Protein AF-0000000084533056 (afdb_homodimer)

Radius of gyration: 24.35 Å; Cα contacts (8 Å, |Δi|>4): 1373; chains: 2; bounding box: 52×69×60 Å

Foldseek 3Di:
DDPQLVVVVCVLLPDDDDPDDDDLVVLQVVLQVSLVPFDQDPQKDWDWDDALRFIKIKIAGNVGADQAEEEEEEDDLLRYDDNNSCNNLQRLLCVQQSHMYIYTGFHGFLVDAPPRRLSSSLSRVVRCVVVPRDLLRYEYEYFAQRLQSSQLNQVVCVVVVHAAHLEYEYFLYQAALVLPFPLLPVLAPLASPDHPVNSVVSSCRRCVPPDRPDCSNHVLVHNQCAPHHEYEYEYESNESSLSSQVSNQVNCVVNVYHYHYHYDYSAHGRNLSNPVSDPVNSVVSNVVSVVSNVRRDDPPPPD/DDPQLVVVVCVLLPDDDDDDDDDLVVLQVVLQVSLVPFDQDPQKDWDWDDALRFIKIKIAGNVGADQAEEEEEEDDLLRYDDNNSCRRLQRLLCVQQSHMYIYTGFHGFLVDAPPRRLSSSLSRVVRCVVVPRDLLRYEYEYFAQRLQSSQLNQVVCVVVVHAAHLEYEYFLYQAALVLPFPLLPVLAPLASPDHPVNSVVSSCRRCVPPDRPDCSNHVLVHNQCAPHHEYEYEYESNESSLSSQVSNQVNCVVNVYHYHYHYDYSAHGRNLSNPVSDPVNSVVSNVVSVVSNVRNDDPPPPD

Structure (mmCIF, N/CA/C/O backbone):
data_AF-0000000084533056-model_v1
#
loop_
_entity.id
_entity.type
_entity.pdbx_description
1 polymer 'Alpha/beta hydrolase'
#
loop_
_atom_site.group_PDB
_atom_site.id
_atom_site.type_symbol
_atom_site.label_atom_id
_atom_site.label_alt_id
_atom_site.label_comp_id
_atom_site.label_asym_id
_atom_site.label_entity_id
_atom_site.label_seq_id
_atom_site.pdbx_PDB_ins_code
_atom_site.Cartn_x
_atom_site.Cartn_y
_atom_site.Cartn_z
_atom_site.occupancy
_atom_site.B_iso_or_equiv
_atom_site.auth_seq_id
_atom_site.auth_comp_id
_atom_site.auth_asym_id
_atom_site.auth_atom_id
_atom_site.pdbx_PDB_model_num
ATOM 1 N N . MET A 1 1 ? -17.594 -2.656 -0.589 1 77.94 1 MET A N 1
ATOM 2 C CA . MET A 1 1 ? -18.422 -3.727 -1.141 1 77.94 1 MET A CA 1
ATOM 3 C C . MET A 1 1 ? -19.891 -3.498 -0.816 1 77.94 1 MET A C 1
ATOM 5 O O . MET A 1 1 ? -20.281 -3.471 0.354 1 77.94 1 MET A O 1
ATOM 9 N N . SER A 1 2 ? -20.641 -3.26 -1.803 1 82.06 2 SER A N 1
ATOM 10 C CA . SER A 1 2 ? -22.078 -3.055 -1.642 1 82.06 2 SER A CA 1
ATOM 11 C C . SER A 1 2 ? -22.797 -4.363 -1.312 1 82.06 2 SER A C 1
ATOM 13 O O . SER A 1 2 ? -22.203 -5.441 -1.449 1 82.06 2 SER A O 1
ATOM 15 N N . LYS A 1 3 ? -23.984 -4.273 -0.812 1 81.94 3 LYS A N 1
ATOM 16 C CA . LYS A 1 3 ? -24.797 -5.457 -0.552 1 81.94 3 LYS A CA 1
ATOM 17 C C . LYS A 1 3 ? -24.938 -6.316 -1.807 1 81.94 3 LYS A C 1
ATOM 19 O O . LYS A 1 3 ? -24.891 -7.547 -1.731 1 81.94 3 LYS A O 1
ATOM 24 N N . GLU A 1 4 ? -25.047 -5.602 -2.91 1 84.44 4 GLU A N 1
ATOM 25 C CA . GLU A 1 4 ? -25.172 -6.289 -4.191 1 84.44 4 GLU A CA 1
ATOM 26 C C . GLU A 1 4 ? -23.875 -7.027 -4.551 1 84.44 4 GLU A C 1
ATOM 28 O O . GLU A 1 4 ? -23.922 -8.18 -4.98 1 84.44 4 GLU A O 1
ATOM 33 N N . GLN A 1 5 ? -22.797 -6.414 -4.348 1 89.75 5 GLN A N 1
ATOM 34 C CA . GLN A 1 5 ? -21.516 -7.039 -4.629 1 89.75 5 GLN A CA 1
ATOM 35 C C . GLN A 1 5 ? -21.281 -8.258 -3.742 1 89.75 5 GLN A C 1
ATOM 37 O O . GLN A 1 5 ? -20.828 -9.305 -4.215 1 89.75 5 GLN A O 1
ATOM 42 N N . ARG A 1 6 ? -21.672 -8.156 -2.547 1 84.75 6 ARG A N 1
ATOM 43 C CA . ARG A 1 6 ? -21.531 -9.258 -1.603 1 84.75 6 ARG A CA 1
ATOM 44 C C . ARG A 1 6 ? -22.359 -10.461 -2.037 1 84.75 6 ARG A C 1
ATOM 46 O O . ARG A 1 6 ? -21.891 -11.602 -1.986 1 84.75 6 ARG A O 1
ATOM 53 N N . ALA A 1 7 ? -23.547 -10.188 -2.418 1 82.94 7 ALA A N 1
ATOM 54 C CA . ALA A 1 7 ? -24.438 -11.25 -2.867 1 82.94 7 ALA A CA 1
ATOM 55 C C . ALA A 1 7 ? -23.859 -11.977 -4.078 1 82.94 7 ALA A C 1
ATOM 57 O O . ALA A 1 7 ? -23.953 -13.203 -4.18 1 82.94 7 ALA A O 1
ATOM 58 N N . GLN A 1 8 ? -23.281 -11.25 -4.906 1 84.81 8 GLN A N 1
ATOM 59 C CA . GLN A 1 8 ? -22.688 -11.828 -6.105 1 84.81 8 GLN A CA 1
ATOM 60 C C . GLN A 1 8 ? -21.484 -12.711 -5.75 1 84.81 8 GLN A C 1
ATOM 62 O O . GLN A 1 8 ? -21.359 -13.828 -6.258 1 84.81 8 GLN A O 1
ATOM 67 N N . VAL A 1 9 ? -20.703 -12.211 -4.93 1 86.5 9 VAL A N 1
ATOM 68 C CA . VAL A 1 9 ? -19.531 -12.961 -4.512 1 86.5 9 VAL A CA 1
ATOM 69 C C . VAL A 1 9 ? -19.969 -14.211 -3.75 1 86.5 9 VAL A C 1
ATOM 71 O O . VAL A 1 9 ? -19.438 -15.305 -3.977 1 86.5 9 VAL A O 1
ATOM 74 N N . ASP A 1 10 ? -20.969 -14.047 -2.889 1 83.44 10 ASP A N 1
ATOM 75 C CA . ASP A 1 10 ? -21.5 -15.18 -2.133 1 83.44 10 ASP A CA 1
ATOM 76 C C . ASP A 1 10 ? -22.047 -16.266 -3.068 1 83.44 10 ASP A C 1
ATOM 78 O O . ASP A 1 10 ? -21.844 -17.453 -2.836 1 83.44 10 ASP A O 1
ATOM 82 N N . ALA A 1 11 ? -22.703 -15.82 -4.027 1 80.88 11 ALA A N 1
ATOM 83 C CA . ALA A 1 11 ? -23.281 -16.75 -4.992 1 80.88 11 ALA A CA 1
ATOM 84 C C . ALA A 1 11 ? -22.188 -17.531 -5.715 1 80.88 11 ALA A C 1
ATOM 86 O O . ALA A 1 11 ? -22.359 -18.719 -6.016 1 80.88 11 ALA A O 1
ATOM 87 N N . MET A 1 12 ? -21.141 -16.906 -5.926 1 81 12 MET A N 1
ATOM 88 C CA . MET A 1 12 ? -20.031 -17.547 -6.617 1 81 12 MET A CA 1
ATOM 89 C C . MET A 1 12 ? -19.297 -18.5 -5.691 1 81 12 MET A C 1
ATOM 91 O O . MET A 1 12 ? -18.719 -19.5 -6.148 1 81 12 MET A O 1
ATOM 95 N N . LEU A 1 13 ? -19.391 -18.172 -4.441 1 81.94 13 LEU A N 1
ATOM 96 C CA . LEU A 1 13 ? -18.625 -18.953 -3.475 1 81.94 13 LEU A CA 1
ATOM 97 C C . LEU A 1 13 ? -19.469 -20.094 -2.904 1 81.94 13 LEU A C 1
ATOM 99 O O . LEU A 1 13 ? -18.922 -21.078 -2.393 1 81.94 13 LEU A O 1
ATOM 103 N N . ARG A 1 14 ? -20.812 -20.047 -2.826 1 70.38 14 ARG A N 1
ATOM 104 C CA . ARG A 1 14 ? -21.719 -20.984 -2.193 1 70.38 14 ARG A CA 1
ATOM 105 C C . ARG A 1 14 ? -21.781 -22.297 -2.977 1 70.38 14 ARG A C 1
ATOM 107 O O . ARG A 1 14 ? -22.547 -23.203 -2.621 1 70.38 14 ARG A O 1
ATOM 114 N N . GLN A 1 15 ? -20.828 -22.547 -3.645 1 62.5 15 GLN A N 1
ATOM 115 C CA . GLN A 1 15 ? -20.984 -23.891 -4.195 1 62.5 15 GLN A CA 1
ATOM 116 C C . GLN A 1 15 ? -20.75 -24.953 -3.121 1 62.5 15 GLN A C 1
ATOM 118 O O . GLN A 1 15 ? -19.891 -24.781 -2.246 1 62.5 15 GLN A O 1
ATOM 123 N N . PRO A 1 16 ? -21.672 -25.922 -3.014 1 57.25 16 PRO A N 1
ATOM 124 C CA . PRO A 1 16 ? -21.562 -26.984 -2.004 1 57.25 16 PRO A CA 1
ATOM 125 C C . PRO A 1 16 ? -20.156 -27.562 -1.917 1 57.25 16 PRO A C 1
ATOM 127 O O . PRO A 1 16 ? -19.531 -27.844 -2.945 1 57.25 16 PRO A O 1
ATOM 130 N N . ARG A 1 17 ? -19.344 -27.266 -0.807 1 61.19 17 ARG A N 1
ATOM 131 C CA . ARG A 1 17 ? -18.047 -27.906 -0.579 1 61.19 17 ARG A CA 1
ATOM 132 C C . ARG A 1 17 ? -18.234 -29.375 -0.188 1 61.19 17 ARG A C 1
ATOM 134 O O . ARG A 1 17 ? -19.016 -29.703 0.705 1 61.19 17 ARG A O 1
ATOM 141 N N . PRO A 1 18 ? -17.688 -30.234 -1.066 1 61.56 18 PRO A N 1
ATOM 142 C CA . PRO A 1 18 ? -17.797 -31.641 -0.688 1 61.56 18 PRO A CA 1
ATOM 143 C C . PRO A 1 18 ? -17.203 -31.922 0.688 1 61.56 18 PRO A C 1
ATOM 145 O O . PRO A 1 18 ? -16.281 -31.234 1.123 1 61.56 18 PRO A O 1
ATOM 148 N N . ASP A 1 19 ? -17.875 -32.812 1.366 1 63.12 19 ASP A N 1
ATOM 149 C CA . ASP A 1 19 ? -17.391 -33.281 2.664 1 63.12 19 ASP A CA 1
ATOM 150 C C . ASP A 1 19 ? -16.125 -34.094 2.51 1 63.12 19 ASP A C 1
ATOM 152 O O . ASP A 1 19 ? -16.047 -35 1.674 1 63.12 19 ASP A O 1
ATOM 156 N N . GLY A 1 20 ? -14.969 -33.75 3.242 1 68.69 20 GLY A N 1
ATOM 157 C CA . GLY A 1 20 ? -13.766 -34.562 3.35 1 68.69 20 GLY A CA 1
ATOM 158 C C . GLY A 1 20 ? -12.742 -34.25 2.27 1 68.69 20 GLY A C 1
ATOM 159 O O . GLY A 1 20 ? -12.961 -33.375 1.435 1 68.69 20 GLY A O 1
ATOM 160 N N . PRO A 1 21 ? -11.648 -34.969 2.318 1 78.38 21 PRO A N 1
ATOM 161 C CA . PRO A 1 21 ? -10.594 -34.812 1.314 1 78.38 21 PRO A CA 1
ATOM 162 C C . PRO A 1 21 ? -11.008 -35.312 -0.062 1 78.38 21 PRO A C 1
ATOM 164 O O . PRO A 1 21 ? -11.625 -36.375 -0.168 1 78.38 21 PRO A O 1
ATOM 167 N N . GLN A 1 22 ? -10.867 -34.5 -1.014 1 83.88 22 GLN A N 1
ATOM 168 C CA . GLN A 1 22 ? -11.188 -34.844 -2.391 1 83.88 22 GLN A CA 1
ATOM 169 C C . GLN A 1 22 ? -9.945 -35.375 -3.127 1 83.88 22 GLN A C 1
ATOM 171 O O . GLN A 1 22 ? -8.828 -34.938 -2.822 1 83.88 22 GLN A O 1
ATOM 176 N N . PRO A 1 23 ? -10.242 -36.312 -4.023 1 91.12 23 PRO A N 1
ATOM 177 C CA . PRO A 1 23 ? -9.125 -36.719 -4.887 1 91.12 23 PRO A CA 1
ATOM 178 C C . PRO A 1 23 ? -8.578 -35.562 -5.719 1 91.12 23 PRO A C 1
ATOM 180 O O . PRO A 1 23 ? -9.305 -34.594 -6.004 1 91.12 23 PRO A O 1
ATOM 183 N N . VAL A 1 24 ? -7.352 -35.688 -6.113 1 94.81 24 VAL A N 1
ATOM 184 C CA . VAL A 1 24 ? -6.617 -34.625 -6.812 1 94.81 24 VAL A CA 1
ATOM 185 C C . VAL A 1 24 ? -7.352 -34.25 -8.094 1 94.81 24 VAL A C 1
ATOM 187 O O . VAL A 1 24 ? -7.484 -33.062 -8.422 1 94.81 24 VAL A O 1
ATOM 190 N N . GLU A 1 25 ? -7.844 -35.219 -8.82 1 95.06 25 GLU A N 1
ATOM 191 C CA . GLU A 1 25 ? -8.531 -34.969 -10.086 1 95.06 25 GLU A CA 1
ATOM 192 C C . GLU A 1 25 ? -9.789 -34.156 -9.875 1 95.06 25 GLU A C 1
ATOM 194 O O . GLU A 1 25 ? -10.117 -33.281 -10.695 1 95.06 25 GLU A O 1
ATOM 199 N N . ALA A 1 26 ? -10.43 -34.438 -8.789 1 93.69 26 ALA A N 1
ATOM 200 C CA . ALA A 1 26 ? -11.641 -33.688 -8.477 1 93.69 26 ALA A CA 1
ATOM 201 C C . ALA A 1 26 ? -11.312 -32.25 -8.086 1 93.69 26 ALA A C 1
ATOM 203 O O . ALA A 1 26 ? -12.031 -31.328 -8.469 1 93.69 26 ALA A O 1
ATOM 204 N N . LEU A 1 27 ? -10.273 -32.125 -7.332 1 93.75 27 LEU A N 1
ATOM 205 C CA . LEU A 1 27 ? -9.812 -30.781 -6.965 1 93.75 27 LEU A CA 1
ATOM 206 C C . LEU A 1 27 ? -9.469 -29.953 -8.203 1 93.75 27 LEU A C 1
ATOM 208 O O . LEU A 1 27 ? -9.891 -28.797 -8.328 1 93.75 27 LEU A O 1
ATOM 212 N N . ARG A 1 28 ? -8.789 -30.547 -9.109 1 97.06 28 ARG A N 1
ATOM 213 C CA . ARG A 1 28 ? -8.344 -29.891 -10.328 1 97.06 28 ARG A CA 1
ATOM 214 C C . ARG A 1 28 ? -9.523 -29.516 -11.219 1 97.06 28 ARG A C 1
ATOM 216 O O . ARG A 1 28 ? -9.594 -28.391 -11.711 1 97.06 28 ARG A O 1
ATOM 223 N N . ALA A 1 29 ? -10.484 -30.391 -11.336 1 95.56 29 ALA A N 1
ATOM 224 C CA . ALA A 1 29 ? -11.664 -30.141 -12.156 1 95.56 29 ALA A CA 1
ATOM 225 C C . ALA A 1 29 ? -12.531 -29.047 -11.539 1 95.56 29 ALA A C 1
ATOM 227 O O . ALA A 1 29 ? -13.062 -28.188 -12.258 1 95.56 29 ALA A O 1
ATOM 228 N N . GLY A 1 30 ? -12.703 -29.156 -10.266 1 92.62 30 GLY A N 1
ATOM 229 C CA . GLY A 1 30 ? -13.492 -28.156 -9.57 1 92.62 30 GLY A CA 1
ATOM 230 C C . GLY A 1 30 ? -12.914 -26.75 -9.68 1 92.62 30 GLY A C 1
ATOM 231 O O . GLY A 1 30 ? -13.641 -25.797 -9.922 1 92.62 30 GLY A O 1
ATOM 232 N N . PHE A 1 31 ? -11.633 -26.719 -9.484 1 95.06 31 PHE A N 1
ATOM 233 C CA . PHE A 1 31 ? -10.969 -25.422 -9.578 1 95.06 31 PHE A CA 1
ATOM 234 C C . PHE A 1 31 ? -11.07 -24.859 -10.984 1 95.06 31 PHE A C 1
ATOM 236 O O . PHE A 1 31 ? -11.336 -23.672 -11.164 1 95.06 31 PHE A O 1
ATOM 243 N N . LYS A 1 32 ? -10.805 -25.656 -11.969 1 96.38 32 LYS A N 1
ATOM 244 C CA . LYS A 1 32 ? -10.922 -25.25 -13.359 1 96.38 32 LYS A CA 1
ATOM 245 C C . LYS A 1 32 ? -12.32 -24.703 -13.656 1 96.38 32 LYS A C 1
ATOM 247 O O . LYS A 1 32 ? -12.461 -23.656 -14.305 1 96.38 32 LYS A O 1
ATOM 252 N N . ALA A 1 33 ? -13.32 -25.359 -13.148 1 94.38 33 ALA A N 1
ATOM 253 C CA . ALA A 1 33 ? -14.703 -24.938 -13.367 1 94.38 33 ALA A CA 1
ATOM 254 C C . ALA A 1 33 ? -14.984 -23.609 -12.695 1 94.38 33 ALA A C 1
ATOM 256 O O . ALA A 1 33 ? -15.656 -22.734 -13.273 1 94.38 33 ALA A O 1
ATOM 257 N N . MET A 1 34 ? -14.508 -23.469 -11.555 1 92.69 34 MET A N 1
ATOM 258 C CA . MET A 1 34 ? -14.719 -22.234 -10.805 1 92.69 34 MET A CA 1
ATOM 259 C C . MET A 1 34 ? -14.07 -21.047 -11.523 1 92.69 34 MET A C 1
ATOM 261 O O . MET A 1 34 ? -14.719 -20.016 -11.734 1 92.69 34 MET A O 1
ATOM 265 N N . MET A 1 35 ? -12.852 -21.234 -11.945 1 95.38 35 MET A N 1
ATOM 266 C CA . MET A 1 35 ? -12.094 -20.125 -12.523 1 95.38 35 MET A CA 1
ATOM 267 C C . MET A 1 35 ? -12.594 -19.797 -13.922 1 95.38 35 MET A C 1
ATOM 269 O O . MET A 1 35 ? -12.398 -18.672 -14.406 1 95.38 35 MET A O 1
ATOM 273 N N . ALA A 1 36 ? -13.219 -20.734 -14.562 1 94.62 36 ALA A N 1
ATOM 274 C CA . ALA A 1 36 ? -13.805 -20.516 -15.883 1 94.62 36 ALA A CA 1
ATOM 275 C C . ALA A 1 36 ? -14.906 -19.453 -15.812 1 94.62 36 ALA A C 1
ATOM 277 O O . ALA A 1 36 ? -15.297 -18.891 -16.844 1 94.62 36 ALA A O 1
ATOM 278 N N . ARG A 1 37 ? -15.359 -19.172 -14.609 1 91.81 37 ARG A N 1
ATOM 279 C CA . ARG A 1 37 ? -16.453 -18.219 -14.43 1 91.81 37 ARG A CA 1
ATOM 280 C C . ARG A 1 37 ? -15.922 -16.797 -14.273 1 91.81 37 ARG A C 1
ATOM 282 O O . ARG A 1 37 ? -16.688 -15.836 -14.312 1 91.81 37 ARG A O 1
ATOM 289 N N . MET A 1 38 ? -14.656 -16.672 -14.055 1 94.5 38 MET A N 1
ATOM 290 C CA . MET A 1 38 ? -14.07 -15.352 -13.828 1 94.5 38 MET A CA 1
ATOM 291 C C . MET A 1 38 ? -13.883 -14.609 -15.141 1 94.5 38 MET A C 1
ATOM 293 O O . MET A 1 38 ? -13.531 -15.211 -16.156 1 94.5 38 MET A O 1
ATOM 297 N N . ALA A 1 39 ? -14.047 -13.312 -15.102 1 93.62 39 ALA A N 1
ATOM 298 C CA . ALA A 1 39 ? -14.016 -12.484 -16.312 1 93.62 39 ALA A CA 1
ATOM 299 C C . ALA A 1 39 ? -12.586 -12.344 -16.844 1 93.62 39 ALA A C 1
ATOM 301 O O . ALA A 1 39 ? -11.664 -12.016 -16.094 1 93.62 39 ALA A O 1
ATOM 302 N N . VAL A 1 40 ? -12.398 -12.641 -18.078 1 96.06 40 VAL A N 1
ATOM 303 C CA . VAL A 1 40 ? -11.18 -12.336 -18.812 1 96.06 40 VAL A CA 1
ATOM 304 C C . VAL A 1 40 ? -11.391 -11.102 -19.688 1 96.06 40 VAL A C 1
ATOM 306 O O . VAL A 1 40 ? -12.359 -11.039 -20.453 1 96.06 40 VAL A O 1
ATOM 309 N N . PRO A 1 41 ? -10.594 -10.117 -19.516 1 96.44 41 PRO A N 1
ATOM 310 C CA . PRO A 1 41 ? -10.836 -8.883 -20.266 1 96.44 41 PRO A CA 1
ATOM 311 C C . PRO A 1 41 ? -10.648 -9.07 -21.766 1 96.44 41 PRO A C 1
ATOM 313 O O . PRO A 1 41 ? -9.93 -9.969 -22.203 1 96.44 41 PRO A O 1
ATOM 316 N N . ASP A 1 42 ? -11.25 -8.195 -22.453 1 94.06 42 ASP A N 1
ATOM 317 C CA . ASP A 1 42 ? -11.039 -8.141 -23.906 1 94.06 42 ASP A CA 1
ATOM 318 C C . ASP A 1 42 ? -9.734 -7.422 -24.25 1 94.06 42 ASP A C 1
ATOM 320 O O . ASP A 1 42 ? -9.062 -6.898 -23.359 1 94.06 42 ASP A O 1
ATOM 324 N N . GLY A 1 43 ? -9.336 -7.516 -25.406 1 95.06 43 GLY A N 1
ATOM 325 C CA . GLY A 1 43 ? -8.219 -6.715 -25.875 1 95.06 43 GLY A CA 1
ATOM 326 C C . GLY A 1 43 ? -6.871 -7.371 -25.641 1 95.06 43 GLY A C 1
ATOM 327 O O . GLY A 1 43 ? -5.855 -6.688 -25.516 1 95.06 43 GLY A O 1
ATOM 328 N N . ILE A 1 44 ? -6.949 -8.68 -25.453 1 97.44 44 ILE A N 1
ATOM 329 C CA . ILE A 1 44 ? -5.688 -9.398 -25.266 1 97.44 44 ILE A CA 1
ATOM 330 C C . ILE 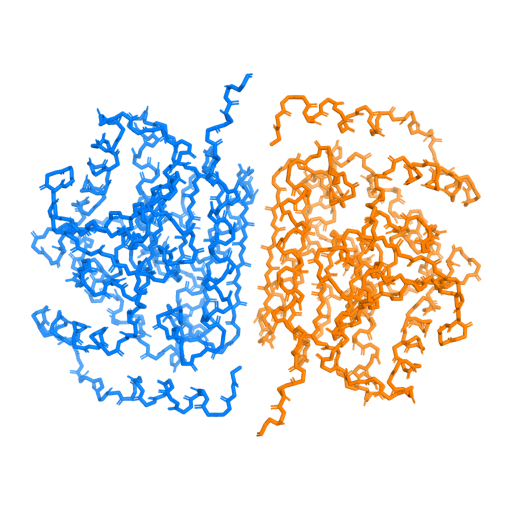A 1 44 ? -5.605 -10.555 -26.266 1 97.44 44 ILE A C 1
ATOM 332 O O . ILE A 1 44 ? -6.633 -11.062 -26.719 1 97.44 44 ILE A O 1
ATOM 336 N N . ARG A 1 45 ? -4.402 -10.867 -26.562 1 97.88 45 ARG A N 1
ATOM 337 C CA . ARG A 1 45 ? -4.09 -12.023 -27.391 1 97.88 45 ARG A CA 1
ATOM 338 C C . ARG A 1 45 ? -3.373 -13.102 -26.578 1 97.88 45 ARG A C 1
ATOM 340 O O . ARG A 1 45 ? -2.438 -12.805 -25.844 1 97.88 45 ARG A O 1
ATOM 347 N N . ILE A 1 46 ? -3.82 -14.289 -26.781 1 98.25 46 ILE A N 1
ATOM 348 C CA . ILE A 1 46 ? -3.273 -15.414 -26.031 1 98.25 46 ILE A CA 1
ATOM 349 C C . ILE A 1 46 ? -2.664 -16.438 -27 1 98.25 46 ILE A C 1
ATOM 351 O O . ILE A 1 46 ? -3.334 -16.906 -27.922 1 98.25 46 ILE A O 1
ATOM 355 N N . THR A 1 47 ? -1.448 -16.766 -26.812 1 98.31 47 THR A N 1
ATOM 356 C CA . THR A 1 47 ? -0.782 -17.797 -27.609 1 98.31 47 THR A CA 1
ATOM 357 C C . THR A 1 47 ? -0.065 -18.797 -26.703 1 98.31 47 THR A C 1
ATOM 359 O O . THR A 1 47 ? 0.388 -18.438 -25.609 1 98.31 47 THR A O 1
ATOM 362 N N . ARG A 1 48 ? -0.033 -20.031 -27.172 1 98.44 48 ARG A N 1
ATOM 363 C CA . ARG A 1 48 ? 0.703 -21.047 -26.438 1 98.44 48 ARG A CA 1
ATOM 364 C C . ARG A 1 48 ? 2.18 -21.031 -26.812 1 98.44 48 ARG A C 1
ATOM 366 O O . ARG A 1 48 ? 2.529 -20.828 -27.969 1 98.44 48 ARG A O 1
ATOM 373 N N . THR A 1 49 ? 3.021 -21.188 -25.844 1 98.44 49 THR A N 1
ATOM 374 C CA . THR A 1 49 ? 4.465 -21.234 -26.062 1 98.44 49 THR A CA 1
ATOM 375 C C . THR A 1 49 ? 5.133 -22.125 -25.016 1 98.44 49 THR A C 1
ATOM 377 O O . THR A 1 49 ? 4.473 -22.938 -24.359 1 98.44 49 THR A O 1
ATOM 380 N N . THR A 1 50 ? 6.418 -22.172 -25.078 1 98.62 50 THR A N 1
ATOM 381 C CA . THR A 1 50 ? 7.238 -22.875 -24.094 1 98.62 50 THR A CA 1
ATOM 382 C C . THR A 1 50 ? 8.266 -21.922 -23.484 1 98.62 50 THR A C 1
ATOM 384 O O . THR A 1 50 ? 8.867 -21.109 -24.188 1 98.62 50 THR A O 1
ATOM 387 N N . LEU A 1 51 ? 8.445 -21.922 -22.25 1 98.62 51 LEU A N 1
ATOM 388 C CA . LEU A 1 51 ? 9.422 -21.125 -21.516 1 98.62 51 LEU A CA 1
ATOM 389 C C . LEU A 1 51 ? 10.125 -21.969 -20.453 1 98.62 51 LEU A C 1
ATOM 391 O O . LEU A 1 51 ? 9.469 -22.547 -19.594 1 98.62 51 LEU A O 1
ATOM 395 N N . GLY A 1 52 ? 11.484 -22.062 -20.484 1 98.06 52 GLY A N 1
ATOM 396 C CA . GLY A 1 52 ? 12.242 -22.859 -19.547 1 98.06 52 GLY A CA 1
ATOM 397 C C . GLY A 1 52 ? 11.844 -24.328 -19.562 1 98.06 52 GLY A C 1
ATOM 398 O O . GLY A 1 52 ? 11.773 -24.969 -18.516 1 98.06 52 GLY A O 1
ATOM 399 N N . GLY A 1 53 ? 11.398 -24.797 -20.688 1 97.94 53 GLY A N 1
ATOM 400 C CA . GLY A 1 53 ? 11.055 -26.188 -20.844 1 97.94 53 GLY A CA 1
ATOM 401 C C . GLY A 1 53 ? 9.641 -26.516 -20.391 1 97.94 53 GLY A C 1
ATOM 402 O O . GLY A 1 53 ? 9.242 -27.688 -20.375 1 97.94 53 GLY A O 1
ATOM 403 N N . ARG A 1 54 ? 8.906 -25.531 -20.047 1 98.81 54 ARG A N 1
ATOM 404 C CA . ARG A 1 54 ? 7.535 -25.734 -19.578 1 98.81 54 ARG A CA 1
ATOM 405 C C . ARG A 1 54 ? 6.539 -25.062 -20.516 1 98.81 54 ARG A C 1
ATOM 407 O O . ARG A 1 54 ? 6.809 -23.984 -21.047 1 98.81 54 ARG A O 1
ATOM 414 N N . PRO A 1 55 ? 5.344 -25.672 -20.656 1 98.81 55 PRO A N 1
ATOM 415 C CA . PRO A 1 55 ? 4.289 -24.938 -21.359 1 98.81 55 PRO A CA 1
ATOM 416 C C . PRO A 1 55 ? 3.947 -23.609 -20.688 1 98.81 55 PRO A C 1
ATOM 418 O O . PRO A 1 55 ? 4.039 -23.5 -19.453 1 98.81 55 PRO A O 1
ATOM 421 N N . SER A 1 56 ? 3.65 -22.656 -21.531 1 98.81 56 SER A N 1
ATOM 422 C CA . SER A 1 56 ? 3.322 -21.312 -21.031 1 98.81 56 SER A CA 1
ATOM 423 C C . SER A 1 56 ? 2.309 -20.625 -21.938 1 98.81 56 SER A C 1
ATOM 425 O O . SER A 1 56 ? 2.252 -20.891 -23.141 1 98.81 56 SER A O 1
ATOM 427 N N . LEU A 1 57 ? 1.432 -19.859 -21.344 1 98.81 57 LEU A N 1
ATOM 428 C CA . LEU A 1 57 ? 0.627 -18.938 -22.141 1 98.81 57 LEU A CA 1
ATOM 429 C C . LEU A 1 57 ? 1.329 -17.594 -22.281 1 98.81 57 LEU A C 1
ATOM 431 O O . LEU A 1 57 ? 1.793 -17.016 -21.297 1 98.81 57 LEU A O 1
ATOM 435 N N . HIS A 1 58 ? 1.508 -17.188 -23.484 1 98.69 58 HIS A N 1
ATOM 436 C CA . HIS A 1 58 ? 1.977 -15.852 -23.812 1 98.69 58 HIS A CA 1
ATOM 437 C C . HIS A 1 58 ? 0.807 -14.906 -24.062 1 98.69 58 HIS A C 1
ATOM 439 O O . HIS A 1 58 ? 0.001 -15.141 -24.969 1 98.69 58 HIS A O 1
ATOM 445 N N . ILE A 1 59 ? 0.656 -13.891 -23.234 1 98.75 59 ILE A N 1
ATOM 446 C CA . ILE A 1 59 ? -0.479 -12.969 -23.297 1 98.75 59 ILE A CA 1
ATOM 447 C C . ILE A 1 59 ? 0.013 -11.562 -23.594 1 98.75 59 ILE A C 1
ATOM 449 O O . ILE A 1 59 ? 0.937 -11.062 -22.938 1 98.75 59 ILE A O 1
ATOM 453 N N . GLU A 1 60 ? -0.567 -10.922 -24.562 1 98.25 60 GLU A N 1
ATOM 454 C CA . GLU A 1 60 ? -0.182 -9.57 -24.969 1 98.25 60 GLU A CA 1
ATOM 455 C C . GLU A 1 60 ? -1.409 -8.703 -25.234 1 98.25 60 GLU A C 1
ATOM 457 O O . GLU A 1 60 ? -2.463 -9.219 -25.625 1 98.25 60 GLU A O 1
ATOM 462 N N . PRO A 1 61 ? -1.216 -7.41 -25.047 1 97.56 61 PRO A N 1
ATOM 463 C CA . PRO A 1 61 ? -2.309 -6.555 -25.516 1 97.56 61 PRO A CA 1
ATOM 464 C C . PRO A 1 61 ? -2.504 -6.633 -27.031 1 97.56 61 PRO A C 1
ATOM 466 O O . PRO A 1 61 ? -1.528 -6.742 -27.781 1 97.56 61 PRO A O 1
ATOM 469 N N . ASP A 1 62 ? -3.689 -6.504 -27.484 1 95.31 62 ASP A N 1
ATOM 470 C CA . ASP A 1 62 ? -4 -6.59 -28.906 1 95.31 62 ASP A CA 1
ATOM 471 C C . ASP A 1 62 ? -3.252 -5.52 -29.688 1 95.31 62 ASP A C 1
ATOM 473 O O . ASP A 1 62 ? -2.883 -5.738 -30.844 1 95.31 62 ASP A O 1
ATOM 477 N N . ASN A 1 63 ? -3.066 -4.359 -29.062 1 93.69 63 ASN A N 1
ATOM 478 C CA . ASN A 1 63 ? -2.443 -3.236 -29.75 1 93.69 63 ASN A CA 1
ATOM 479 C C . ASN A 1 63 ? -0.922 -3.283 -29.641 1 93.69 63 ASN A C 1
ATOM 481 O O . ASN A 1 63 ? -0.239 -2.326 -30.016 1 93.69 63 ASN A O 1
ATOM 485 N N . GLY A 1 64 ? -0.328 -4.355 -29.312 1 92 64 GLY A N 1
ATOM 486 C CA . GLY A 1 64 ? 1.11 -4.492 -29.141 1 92 64 GLY A CA 1
ATOM 487 C C . GLY A 1 64 ? 1.594 -4.109 -27.766 1 92 64 GLY A C 1
ATOM 488 O O . GLY A 1 64 ? 1.094 -3.15 -27.172 1 92 64 GLY A O 1
ATOM 489 N N . PRO A 1 65 ? 2.494 -4.867 -27.281 1 90.12 65 PRO A N 1
ATOM 490 C CA . PRO A 1 65 ? 2.945 -4.609 -25.922 1 90.12 65 PRO A CA 1
ATOM 491 C C . PRO A 1 65 ? 3.934 -3.447 -25.828 1 90.12 65 PRO A C 1
ATOM 493 O O . PRO A 1 65 ? 4.723 -3.232 -26.75 1 90.12 65 PRO A O 1
ATOM 496 N N . ARG A 1 66 ? 3.818 -2.695 -24.719 1 93.75 66 ARG A N 1
ATOM 497 C CA . ARG A 1 66 ? 4.934 -1.823 -24.359 1 93.75 66 ARG A CA 1
ATOM 498 C C . ARG A 1 66 ? 6.039 -2.607 -23.672 1 93.75 66 ARG A C 1
ATOM 500 O O . ARG A 1 66 ? 5.93 -3.824 -23.5 1 93.75 66 ARG A O 1
ATOM 507 N N . THR A 1 67 ? 7.086 -1.933 -23.344 1 93.69 67 THR A N 1
ATOM 508 C CA . THR A 1 67 ? 8.195 -2.576 -22.641 1 93.69 67 THR A CA 1
ATOM 509 C C . THR A 1 67 ? 7.77 -3.061 -21.266 1 93.69 67 THR A C 1
ATOM 511 O O . THR A 1 67 ? 7.184 -2.303 -20.484 1 93.69 67 THR A O 1
ATOM 514 N N . GLY A 1 68 ? 8.008 -4.281 -20.969 1 97.62 68 GLY A N 1
ATOM 515 C CA . GLY A 1 68 ? 7.695 -4.922 -19.703 1 97.62 68 GLY A CA 1
ATOM 516 C C . GLY A 1 68 ? 7.191 -6.34 -19.859 1 97.62 68 GLY A C 1
ATOM 517 O O . GLY A 1 68 ? 6.441 -6.641 -20.797 1 97.62 68 GLY A O 1
ATOM 518 N N . THR A 1 69 ? 7.613 -7.211 -19.047 1 98.56 69 THR A N 1
ATOM 519 C CA . THR A 1 69 ? 7.219 -8.617 -19.047 1 98.56 69 THR A CA 1
ATOM 520 C C . THR A 1 69 ? 6.805 -9.062 -17.656 1 98.56 69 THR A C 1
ATOM 522 O O . THR A 1 69 ? 7.559 -8.891 -16.688 1 98.56 69 THR A O 1
ATOM 525 N N . ILE A 1 70 ? 5.648 -9.555 -17.578 1 98.94 70 ILE A N 1
ATOM 526 C CA . ILE A 1 70 ? 5.191 -10.18 -16.344 1 98.94 70 ILE A CA 1
ATOM 527 C C . ILE A 1 70 ? 5.371 -11.695 -16.438 1 98.94 70 ILE A C 1
ATOM 529 O O . ILE A 1 70 ? 4.789 -12.344 -17.297 1 98.94 70 ILE A O 1
ATOM 533 N N . LEU A 1 71 ? 6.234 -12.242 -15.672 1 98.94 71 LEU A N 1
ATOM 534 C CA . LEU A 1 71 ? 6.262 -13.688 -15.469 1 98.94 71 LEU A CA 1
ATOM 535 C C . LEU A 1 71 ? 5.281 -14.094 -14.367 1 98.94 71 LEU A C 1
ATOM 537 O O . LEU A 1 71 ? 5.52 -13.82 -13.188 1 98.94 71 LEU A O 1
ATOM 541 N N . TYR A 1 72 ? 4.203 -14.734 -14.789 1 98.94 72 TYR A N 1
ATOM 542 C CA . TYR A 1 72 ? 3.09 -14.969 -13.867 1 98.94 72 TYR A CA 1
ATOM 543 C C . TYR A 1 72 ? 3.068 -16.422 -13.398 1 98.94 72 TYR A C 1
ATOM 545 O O . TYR A 1 72 ? 3.262 -17.344 -14.188 1 98.94 72 TYR A O 1
ATOM 553 N N . PHE A 1 73 ? 2.855 -16.594 -12.086 1 98.94 73 PHE A N 1
ATOM 554 C CA . PHE A 1 73 ? 2.713 -17.906 -11.461 1 98.94 73 PHE A CA 1
ATOM 555 C C . PHE A 1 73 ? 1.31 -18.094 -10.898 1 98.94 73 PHE A C 1
ATOM 557 O O . PHE A 1 73 ? 0.893 -17.344 -10.008 1 98.94 73 PHE A O 1
ATOM 564 N N . HIS A 1 74 ? 0.614 -19.094 -11.438 1 98.88 74 HIS A N 1
ATOM 565 C CA . HIS A 1 74 ? -0.792 -19.266 -11.094 1 98.88 74 HIS A CA 1
ATOM 566 C C . HIS A 1 74 ? -0.948 -19.875 -9.703 1 98.88 74 HIS A C 1
ATOM 568 O O . HIS A 1 74 ? -0.053 -20.578 -9.234 1 98.88 74 HIS A O 1
ATOM 574 N N . GLY A 1 75 ? -2.104 -19.594 -9.094 1 98.56 75 GLY A N 1
ATOM 575 C CA . GLY A 1 75 ? -2.469 -20.234 -7.844 1 98.56 75 GLY A CA 1
ATOM 576 C C . GLY A 1 75 ? -2.963 -21.656 -8.031 1 98.56 75 GLY A C 1
ATOM 577 O O . GLY A 1 75 ? -2.986 -22.172 -9.156 1 98.56 75 GLY A O 1
ATOM 578 N N . GLY A 1 76 ? -3.271 -22.25 -6.871 1 97.56 76 GLY A N 1
ATOM 579 C CA . GLY A 1 76 ? -3.756 -23.625 -6.898 1 97.56 76 GLY A CA 1
ATOM 580 C C . GLY A 1 76 ? -3.043 -24.531 -5.91 1 97.56 76 GLY A C 1
ATOM 581 O O . GLY A 1 76 ? -2.959 -25.75 -6.117 1 97.56 76 GLY A O 1
ATOM 582 N N . GLY A 1 77 ? -2.48 -23.984 -4.914 1 97 77 GLY A N 1
ATOM 583 C CA . GLY A 1 77 ? -1.905 -24.734 -3.803 1 97 77 GLY A CA 1
ATOM 584 C C . GLY A 1 77 ? -0.821 -25.703 -4.23 1 97 77 GLY A C 1
ATOM 585 O O . GLY A 1 77 ? -0.623 -26.734 -3.592 1 97 77 GLY A O 1
ATOM 586 N N . PHE A 1 78 ? -0.287 -25.516 -5.43 1 97.88 78 PHE A N 1
ATOM 587 C CA . PHE A 1 78 ? 0.776 -26.328 -6.004 1 97.88 78 PHE A CA 1
ATOM 588 C C . PHE A 1 78 ? 0.228 -27.672 -6.496 1 97.88 78 PHE A C 1
ATOM 590 O O . PHE A 1 78 ? 0.979 -28.5 -7 1 97.88 78 PHE A O 1
ATOM 597 N N . VAL A 1 79 ? -1.092 -27.875 -6.371 1 98.06 79 VAL A N 1
ATOM 598 C CA . VAL A 1 79 ? -1.704 -29.156 -6.688 1 98.06 79 VAL A CA 1
ATOM 599 C C . VAL A 1 79 ? -2.668 -29 -7.863 1 98.06 79 VAL A C 1
ATOM 601 O O . VAL A 1 79 ? -2.936 -29.953 -8.594 1 98.06 79 VAL A O 1
ATOM 604 N N . PHE A 1 80 ? -3.17 -27.859 -8.031 1 97.25 80 PHE A N 1
ATOM 605 C CA . PHE A 1 80 ? -4.078 -27.578 -9.133 1 97.25 80 PHE A CA 1
ATOM 606 C C . PHE A 1 80 ? -3.818 -26.172 -9.695 1 97.25 80 PHE A C 1
ATOM 608 O O . PHE A 1 80 ? -2.947 -25.453 -9.203 1 97.25 80 PHE A O 1
ATOM 615 N N . GLY A 1 81 ? -4.531 -25.859 -10.797 1 97.94 81 GLY A N 1
ATOM 616 C CA . GLY A 1 81 ? -4.309 -24.609 -11.5 1 97.94 81 GLY A CA 1
ATOM 617 C C . GLY A 1 81 ? -3.52 -24.766 -12.781 1 97.94 81 GLY A C 1
ATOM 618 O O . GLY A 1 81 ? -2.963 -25.844 -13.039 1 97.94 81 GLY A O 1
ATOM 619 N N . SER A 1 82 ? -3.533 -23.781 -13.539 1 98.69 82 SER A N 1
ATOM 620 C CA . SER A 1 82 ? -2.896 -23.688 -14.844 1 98.69 82 SER A CA 1
ATOM 621 C C . SER A 1 82 ? -2.836 -22.25 -15.336 1 98.69 82 SER A C 1
ATOM 623 O O . SER A 1 82 ? -3.434 -21.359 -14.734 1 98.69 82 SER A O 1
ATOM 625 N N . PRO A 1 83 ? -2.049 -22.016 -16.375 1 98.75 83 PRO A N 1
ATOM 626 C CA . PRO A 1 83 ? -2.102 -20.688 -16.984 1 98.75 83 PRO A CA 1
ATOM 627 C C . PRO A 1 83 ? -3.521 -20.266 -17.359 1 98.75 83 PRO A C 1
ATOM 629 O O . PRO A 1 83 ? -3.879 -19.094 -17.219 1 98.75 83 PRO A O 1
ATOM 632 N N . GLU A 1 84 ? -4.348 -21.234 -17.75 1 98.31 84 GLU A N 1
ATOM 633 C CA . GLU A 1 84 ? -5.719 -20.938 -18.156 1 98.31 84 GLU A CA 1
ATOM 634 C C . GLU A 1 84 ? -6.57 -20.5 -16.969 1 98.31 84 GLU A C 1
ATOM 636 O O . GLU A 1 84 ? -7.395 -19.594 -17.094 1 98.31 84 GLU A O 1
ATOM 641 N N . THR A 1 85 ? -6.363 -21.156 -15.852 1 98.31 85 THR A N 1
ATOM 642 C CA . THR A 1 85 ? -7.152 -20.797 -14.672 1 98.31 85 THR A CA 1
ATOM 643 C C . THR A 1 85 ? -6.73 -19.438 -14.133 1 98.31 85 THR A C 1
ATOM 645 O O . THR A 1 85 ? -7.453 -18.812 -13.344 1 98.31 85 THR A O 1
ATOM 648 N N . ALA A 1 86 ? -5.566 -18.938 -14.516 1 98.44 86 ALA A N 1
ATOM 649 C CA . ALA A 1 86 ? -5.074 -17.641 -14.039 1 98.44 86 ALA A CA 1
ATOM 650 C C . ALA A 1 86 ? -5.359 -16.531 -15.047 1 98.44 86 ALA A C 1
ATOM 652 O O . ALA A 1 86 ? -5.012 -15.375 -14.82 1 98.44 86 ALA A O 1
ATOM 653 N N . LEU A 1 87 ? -5.988 -16.875 -16.141 1 98.19 87 LEU A N 1
ATOM 654 C CA . LEU A 1 87 ? -6.105 -15.977 -17.281 1 98.19 87 LEU A CA 1
ATOM 655 C C . LEU A 1 87 ? -6.852 -14.703 -16.891 1 98.19 87 LEU A C 1
ATOM 657 O O . LEU A 1 87 ? -6.547 -13.625 -17.406 1 98.19 87 LEU A O 1
ATOM 661 N N . SER A 1 88 ? -7.844 -14.805 -16 1 97.88 88 SER A N 1
ATOM 662 C CA . SER A 1 88 ? -8.562 -13.617 -15.555 1 97.88 88 SER A CA 1
ATOM 663 C C . SER A 1 88 ? -7.613 -12.586 -14.945 1 97.88 88 SER A C 1
ATOM 665 O O . SER A 1 88 ? -7.688 -11.398 -15.266 1 97.88 88 SER A O 1
ATOM 667 N N . LEU A 1 89 ? -6.691 -13.031 -14.125 1 98.75 89 LEU A N 1
ATOM 668 C CA . LEU A 1 89 ? -5.773 -12.133 -13.438 1 98.75 89 LEU A CA 1
ATOM 669 C C . LEU A 1 89 ? -4.668 -11.656 -14.375 1 98.75 89 LEU A C 1
ATOM 671 O O . LEU A 1 89 ? -4.359 -10.461 -14.422 1 98.75 89 LEU A O 1
ATOM 675 N N . THR A 1 90 ? -4.09 -12.602 -15.141 1 98.75 90 THR A N 1
ATOM 676 C CA . THR A 1 90 ? -3.037 -12.219 -16.078 1 98.75 90 THR A CA 1
ATOM 677 C C . THR A 1 90 ? -3.574 -11.266 -17.141 1 98.75 90 THR A C 1
ATOM 679 O O . THR A 1 90 ? -2.918 -10.281 -17.484 1 98.75 90 THR A O 1
ATOM 682 N N . GLY A 1 91 ? -4.754 -11.633 -17.625 1 98.56 91 GLY A N 1
ATOM 683 C CA . GLY A 1 91 ? -5.371 -10.75 -18.594 1 98.56 91 GLY A CA 1
ATOM 684 C C . GLY A 1 91 ? -5.59 -9.344 -18.062 1 98.56 91 GLY A C 1
ATOM 685 O O . GLY A 1 91 ? -5.332 -8.359 -18.766 1 98.56 91 GLY A O 1
ATOM 686 N N . GLN A 1 92 ? -6.098 -9.234 -16.828 1 98.5 92 GLN A N 1
ATOM 687 C CA . GLN A 1 92 ? -6.332 -7.934 -16.203 1 98.5 92 GLN A CA 1
ATOM 688 C C . GLN A 1 92 ? -5.031 -7.141 -16.078 1 98.5 92 GLN A C 1
ATOM 690 O O . GLN A 1 92 ? -5 -5.941 -16.359 1 98.5 92 GLN A O 1
ATOM 695 N N . LEU A 1 93 ? -3.938 -7.789 -15.648 1 98.81 93 LEU A N 1
ATOM 696 C CA . LEU A 1 93 ? -2.658 -7.102 -15.5 1 98.81 93 LEU A CA 1
ATOM 697 C C . LEU A 1 93 ? -2.131 -6.637 -16.859 1 98.81 93 LEU A C 1
ATOM 699 O O . LEU A 1 93 ? -1.635 -5.512 -16.984 1 98.81 93 LEU A O 1
ATOM 703 N N . VAL A 1 94 ? -2.236 -7.504 -17.859 1 98.69 94 VAL A N 1
ATOM 704 C CA . VAL A 1 94 ? -1.775 -7.172 -19.203 1 98.69 94 VAL A CA 1
ATOM 705 C C . VAL A 1 94 ? -2.586 -6 -19.75 1 98.69 94 VAL A C 1
ATOM 707 O O . VAL A 1 94 ? -2.02 -5.027 -20.266 1 98.69 94 VAL A O 1
ATOM 710 N N . ALA A 1 95 ? -3.879 -6.098 -19.594 1 98 95 ALA A N 1
ATOM 711 C CA . ALA A 1 95 ? -4.758 -5.051 -20.109 1 98 95 ALA A CA 1
ATOM 712 C C . ALA A 1 95 ? -4.477 -3.713 -19.438 1 98 95 ALA A C 1
ATOM 714 O O . ALA A 1 95 ? -4.512 -2.664 -20.094 1 98 95 ALA A O 1
ATOM 715 N N . ARG A 1 96 ? -4.195 -3.684 -18.219 1 97.31 96 ARG A N 1
ATOM 716 C CA . ARG A 1 96 ? -4.047 -2.455 -17.453 1 97.31 96 ARG A CA 1
ATOM 717 C C . ARG A 1 96 ? -2.641 -1.882 -17.594 1 97.31 96 ARG A C 1
ATOM 719 O O . ARG A 1 96 ? -2.455 -0.663 -17.562 1 97.31 96 ARG A O 1
ATOM 726 N N . THR A 1 97 ? -1.648 -2.719 -17.75 1 97.69 97 THR A N 1
ATOM 727 C CA . THR A 1 97 ? -0.266 -2.254 -17.766 1 97.69 97 THR A CA 1
ATOM 728 C C . THR A 1 97 ? 0.203 -2.037 -19.203 1 97.69 97 THR A C 1
ATOM 730 O O . THR A 1 97 ? 1.131 -1.264 -19.453 1 97.69 97 THR A O 1
ATOM 733 N N . GLY A 1 98 ? -0.353 -2.781 -20.109 1 97.81 98 GLY A N 1
ATOM 734 C CA . GLY A 1 98 ? 0.158 -2.826 -21.469 1 97.81 98 GLY A CA 1
ATOM 735 C C . GLY A 1 98 ? 1.384 -3.705 -21.609 1 97.81 98 GLY A C 1
ATOM 736 O O . GLY A 1 98 ? 2.008 -3.736 -22.672 1 97.81 98 GLY A O 1
ATOM 737 N N . PHE A 1 99 ? 1.817 -4.453 -20.594 1 98.12 99 PHE A N 1
ATOM 738 C CA . PHE A 1 99 ? 2.949 -5.371 -20.641 1 98.12 99 PHE A CA 1
ATOM 739 C C . PHE A 1 99 ? 2.551 -6.688 -21.297 1 98.12 99 PHE A C 1
ATOM 741 O O . PHE A 1 99 ? 1.361 -6.984 -21.438 1 98.12 99 PHE A O 1
ATOM 748 N N . ARG A 1 100 ? 3.449 -7.445 -21.719 1 98.38 100 ARG A N 1
ATOM 749 C CA . ARG A 1 100 ? 3.203 -8.852 -22.031 1 98.38 100 ARG A CA 1
ATOM 750 C C . ARG A 1 100 ? 3.336 -9.719 -20.781 1 98.38 100 ARG A C 1
ATOM 752 O O . ARG A 1 100 ? 3.881 -9.273 -19.766 1 98.38 100 ARG A O 1
ATOM 759 N N . SER A 1 101 ? 2.832 -10.883 -20.875 1 98.75 101 SER A N 1
ATOM 760 C CA . SER A 1 101 ? 2.959 -11.82 -19.75 1 98.75 101 SER A CA 1
ATOM 761 C C . SER A 1 101 ? 3.24 -13.234 -20.25 1 98.75 101 SER A C 1
ATOM 763 O O . SER A 1 101 ? 2.795 -13.617 -21.328 1 98.75 101 SER A O 1
ATOM 765 N N . TYR A 1 102 ? 4.059 -13.922 -19.562 1 98.88 102 TYR A N 1
ATOM 766 C CA . TYR A 1 102 ? 4.184 -15.367 -19.656 1 98.88 102 TYR A CA 1
ATOM 767 C C . TYR A 1 102 ? 3.635 -16.047 -18.406 1 98.88 102 TYR A C 1
ATOM 769 O O . TYR A 1 102 ? 4.125 -15.805 -17.297 1 98.88 102 TYR A O 1
ATOM 777 N N . SER A 1 103 ? 2.623 -16.781 -18.547 1 98.88 103 SER A N 1
ATOM 778 C CA . SER A 1 103 ? 2.053 -17.578 -17.469 1 98.88 103 SER A CA 1
ATOM 779 C C . SER A 1 103 ? 2.504 -19.031 -17.547 1 98.88 103 SER A C 1
ATOM 781 O O . SER A 1 103 ? 2.193 -19.719 -18.516 1 98.88 103 SER A O 1
ATOM 783 N N . LEU A 1 104 ? 3.152 -19.484 -16.562 1 98.88 104 LEU A N 1
ATOM 784 C CA . LEU A 1 104 ? 3.898 -20.734 -16.641 1 98.88 104 LEU A CA 1
ATOM 785 C C . LEU A 1 104 ? 3.059 -21.906 -16.125 1 98.88 104 LEU A C 1
ATOM 787 O O . LEU A 1 104 ? 2.393 -21.781 -15.086 1 98.88 104 LEU A O 1
ATOM 791 N N . ASP A 1 105 ? 3.062 -22.953 -16.875 1 98.88 105 ASP A N 1
ATOM 792 C CA . ASP A 1 105 ? 2.467 -24.219 -16.422 1 98.88 105 ASP A CA 1
ATOM 793 C C . ASP A 1 105 ? 3.479 -25.062 -15.656 1 98.88 105 ASP A C 1
ATOM 795 O O . ASP A 1 105 ? 3.902 -26.109 -16.141 1 98.88 105 ASP A O 1
ATOM 799 N N . TYR A 1 106 ? 3.818 -24.594 -14.492 1 98.94 106 TYR A N 1
ATOM 800 C CA . TYR A 1 106 ? 4.816 -25.312 -13.711 1 98.94 106 TYR A CA 1
ATOM 801 C C . TYR A 1 106 ? 4.285 -26.672 -13.266 1 98.94 106 TYR A C 1
ATOM 803 O O . TYR A 1 106 ? 3.074 -26.906 -13.258 1 98.94 106 TYR A O 1
ATOM 811 N N . ARG A 1 107 ? 5.129 -27.625 -12.906 1 98.81 107 ARG A N 1
ATOM 812 C CA . ARG A 1 107 ? 4.75 -28.984 -12.5 1 98.81 107 ARG A CA 1
ATOM 813 C C . ARG A 1 107 ? 3.992 -28.953 -11.172 1 98.81 107 ARG A C 1
ATOM 815 O O . ARG A 1 107 ? 4.301 -28.172 -10.289 1 98.81 107 ARG A O 1
ATOM 822 N N . LEU A 1 108 ? 3.045 -29.828 -11.023 1 98.81 108 LEU A N 1
ATOM 823 C CA . LEU A 1 108 ? 2.17 -29.828 -9.859 1 98.81 108 LEU A CA 1
ATOM 824 C C . LEU A 1 108 ? 2.375 -31.078 -9.008 1 98.81 108 LEU A C 1
ATOM 826 O O . LEU A 1 108 ? 2.727 -32.125 -9.531 1 98.81 108 LEU A O 1
ATOM 830 N N . ALA A 1 109 ? 2.236 -30.891 -7.793 1 98.44 109 ALA A N 1
ATOM 831 C CA . ALA A 1 109 ? 2.119 -32 -6.867 1 98.44 109 ALA A CA 1
ATOM 832 C C . ALA A 1 109 ? 0.762 -32.688 -7.004 1 98.44 109 ALA A C 1
ATOM 834 O O . ALA A 1 109 ? -0.203 -32.094 -7.473 1 98.44 109 ALA A O 1
ATOM 835 N N . PRO A 1 110 ? 0.612 -34 -6.684 1 97.69 110 PRO A N 1
ATOM 836 C CA . PRO A 1 110 ? 1.628 -34.812 -6.012 1 97.69 110 PRO A CA 1
ATOM 837 C C . PRO A 1 110 ? 2.596 -35.5 -6.988 1 97.69 110 PRO A C 1
ATOM 839 O O . PRO A 1 110 ? 3.594 -36.094 -6.57 1 97.69 110 PRO A O 1
ATOM 842 N N . GLU A 1 111 ? 2.273 -35.406 -8.352 1 98.56 111 GLU A N 1
ATOM 843 C CA . GLU A 1 111 ? 3.152 -36.031 -9.336 1 98.56 111 GLU A CA 1
ATOM 844 C C . GLU A 1 111 ? 4.562 -35.438 -9.258 1 98.56 111 GLU A C 1
ATOM 846 O O . GLU A 1 111 ? 5.543 -36.156 -9.469 1 98.56 111 GLU A O 1
ATOM 851 N N . HIS A 1 112 ? 4.672 -34.188 -8.992 1 98.75 112 HIS A N 1
ATOM 852 C CA . HIS A 1 112 ? 5.938 -33.469 -8.883 1 98.75 112 HIS A CA 1
ATOM 853 C C . HIS A 1 112 ? 5.953 -32.562 -7.641 1 98.75 112 HIS A C 1
ATOM 855 O O . HIS A 1 112 ? 5.777 -31.359 -7.738 1 98.75 112 HIS A O 1
ATOM 861 N N . PRO A 1 113 ? 6.25 -33.094 -6.52 1 98.62 113 PRO A N 1
ATOM 862 C CA . PRO A 1 113 ? 6.262 -32.312 -5.277 1 98.62 113 PRO A CA 1
ATOM 863 C C . PRO A 1 113 ? 7.449 -31.375 -5.188 1 98.62 113 PRO A C 1
ATOM 865 O O . PRO A 1 113 ? 8.219 -31.25 -6.141 1 98.62 113 PRO A O 1
ATOM 868 N N . PHE A 1 114 ? 7.562 -30.688 -4.102 1 98.56 114 PHE A N 1
ATOM 869 C CA . PHE A 1 114 ? 8.688 -29.797 -3.812 1 98.56 114 PHE A CA 1
ATOM 870 C C . PHE A 1 114 ? 10.008 -30.516 -4.051 1 98.56 114 PHE A C 1
ATOM 872 O O . PHE A 1 114 ? 10.172 -31.672 -3.654 1 98.56 114 PHE A O 1
ATOM 879 N N . PRO A 1 115 ? 10.766 -29.797 -4.777 1 98.62 115 PRO A N 1
ATOM 880 C CA . PRO A 1 115 ? 10.828 -28.375 -5.141 1 98.62 115 PRO A CA 1
ATOM 881 C C . PRO A 1 115 ? 10.547 -28.141 -6.625 1 98.62 115 PRO A C 1
ATOM 883 O O . PRO A 1 115 ? 11.023 -27.156 -7.195 1 98.62 115 PRO A O 1
ATOM 886 N N . ALA A 1 116 ? 9.805 -28.984 -7.289 1 98.88 116 ALA A N 1
ATOM 887 C CA . ALA A 1 116 ? 9.641 -28.984 -8.742 1 98.88 116 ALA A CA 1
ATOM 888 C C . ALA A 1 116 ? 9.117 -27.641 -9.242 1 98.88 116 ALA A C 1
ATOM 890 O O . ALA A 1 116 ? 9.602 -27.125 -10.25 1 98.88 116 ALA A O 1
ATOM 891 N N . ALA A 1 117 ? 8.148 -27.109 -8.578 1 98.88 117 ALA A N 1
ATOM 892 C CA . ALA A 1 117 ? 7.551 -25.844 -9 1 98.88 117 ALA A CA 1
ATOM 893 C C . ALA A 1 117 ? 8.594 -24.719 -9.008 1 98.88 117 ALA A C 1
ATOM 895 O O . ALA A 1 117 ? 8.672 -23.953 -9.969 1 98.88 117 ALA A O 1
ATOM 896 N N . ILE A 1 118 ? 9.414 -24.641 -7.977 1 98.88 118 ILE A N 1
ATOM 897 C CA . ILE A 1 118 ? 10.43 -23.594 -7.859 1 98.88 118 ILE A CA 1
ATOM 898 C C . ILE A 1 118 ? 11.484 -23.781 -8.953 1 98.88 118 ILE A C 1
ATOM 900 O O . ILE A 1 118 ? 11.93 -22.797 -9.555 1 98.88 118 ILE A O 1
ATOM 904 N N . GLU A 1 119 ? 11.836 -25.047 -9.203 1 98.81 119 GLU A N 1
ATOM 905 C CA . GLU A 1 119 ? 12.773 -25.328 -10.281 1 98.81 119 GLU A CA 1
ATOM 906 C C . GLU A 1 119 ? 12.234 -24.844 -11.625 1 98.81 119 GLU A C 1
ATOM 908 O O . GLU A 1 119 ? 12.977 -24.25 -12.414 1 98.81 119 GLU A O 1
ATOM 913 N N . ASP A 1 120 ? 10.961 -25.094 -11.836 1 98.94 120 ASP A N 1
ATOM 914 C CA . ASP A 1 120 ? 10.344 -24.688 -13.102 1 98.94 120 ASP A CA 1
ATOM 915 C C . ASP A 1 120 ? 10.281 -23.172 -13.227 1 98.94 120 ASP A C 1
ATOM 917 O O . ASP A 1 120 ? 10.578 -22.625 -14.297 1 98.94 120 ASP A O 1
ATOM 921 N N . THR A 1 121 ? 9.891 -22.469 -12.172 1 98.94 121 THR A N 1
ATOM 922 C CA . THR A 1 121 ? 9.789 -21.016 -12.234 1 98.94 121 THR A CA 1
ATOM 923 C C . THR A 1 121 ? 11.164 -20.375 -12.391 1 98.94 121 THR A C 1
ATOM 925 O O . THR A 1 121 ? 11.32 -19.406 -13.125 1 98.94 121 THR A O 1
ATOM 928 N N . LEU A 1 122 ? 12.141 -20.922 -11.727 1 98.88 122 LEU A N 1
ATOM 929 C CA . LEU A 1 122 ? 13.508 -20.469 -11.914 1 98.88 122 LEU A CA 1
ATOM 930 C C . LEU A 1 122 ? 13.977 -20.688 -13.344 1 98.88 122 LEU A C 1
ATOM 932 O O . LEU A 1 122 ? 14.617 -19.828 -13.938 1 98.88 122 LEU A O 1
ATOM 936 N N . GLY A 1 123 ? 13.68 -21.906 -13.836 1 98.88 123 GLY A N 1
ATOM 937 C CA . GLY A 1 123 ? 14.023 -22.203 -15.219 1 98.88 123 GLY A CA 1
ATOM 938 C C . GLY A 1 123 ? 13.398 -21.25 -16.203 1 98.88 123 GLY A C 1
ATOM 939 O O . GLY A 1 123 ? 14.047 -20.844 -17.172 1 98.88 123 GLY A O 1
ATOM 940 N N . ALA A 1 124 ? 12.156 -20.859 -15.984 1 98.94 124 ALA A N 1
ATOM 941 C CA . ALA A 1 124 ? 11.469 -19.906 -16.844 1 98.94 124 ALA A CA 1
ATOM 942 C C . ALA A 1 124 ? 12.141 -18.547 -16.797 1 98.94 124 ALA A C 1
ATOM 944 O O . ALA A 1 124 ? 12.32 -17.891 -17.828 1 98.94 124 ALA A O 1
ATOM 945 N N . TYR A 1 125 ? 12.492 -18.078 -15.617 1 98.94 125 TYR A N 1
ATOM 946 C CA . TYR A 1 125 ? 13.172 -16.797 -15.469 1 98.94 125 TYR A CA 1
ATOM 947 C C . TYR A 1 125 ? 14.516 -16.812 -16.188 1 98.94 125 TYR A C 1
ATOM 949 O O . TYR A 1 125 ? 14.844 -15.883 -16.938 1 98.94 125 TYR A O 1
ATOM 957 N N . ARG A 1 126 ? 15.281 -17.891 -16.016 1 98.88 126 ARG A N 1
ATOM 958 C CA . ARG A 1 126 ? 16.562 -18.047 -16.703 1 98.88 126 ARG A CA 1
ATOM 959 C C . ARG A 1 126 ? 16.375 -17.969 -18.219 1 98.88 126 ARG A C 1
ATOM 961 O O . ARG A 1 126 ? 17.203 -17.359 -18.922 1 98.88 126 ARG A O 1
ATOM 968 N N . ALA A 1 127 ? 15.344 -18.625 -18.672 1 98.88 127 ALA A N 1
ATOM 969 C CA . ALA A 1 127 ? 15.078 -18.641 -20.109 1 98.88 127 ALA A CA 1
ATOM 970 C C . ALA A 1 127 ? 14.828 -17.219 -20.641 1 98.88 127 ALA A C 1
ATOM 972 O O . ALA A 1 127 ? 15.273 -16.875 -21.734 1 98.88 127 ALA A O 1
ATOM 973 N N . LEU A 1 128 ? 14.094 -16.391 -19.875 1 98.75 128 LEU A N 1
ATOM 974 C CA . LEU A 1 128 ? 13.867 -15.008 -20.266 1 98.75 128 LEU A CA 1
ATOM 975 C C . LEU A 1 128 ? 15.172 -14.234 -20.328 1 98.75 128 LEU A C 1
ATOM 977 O O . LEU A 1 128 ? 15.43 -13.5 -21.281 1 98.75 128 LEU A O 1
ATOM 981 N N . LEU A 1 129 ? 15.992 -14.43 -19.328 1 98.62 129 LEU A N 1
ATOM 982 C CA . LEU A 1 129 ? 17.281 -13.75 -19.281 1 98.62 129 LEU A CA 1
ATOM 983 C C . LEU A 1 129 ? 18.156 -14.18 -20.469 1 98.62 129 LEU A C 1
ATOM 985 O O . LEU A 1 129 ? 18.766 -13.344 -21.125 1 98.62 129 LEU A O 1
ATOM 989 N N . ASP A 1 130 ? 18.141 -15.469 -20.719 1 98.19 130 ASP A N 1
ATOM 990 C CA . ASP A 1 130 ? 18.969 -16.031 -21.797 1 98.19 130 ASP A CA 1
ATOM 991 C C . ASP A 1 130 ? 18.5 -15.523 -23.156 1 98.19 130 ASP A C 1
ATOM 993 O O . ASP A 1 130 ? 19.281 -15.492 -24.109 1 98.19 130 ASP A O 1
ATOM 997 N N . SER A 1 131 ? 17.25 -15.195 -23.25 1 97.44 131 SER A N 1
ATOM 998 C CA . SER A 1 131 ? 16.719 -14.68 -24.5 1 97.44 131 SER A CA 1
ATOM 999 C C . SER A 1 131 ? 17.094 -13.219 -24.719 1 97.44 131 SER A C 1
ATOM 1001 O O . SER A 1 131 ? 16.781 -12.641 -25.766 1 97.44 131 SER A O 1
ATOM 1003 N N . GLY A 1 132 ? 17.672 -12.625 -23.672 1 96.88 132 GLY A N 1
ATOM 1004 C CA . GLY A 1 132 ? 18.172 -11.266 -23.812 1 96.88 132 GLY A CA 1
ATOM 1005 C C . GLY A 1 132 ? 17.297 -10.234 -23.109 1 96.88 132 GLY A C 1
ATOM 1006 O O . GLY A 1 132 ? 17.547 -9.031 -23.219 1 96.88 132 GLY A O 1
ATOM 1007 N N . GLU A 1 133 ? 16.328 -10.68 -22.422 1 96.62 133 GLU A N 1
ATOM 1008 C CA . GLU A 1 133 ? 15.469 -9.727 -21.719 1 96.62 133 GLU A CA 1
ATOM 1009 C C . GLU A 1 133 ? 16.203 -9.07 -20.562 1 96.62 133 GLU A C 1
ATOM 1011 O O . GLU A 1 133 ? 16.938 -9.742 -19.828 1 96.62 133 GLU A O 1
ATOM 1016 N N . ASP A 1 134 ? 16.078 -7.766 -20.469 1 97.38 134 ASP A N 1
ATOM 1017 C CA . ASP A 1 134 ? 16.656 -7.008 -19.359 1 97.38 134 ASP A CA 1
ATOM 1018 C C . ASP A 1 134 ? 15.914 -7.281 -18.062 1 97.38 134 ASP A C 1
ATOM 1020 O O . ASP A 1 134 ? 14.695 -7.078 -17.984 1 97.38 134 ASP A O 1
ATOM 1024 N N . PRO A 1 135 ? 16.609 -7.766 -17.016 1 98.06 135 PRO A N 1
ATOM 1025 C CA . PRO A 1 135 ? 15.938 -8.078 -15.75 1 98.06 135 PRO A CA 1
ATOM 1026 C C . PRO A 1 135 ? 15.148 -6.898 -15.195 1 98.06 135 PRO A C 1
ATOM 1028 O O . PRO A 1 135 ? 14.125 -7.09 -14.531 1 98.06 135 PRO A O 1
ATOM 1031 N N . SER A 1 136 ? 15.508 -5.668 -15.445 1 97.31 136 SER A N 1
ATOM 1032 C CA . SER A 1 136 ? 14.82 -4.484 -14.945 1 97.31 136 SER A CA 1
ATOM 1033 C C . SER A 1 136 ? 13.477 -4.281 -15.633 1 97.31 136 SER A C 1
ATOM 1035 O O . SER A 1 136 ? 12.688 -3.432 -15.227 1 97.31 136 SER A O 1
ATOM 1037 N N . THR A 1 137 ? 13.203 -5.141 -16.656 1 97.94 137 THR A N 1
ATOM 1038 C CA . THR A 1 137 ? 11.938 -5.039 -17.359 1 97.94 137 THR A CA 1
ATOM 1039 C C . THR A 1 137 ? 11.055 -6.25 -17.078 1 97.94 137 THR A C 1
ATOM 1041 O O . THR A 1 137 ? 9.992 -6.406 -17.672 1 97.94 137 THR A O 1
ATOM 1044 N N . ILE A 1 138 ? 11.477 -7.133 -16.172 1 98.69 138 ILE A N 1
ATOM 1045 C CA . ILE A 1 138 ? 10.727 -8.336 -15.82 1 98.69 138 ILE A CA 1
ATOM 1046 C C . ILE A 1 138 ? 10.188 -8.211 -14.398 1 98.69 138 ILE A C 1
ATOM 1048 O O . ILE A 1 138 ? 10.914 -7.84 -13.477 1 98.69 138 ILE A O 1
ATOM 1052 N N . ALA A 1 139 ? 8.969 -8.406 -14.234 1 98.94 139 ALA A N 1
ATOM 1053 C CA . ALA A 1 139 ? 8.367 -8.5 -12.906 1 98.94 139 ALA A CA 1
ATOM 1054 C C . ALA A 1 139 ? 7.742 -9.875 -12.688 1 98.94 139 ALA A C 1
ATOM 1056 O O . ALA A 1 139 ? 7.238 -10.492 -13.625 1 98.94 139 ALA A O 1
ATOM 1057 N N . PHE A 1 140 ? 7.82 -10.375 -11.453 1 98.94 140 PHE A N 1
ATOM 1058 C CA . PHE A 1 140 ? 7.074 -11.562 -11.062 1 98.94 140 PHE A CA 1
ATOM 1059 C C . PHE A 1 140 ? 5.711 -11.188 -10.5 1 98.94 140 PHE A C 1
ATOM 1061 O O . PHE A 1 140 ? 5.59 -10.227 -9.742 1 98.94 140 PHE A O 1
ATOM 1068 N N . ALA A 1 141 ? 4.711 -11.875 -10.891 1 99 141 ALA A N 1
ATOM 1069 C CA . ALA A 1 141 ? 3.383 -11.742 -10.297 1 99 141 ALA A CA 1
ATOM 1070 C C . ALA A 1 141 ? 2.73 -13.109 -10.094 1 99 141 ALA A C 1
ATOM 1072 O O . ALA A 1 141 ? 3.078 -14.07 -10.781 1 99 141 ALA A O 1
ATOM 1073 N N . GLY A 1 142 ? 1.862 -13.203 -9.172 1 98.94 142 GLY A N 1
ATOM 1074 C CA . GLY A 1 142 ? 1.17 -14.461 -8.938 1 98.94 142 GLY A CA 1
ATOM 1075 C C . GLY A 1 142 ? 0.124 -14.375 -7.844 1 98.94 142 GLY A C 1
ATOM 1076 O O . GLY A 1 142 ? 0.053 -13.375 -7.125 1 98.94 142 GLY A O 1
ATOM 1077 N N . ASP A 1 143 ? -0.738 -15.367 -7.77 1 98.94 143 ASP A N 1
ATOM 1078 C CA . ASP A 1 143 ? -1.795 -15.414 -6.766 1 98.94 143 ASP A CA 1
ATOM 1079 C C . ASP A 1 143 ? -1.672 -16.672 -5.906 1 98.94 143 ASP A C 1
ATOM 1081 O O . ASP A 1 143 ? -1.264 -17.734 -6.391 1 98.94 143 ASP A O 1
ATOM 1085 N N . SER A 1 144 ? -1.973 -16.516 -4.621 1 98.69 144 SER A N 1
ATOM 1086 C CA . SER A 1 144 ? -2.023 -17.641 -3.703 1 98.69 144 SER A CA 1
ATOM 1087 C C . SER A 1 144 ? -0.706 -18.422 -3.701 1 98.69 144 SER A C 1
ATOM 1089 O O . SER A 1 144 ? 0.354 -17.844 -3.447 1 98.69 144 SER A O 1
ATOM 1091 N N . ALA A 1 145 ? -0.723 -19.75 -4.148 1 98.75 145 ALA A N 1
ATOM 1092 C CA . ALA A 1 145 ? 0.504 -20.547 -4.242 1 98.75 145 ALA A CA 1
ATOM 1093 C C . ALA A 1 145 ? 1.483 -19.922 -5.23 1 98.75 145 ALA A C 1
ATOM 1095 O O . ALA A 1 145 ? 2.691 -19.891 -4.98 1 98.75 145 ALA A O 1
ATOM 1096 N N . GLY A 1 146 ? 0.938 -19.359 -6.312 1 98.88 146 GLY A N 1
ATOM 1097 C CA . GLY A 1 146 ? 1.766 -18.656 -7.285 1 98.88 146 GLY A CA 1
ATOM 1098 C C . GLY A 1 146 ? 2.361 -17.375 -6.746 1 98.88 146 GLY A C 1
ATOM 1099 O O . GLY A 1 146 ? 3.479 -17 -7.113 1 98.88 146 GLY A O 1
ATOM 1100 N N . GLY A 1 147 ? 1.562 -16.641 -5.902 1 98.94 147 GLY A N 1
ATOM 1101 C CA . GLY A 1 147 ? 2.129 -15.508 -5.195 1 98.94 147 GLY A CA 1
ATOM 1102 C C . GLY A 1 147 ? 3.318 -15.875 -4.332 1 98.94 147 GLY A C 1
ATOM 1103 O O . GLY A 1 147 ? 4.297 -15.133 -4.262 1 98.94 147 GLY A O 1
ATOM 1104 N N . GLY A 1 148 ? 3.225 -17.047 -3.664 1 98.88 148 GLY A N 1
ATOM 1105 C CA . GLY A 1 148 ? 4.359 -17.578 -2.918 1 98.88 148 GLY A CA 1
ATOM 1106 C C . GLY A 1 148 ? 5.566 -17.859 -3.791 1 98.88 148 GLY A C 1
ATOM 1107 O O . GLY A 1 148 ? 6.703 -17.578 -3.4 1 98.88 148 GLY A O 1
ATOM 1108 N N . LEU A 1 149 ? 5.32 -18.344 -4.984 1 98.94 149 LEU A N 1
ATOM 1109 C CA . LEU A 1 149 ? 6.395 -18.688 -5.91 1 98.94 149 LEU A CA 1
ATOM 1110 C C . LEU A 1 149 ? 7.156 -17.453 -6.344 1 98.94 149 LEU A C 1
ATOM 1112 O O . LEU A 1 149 ? 8.359 -17.516 -6.617 1 98.94 149 LEU A O 1
ATOM 1116 N N . THR A 1 150 ? 6.496 -16.25 -6.398 1 98.94 150 THR A N 1
ATOM 1117 C CA . THR A 1 150 ? 7.207 -15.023 -6.754 1 98.94 150 THR A CA 1
ATOM 1118 C C . THR A 1 150 ? 8.359 -14.773 -5.785 1 98.94 150 THR A C 1
ATOM 1120 O O . THR A 1 150 ? 9.445 -14.359 -6.199 1 98.94 150 THR A O 1
ATOM 1123 N N . VAL A 1 151 ? 8.156 -15.07 -4.551 1 98.94 151 VAL A N 1
ATOM 1124 C CA . VAL A 1 151 ? 9.141 -14.82 -3.506 1 98.94 151 VAL A CA 1
ATOM 1125 C C . VAL A 1 151 ? 10.188 -15.93 -3.512 1 98.94 151 VAL A C 1
ATOM 1127 O O . VAL A 1 151 ? 11.391 -15.656 -3.518 1 98.94 151 VAL A O 1
ATOM 1130 N N . THR A 1 152 ? 9.75 -17.203 -3.578 1 98.88 152 THR A N 1
ATOM 1131 C CA . THR A 1 152 ? 10.695 -18.312 -3.482 1 98.88 152 THR A CA 1
ATOM 1132 C C . THR A 1 152 ? 11.531 -18.406 -4.758 1 98.88 152 THR A C 1
ATOM 1134 O O . THR A 1 152 ? 12.695 -18.812 -4.711 1 98.88 152 THR A O 1
ATOM 1137 N N . THR A 1 153 ? 10.93 -18.031 -5.891 1 98.88 153 THR A N 1
ATOM 1138 C CA . THR A 1 153 ? 11.719 -17.953 -7.117 1 98.88 153 THR A CA 1
ATOM 1139 C C . THR A 1 153 ? 12.812 -16.906 -6.996 1 98.88 153 THR A C 1
ATOM 1141 O O . THR A 1 153 ? 13.93 -17.109 -7.473 1 98.88 153 THR A O 1
ATOM 1144 N N . CYS A 1 154 ? 12.555 -15.758 -6.395 1 98.88 154 CYS A N 1
ATOM 1145 C CA . CYS A 1 154 ? 13.57 -14.742 -6.16 1 98.88 154 CYS A CA 1
ATOM 1146 C C . CYS A 1 154 ? 14.695 -15.281 -5.281 1 98.88 154 CYS A C 1
ATOM 1148 O O . CYS A 1 154 ? 15.867 -15.023 -5.535 1 98.88 154 CYS A O 1
ATOM 1150 N N . LEU A 1 155 ? 14.289 -16.031 -4.215 1 98.81 155 LEU A N 1
ATOM 1151 C CA . LEU A 1 155 ? 15.305 -16.656 -3.379 1 98.81 155 LEU A CA 1
ATOM 1152 C C . LEU A 1 155 ? 16.188 -17.594 -4.207 1 98.81 155 LEU A C 1
ATOM 1154 O O . LEU A 1 155 ? 17.422 -17.547 -4.098 1 98.81 155 LEU A O 1
ATOM 1158 N N . ALA A 1 156 ? 15.539 -18.406 -5.027 1 98.69 156 ALA A N 1
ATOM 1159 C CA . ALA A 1 156 ? 16.266 -19.359 -5.871 1 98.69 156 ALA A CA 1
ATOM 1160 C C . ALA A 1 156 ? 17.156 -18.625 -6.879 1 98.69 156 ALA A C 1
ATOM 1162 O O . ALA A 1 156 ? 18.281 -19.047 -7.141 1 98.69 156 ALA A O 1
ATOM 1163 N N . ALA A 1 157 ? 16.641 -17.578 -7.453 1 98.81 157 ALA A N 1
ATOM 1164 C CA . ALA A 1 157 ? 17.406 -16.781 -8.414 1 98.81 157 ALA A CA 1
ATOM 1165 C C . ALA A 1 157 ? 18.656 -16.188 -7.762 1 98.81 157 ALA A C 1
ATOM 1167 O O . ALA A 1 157 ? 19.75 -16.25 -8.336 1 98.81 157 ALA A O 1
ATOM 1168 N N . ARG A 1 158 ? 18.469 -15.617 -6.582 1 98.44 158 ARG A N 1
ATOM 1169 C CA . ARG A 1 158 ? 19.609 -15.062 -5.848 1 98.44 158 ARG A CA 1
ATOM 1170 C C . ARG A 1 158 ? 20.656 -16.141 -5.57 1 98.44 158 ARG A C 1
ATOM 1172 O O . ARG A 1 158 ? 21.844 -15.906 -5.77 1 98.44 158 ARG A O 1
ATOM 1179 N N . ASP A 1 159 ? 20.234 -17.281 -5.117 1 97.69 159 ASP A N 1
ATOM 1180 C CA . ASP A 1 159 ? 21.125 -18.391 -4.812 1 97.69 159 ASP A CA 1
ATOM 1181 C C . ASP A 1 159 ? 21.875 -18.844 -6.062 1 97.69 159 ASP A C 1
ATOM 1183 O O . ASP A 1 159 ? 23.016 -19.312 -5.977 1 97.69 159 ASP A O 1
ATOM 1187 N N . ALA A 1 160 ? 21.234 -18.703 -7.164 1 98.31 160 ALA A N 1
ATOM 1188 C CA . ALA A 1 160 ? 21.812 -19.125 -8.438 1 98.31 160 ALA A CA 1
ATOM 1189 C C . ALA A 1 160 ? 22.688 -18.031 -9.039 1 98.31 160 ALA A C 1
ATOM 1191 O O . ALA A 1 160 ? 23.234 -18.203 -10.133 1 98.31 160 ALA A O 1
ATOM 1192 N N . GLY A 1 161 ? 22.703 -16.859 -8.422 1 98.25 161 GLY A N 1
ATOM 1193 C CA . GLY A 1 161 ? 23.516 -15.766 -8.906 1 98.25 161 GLY A CA 1
ATOM 1194 C C . GLY A 1 161 ? 22.875 -15 -10.047 1 98.25 161 GLY A C 1
ATOM 1195 O O . GLY A 1 161 ? 23.547 -14.312 -10.805 1 98.25 161 GLY A O 1
ATOM 1196 N N . LEU A 1 162 ? 21.609 -15.164 -10.242 1 98.75 162 LEU A N 1
ATOM 1197 C CA . LEU A 1 162 ? 20.875 -14.43 -11.281 1 98.75 162 LEU A CA 1
ATOM 1198 C C . LEU A 1 162 ? 20.469 -13.047 -10.781 1 98.75 162 LEU A C 1
ATOM 1200 O O . LEU A 1 162 ? 20.297 -12.844 -9.578 1 98.75 162 LEU A O 1
ATOM 1204 N N . PRO A 1 163 ? 20.359 -12.141 -11.711 1 98.56 163 PRO A N 1
ATOM 1205 C CA . PRO A 1 163 ? 19.859 -10.828 -11.289 1 98.56 163 PRO A CA 1
ATOM 1206 C C . PRO A 1 163 ? 18.406 -10.883 -10.812 1 98.56 163 PRO A C 1
ATOM 1208 O O . PRO A 1 163 ? 17.641 -11.766 -11.219 1 98.56 163 PRO A O 1
ATOM 1211 N N . MET A 1 164 ? 18.078 -10.016 -9.938 1 98.69 164 MET A N 1
ATOM 1212 C CA . MET A 1 164 ? 16.703 -9.906 -9.438 1 98.69 164 MET A CA 1
ATOM 1213 C C . MET A 1 164 ? 15.797 -9.289 -10.5 1 98.69 164 MET A C 1
ATOM 1215 O O . MET A 1 164 ? 16.234 -8.492 -11.32 1 98.69 164 MET A O 1
ATOM 1219 N N . PRO A 1 165 ? 14.508 -9.711 -10.523 1 98.69 165 PRO A N 1
ATOM 1220 C CA . PRO A 1 165 ? 13.539 -8.984 -11.352 1 98.69 165 PRO A CA 1
ATOM 1221 C C . PRO A 1 165 ? 13.258 -7.574 -10.836 1 98.69 165 PRO A C 1
ATOM 1223 O O . PRO A 1 165 ? 13.758 -7.188 -9.773 1 98.69 165 PRO A O 1
ATOM 1226 N N . ALA A 1 166 ? 12.477 -6.875 -11.602 1 98.44 166 ALA A N 1
ATOM 1227 C CA . ALA A 1 166 ? 12.203 -5.469 -11.312 1 98.44 166 ALA A CA 1
ATOM 1228 C C . ALA A 1 166 ? 11.289 -5.324 -10.102 1 98.44 166 ALA A C 1
ATOM 1230 O O . ALA A 1 166 ? 11.375 -4.34 -9.359 1 98.44 166 ALA A O 1
ATOM 1231 N N . ALA A 1 167 ? 10.398 -6.312 -9.938 1 98.81 167 ALA A N 1
ATOM 1232 C CA . ALA A 1 167 ? 9.383 -6.176 -8.891 1 98.81 167 ALA A CA 1
ATOM 1233 C C . ALA A 1 167 ? 8.672 -7.504 -8.648 1 98.81 167 ALA A C 1
ATOM 1235 O O . ALA A 1 167 ? 8.781 -8.438 -9.445 1 98.81 167 ALA A O 1
ATOM 1236 N N . ILE A 1 168 ? 7.977 -7.555 -7.512 1 98.94 168 ILE A N 1
ATOM 1237 C CA . ILE A 1 168 ? 7.082 -8.648 -7.156 1 98.94 168 ILE A CA 1
ATOM 1238 C C . ILE A 1 168 ? 5.684 -8.109 -6.875 1 98.94 168 ILE A C 1
ATOM 1240 O O . ILE A 1 168 ? 5.527 -7.125 -6.145 1 98.94 168 ILE A O 1
ATOM 1244 N N . VAL A 1 169 ? 4.707 -8.656 -7.488 1 99 169 VAL A N 1
ATOM 1245 C CA . VAL A 1 169 ? 3.309 -8.438 -7.129 1 99 169 VAL A CA 1
ATOM 1246 C C . VAL A 1 169 ? 2.666 -9.773 -6.742 1 99 169 VAL A C 1
ATOM 1248 O O . VAL A 1 169 ? 2.625 -10.703 -7.547 1 99 169 VAL A O 1
ATOM 1251 N N . ALA A 1 170 ? 2.178 -9.867 -5.516 1 99 170 ALA A N 1
ATOM 1252 C CA . ALA A 1 170 ? 1.614 -11.125 -5.035 1 99 170 ALA A CA 1
ATOM 1253 C C . ALA A 1 170 ? 0.219 -10.914 -4.453 1 99 170 ALA A C 1
ATOM 1255 O O . ALA A 1 170 ? 0.023 -10.062 -3.588 1 99 170 ALA A O 1
ATOM 1256 N N . PHE A 1 171 ? -0.771 -11.68 -4.969 1 98.94 171 PHE A N 1
ATOM 1257 C CA . PHE A 1 171 ? -2.152 -11.633 -4.504 1 98.94 171 PHE A CA 1
ATOM 1258 C C . PHE A 1 171 ? -2.432 -12.773 -3.533 1 98.94 171 PHE A C 1
ATOM 1260 O O . PHE A 1 171 ? -2.438 -13.945 -3.928 1 98.94 171 PHE A O 1
ATOM 1267 N N . SER A 1 172 ? -2.664 -12.453 -2.25 1 98.88 172 SER A N 1
ATOM 1268 C CA . SER A 1 172 ? -2.939 -13.445 -1.217 1 98.88 172 SER A CA 1
ATOM 1269 C C . SER A 1 172 ? -1.9 -14.562 -1.233 1 98.88 172 SER A C 1
ATOM 1271 O O . SER A 1 172 ? -2.252 -15.742 -1.255 1 98.88 172 SER A O 1
ATOM 1273 N N . PRO A 1 173 ? -0.642 -14.219 -1.163 1 98.94 173 PRO A N 1
ATOM 1274 C CA . PRO A 1 173 ? 0.395 -15.234 -1.341 1 98.94 173 PRO A CA 1
ATOM 1275 C C . PRO A 1 173 ? 0.471 -16.203 -0.169 1 98.94 173 PRO A C 1
ATOM 1277 O O . PRO A 1 173 ? 0.292 -15.812 0.984 1 98.94 173 PRO A O 1
ATOM 1280 N N . GLY A 1 174 ? 0.618 -17.5 -0.496 1 98.69 174 GLY A N 1
ATOM 1281 C CA . GLY A 1 174 ? 1.048 -18.469 0.501 1 98.69 174 GLY A CA 1
ATOM 1282 C C . GLY A 1 174 ? 2.541 -18.438 0.763 1 98.69 174 GLY A C 1
ATOM 1283 O O . GLY A 1 174 ? 3.342 -18.656 -0.149 1 98.69 174 GLY A O 1
ATOM 1284 N N . LEU A 1 175 ? 2.906 -18.109 2.029 1 98.88 175 LEU A N 1
ATOM 1285 C CA . LEU A 1 175 ? 4.309 -17.781 2.27 1 98.88 175 LEU A CA 1
ATOM 1286 C C . LEU A 1 175 ? 4.812 -18.469 3.539 1 98.88 175 LEU A C 1
ATOM 1288 O O . LEU A 1 175 ? 5.906 -18.172 4.02 1 98.88 175 LEU A O 1
ATOM 1292 N N . ASP A 1 176 ? 3.973 -19.375 4.129 1 98.75 176 ASP A N 1
ATOM 1293 C CA . ASP A 1 176 ? 4.387 -20.031 5.363 1 98.75 176 ASP A CA 1
ATOM 1294 C C . ASP A 1 176 ? 3.824 -21.453 5.441 1 98.75 176 ASP A C 1
ATOM 1296 O O . ASP A 1 176 ? 2.701 -21.656 5.906 1 98.75 176 ASP A O 1
ATOM 1300 N N . ALA A 1 177 ? 4.668 -22.406 5.145 1 98.25 177 ALA A N 1
ATOM 1301 C CA . ALA A 1 177 ? 4.262 -23.797 5.16 1 98.25 177 ALA A CA 1
ATOM 1302 C C . ALA A 1 177 ? 4.184 -24.344 6.586 1 98.25 177 ALA A C 1
ATOM 1304 O O . ALA A 1 177 ? 3.639 -25.422 6.82 1 98.25 177 ALA A O 1
ATOM 1305 N N . THR A 1 178 ? 4.688 -23.578 7.555 1 97.69 178 THR A N 1
ATOM 1306 C CA . THR A 1 178 ? 4.574 -23.984 8.953 1 97.69 178 THR A CA 1
ATOM 1307 C C . THR A 1 178 ? 3.182 -23.688 9.492 1 97.69 178 THR A C 1
ATOM 1309 O O . THR A 1 178 ? 2.785 -24.219 10.531 1 97.69 178 THR A O 1
ATOM 1312 N N . ARG A 1 179 ? 2.488 -22.781 8.828 1 97.38 179 ARG A N 1
ATOM 1313 C CA . ARG A 1 179 ? 1.116 -22.422 9.172 1 97.38 179 ARG A CA 1
ATOM 1314 C C . ARG A 1 179 ? 1.034 -21.875 10.594 1 97.38 179 ARG A C 1
ATOM 1316 O O . ARG A 1 179 ? 0.165 -22.281 11.367 1 97.38 179 ARG A O 1
ATOM 1323 N N . THR A 1 180 ? 1.907 -20.938 10.891 1 97.56 180 THR A N 1
ATOM 1324 C CA . THR A 1 180 ? 2.012 -20.453 12.273 1 97.56 180 THR A CA 1
ATOM 1325 C C . THR A 1 180 ? 1.424 -19.062 12.406 1 97.56 180 THR A C 1
ATOM 1327 O O . THR A 1 180 ? 1.474 -18.469 13.484 1 97.56 180 THR A O 1
ATOM 1330 N N . GLY A 1 181 ? 0.97 -18.469 11.297 1 97.62 181 GLY A N 1
ATOM 1331 C CA . GLY A 1 181 ? 0.34 -17.156 11.406 1 97.62 181 GLY A CA 1
ATOM 1332 C C . GLY A 1 181 ? -0.913 -17.172 12.258 1 97.62 181 GLY A C 1
ATOM 1333 O O . GLY A 1 181 ? -1.697 -18.125 12.203 1 97.62 181 GLY A O 1
ATOM 1334 N N . GLU A 1 182 ? -1.163 -16.125 13.031 1 98 182 GLU A N 1
ATOM 1335 C CA . GLU A 1 182 ? -2.318 -16.031 13.922 1 98 182 GLU A CA 1
ATOM 1336 C C . GLU A 1 182 ? -3.625 -16.094 13.141 1 98 182 GLU A C 1
ATOM 1338 O O . GLU A 1 182 ? -4.633 -16.594 13.641 1 98 182 GLU A O 1
ATOM 1343 N N . SER A 1 183 ? -3.566 -15.68 11.891 1 98.12 183 SER A N 1
ATOM 1344 C CA . SER A 1 183 ? -4.777 -15.633 11.078 1 98.12 183 SER A CA 1
ATOM 1345 C C . SER A 1 183 ? -5.289 -17.031 10.773 1 98.12 183 SER A C 1
ATOM 1347 O O . SER A 1 183 ? -6.465 -17.219 10.445 1 98.12 183 SER A O 1
ATOM 1349 N N . MET A 1 184 ? -4.422 -18.078 10.828 1 97.56 184 MET A N 1
ATOM 1350 C CA . MET A 1 184 ? -4.852 -19.469 10.656 1 97.56 184 MET A CA 1
ATOM 1351 C C . MET A 1 184 ? -5.957 -19.812 11.641 1 97.56 184 MET A C 1
ATOM 1353 O O . MET A 1 184 ? -6.863 -20.594 11.312 1 97.56 184 MET A O 1
ATOM 1357 N N . ASP A 1 185 ? -5.848 -19.203 12.812 1 97.25 185 ASP A N 1
ATOM 1358 C CA . ASP A 1 185 ? -6.828 -19.469 13.859 1 97.25 185 ASP A CA 1
ATOM 1359 C C . ASP A 1 185 ? -7.898 -18.391 13.906 1 97.25 185 ASP A C 1
ATOM 1361 O O . ASP A 1 185 ? -9.094 -18.688 13.977 1 97.25 185 ASP A O 1
ATOM 1365 N N . THR A 1 186 ? -7.512 -17.109 13.82 1 97.19 186 THR A N 1
ATOM 1366 C CA . THR A 1 186 ? -8.43 -15.992 14.055 1 97.19 186 THR A CA 1
ATOM 1367 C C . THR A 1 186 ? -9.383 -15.828 12.867 1 97.19 186 THR A C 1
ATOM 1369 O O . THR A 1 186 ? -10.43 -15.188 12.992 1 97.19 186 THR A O 1
ATOM 1372 N N . LYS A 1 187 ? -8.992 -16.359 11.734 1 97.06 187 LYS A N 1
ATOM 1373 C CA . LYS A 1 187 ? -9.844 -16.234 10.555 1 97.06 187 LYS A CA 1
ATOM 1374 C C . LYS A 1 187 ? -10.484 -17.578 10.188 1 97.06 187 LYS A C 1
ATOM 1376 O O . LYS A 1 187 ? -11.109 -17.703 9.141 1 97.06 187 LYS A O 1
ATOM 1381 N N . ALA A 1 188 ? -10.305 -18.594 11.039 1 95.06 188 ALA A N 1
ATOM 1382 C CA . ALA A 1 188 ? -10.977 -19.875 10.852 1 95.06 188 ALA A CA 1
ATOM 1383 C C . ALA A 1 188 ? -12.492 -19.688 10.805 1 95.06 188 ALA A C 1
ATOM 1385 O O . ALA A 1 188 ? -13.07 -19.016 11.656 1 95.06 188 ALA A O 1
ATOM 1386 N N . GLY A 1 189 ? -13.141 -20.281 9.766 1 92.25 189 GLY A N 1
ATOM 1387 C CA . GLY A 1 189 ? -14.586 -20.172 9.641 1 92.25 189 GLY A CA 1
ATOM 1388 C C . GLY A 1 189 ? -15.023 -18.984 8.812 1 92.25 189 GLY A C 1
ATOM 1389 O O . GLY A 1 189 ? -16.141 -18.953 8.297 1 92.25 189 GLY A O 1
ATOM 1390 N N . ILE A 1 190 ? -14.133 -17.984 8.633 1 91.56 190 ILE A N 1
ATOM 1391 C CA . ILE A 1 190 ? -14.438 -16.766 7.895 1 91.56 190 ILE A CA 1
ATOM 1392 C C . ILE A 1 190 ? -13.992 -16.922 6.441 1 91.56 190 ILE A C 1
ATOM 1394 O O . ILE A 1 190 ? -14.664 -16.438 5.527 1 91.56 190 ILE A O 1
ATOM 1398 N N . ASP A 1 191 ? -12.938 -17.625 6.254 1 91.88 191 ASP A N 1
ATOM 1399 C CA . ASP A 1 191 ? -12.406 -17.891 4.922 1 91.88 191 ASP A CA 1
ATOM 1400 C C . ASP A 1 191 ? -13.32 -18.844 4.148 1 91.88 191 ASP A C 1
ATOM 1402 O O . ASP A 1 191 ? -13.539 -19.984 4.566 1 91.88 191 ASP A O 1
ATOM 1406 N N . PRO A 1 192 ? -13.789 -18.344 3.08 1 91.62 192 PRO A N 1
ATOM 1407 C CA . PRO A 1 192 ? -14.734 -19.203 2.359 1 91.62 192 PRO A CA 1
ATOM 1408 C C . PRO A 1 192 ? -14.031 -20.297 1.55 1 91.62 192 PRO A C 1
ATOM 1410 O O . PRO A 1 192 ? -14.688 -21.219 1.048 1 91.62 192 PRO A O 1
ATOM 1413 N N . PHE A 1 193 ? -12.703 -20.219 1.451 1 90.75 193 PHE A N 1
ATOM 1414 C CA . PHE A 1 193 ? -12 -21.141 0.566 1 90.75 193 PHE A CA 1
ATOM 1415 C C . PHE A 1 193 ? -11.203 -22.172 1.37 1 90.75 193 PHE A C 1
ATOM 1417 O O . PHE A 1 193 ? -11.102 -23.328 0.974 1 90.75 193 PHE A O 1
ATOM 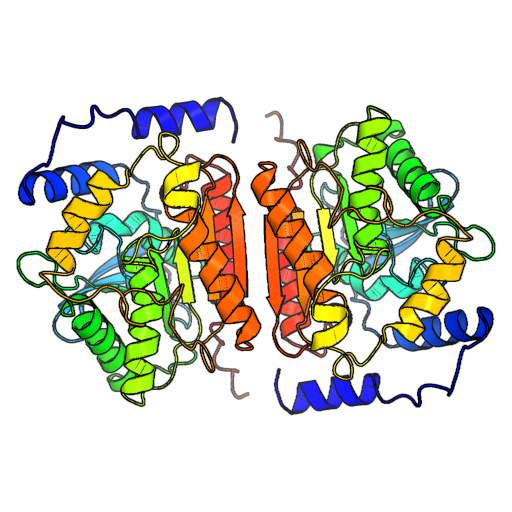1424 N N . PHE A 1 194 ? -10.688 -21.688 2.488 1 93.19 194 PHE A N 1
ATOM 1425 C CA . PHE A 1 194 ? -9.68 -22.547 3.1 1 93.19 194 PHE A CA 1
ATOM 1426 C C . PHE A 1 194 ? -9.953 -22.734 4.586 1 93.19 194 PHE A C 1
ATOM 1428 O O . PHE A 1 194 ? -10.469 -21.828 5.246 1 93.19 194 PHE A O 1
ATOM 1435 N N . THR A 1 195 ? -9.625 -23.906 5.031 1 92.06 195 THR A N 1
ATOM 1436 C CA . THR A 1 195 ? -9.406 -24.234 6.434 1 92.06 195 THR A CA 1
ATOM 1437 C C . THR A 1 195 ? -7.977 -24.734 6.656 1 92.06 195 THR A C 1
ATOM 1439 O O . THR A 1 195 ? -7.27 -25.047 5.699 1 92.06 195 THR A O 1
ATOM 1442 N N . ARG A 1 196 ? -7.617 -24.719 7.883 1 93.06 196 ARG A N 1
ATOM 1443 C CA . ARG A 1 196 ? -6.316 -25.297 8.195 1 93.06 196 ARG A CA 1
ATOM 1444 C C . ARG A 1 196 ? -6.203 -26.719 7.652 1 93.06 196 ARG A C 1
ATOM 1446 O O . ARG A 1 196 ? -5.16 -27.109 7.121 1 93.06 196 ARG A O 1
ATOM 1453 N N . GLU A 1 197 ? -7.262 -27.484 7.738 1 91.31 197 GLU A N 1
ATOM 1454 C CA . GLU A 1 197 ? -7.281 -28.875 7.312 1 91.31 197 GLU A CA 1
ATOM 1455 C C . GLU A 1 197 ? -7.141 -28.984 5.797 1 91.31 197 GLU A C 1
ATOM 1457 O O . GLU A 1 197 ? -6.355 -29.797 5.301 1 91.31 197 GLU A O 1
ATOM 1462 N N . SER A 1 198 ? -7.895 -28.172 5.133 1 90.94 198 SER A N 1
ATOM 1463 C CA . SER A 1 198 ? -7.824 -28.25 3.678 1 90.94 198 SER A CA 1
ATOM 1464 C C . SER A 1 198 ? -6.449 -27.812 3.168 1 90.94 198 SER A C 1
ATOM 1466 O O . SER A 1 198 ? -5.926 -28.406 2.217 1 90.94 198 SER A O 1
ATOM 1468 N N . LEU A 1 199 ? -5.82 -26.812 3.76 1 94.06 199 LEU A N 1
ATOM 1469 C CA . LEU A 1 199 ? -4.473 -26.375 3.404 1 94.06 199 LEU A CA 1
ATOM 1470 C C . LEU A 1 199 ? -3.451 -27.453 3.756 1 94.06 199 LEU A C 1
ATOM 1472 O O . LEU A 1 199 ? -2.461 -27.625 3.041 1 94.06 199 LEU A O 1
ATOM 1476 N N . GLY A 1 200 ? -3.752 -28.141 4.859 1 93.81 200 GLY A N 1
ATOM 1477 C CA . GLY A 1 200 ? -2.889 -29.25 5.246 1 93.81 200 GLY A CA 1
ATOM 1478 C C . GLY A 1 200 ? -2.887 -30.391 4.238 1 93.81 200 GLY A C 1
ATOM 1479 O O . GLY A 1 200 ? -1.846 -30.984 3.982 1 93.81 200 GLY A O 1
ATOM 1480 N N . HIS A 1 201 ? -4.031 -30.672 3.678 1 93.12 201 HIS A N 1
ATOM 1481 C CA . HIS A 1 201 ? -4.176 -31.75 2.707 1 93.12 201 HIS A CA 1
ATOM 1482 C C . HIS A 1 201 ? -3.338 -31.484 1.462 1 93.12 201 HIS A C 1
ATOM 1484 O O . HIS A 1 201 ? -2.508 -32.312 1.081 1 93.12 201 HIS A O 1
ATOM 1490 N N . THR A 1 202 ? -3.508 -30.328 0.834 1 94.69 202 THR A N 1
ATOM 1491 C CA . THR A 1 202 ? -2.74 -29.984 -0.361 1 94.69 202 THR A CA 1
ATOM 1492 C C . THR A 1 202 ? -1.277 -29.734 -0.01 1 94.69 202 THR A C 1
ATOM 1494 O O . THR A 1 202 ? -0.379 -30.078 -0.778 1 94.69 202 THR A O 1
ATOM 1497 N N . GLY A 1 203 ? -1.052 -29.156 1.156 1 96.62 203 GLY A N 1
ATOM 1498 C CA . GLY A 1 203 ? 0.307 -28.922 1.622 1 96.62 203 GLY A CA 1
ATOM 1499 C C . GLY A 1 203 ? 1.114 -30.203 1.756 1 96.62 203 GLY A C 1
ATOM 1500 O O . GLY A 1 203 ? 2.295 -30.234 1.405 1 96.62 203 GLY A O 1
ATOM 1501 N N . ALA A 1 204 ? 0.45 -31.188 2.219 1 96.56 204 ALA A N 1
ATOM 1502 C CA . ALA A 1 204 ? 1.128 -32.469 2.385 1 96.56 204 ALA A CA 1
ATOM 1503 C C . ALA A 1 204 ? 1.548 -33.062 1.035 1 96.56 204 ALA A C 1
ATOM 1505 O O . ALA A 1 204 ? 2.613 -33.656 0.918 1 96.56 204 ALA A O 1
ATOM 1506 N N . MET A 1 205 ? 0.69 -32.875 0.047 1 97.31 205 MET A N 1
ATOM 1507 C CA . MET A 1 205 ? 1.012 -33.344 -1.299 1 97.31 205 MET A CA 1
ATOM 1508 C C . MET A 1 205 ? 2.238 -32.625 -1.847 1 97.31 205 MET A C 1
ATOM 1510 O O . MET A 1 205 ? 3.104 -33.25 -2.467 1 97.31 205 MET A O 1
ATOM 1514 N N . TYR A 1 206 ? 2.26 -31.344 -1.592 1 98.31 206 TYR A N 1
ATOM 1515 C CA . TYR A 1 206 ? 3.35 -30.531 -2.109 1 98.31 206 TYR A CA 1
ATOM 1516 C C . TYR A 1 206 ? 4.645 -30.797 -1.353 1 98.31 206 TYR A C 1
ATOM 1518 O O . TYR A 1 206 ? 5.699 -30.984 -1.962 1 98.31 206 TYR A O 1
ATOM 1526 N N . LEU A 1 207 ? 4.594 -30.797 -0.03 1 98.44 207 LEU A N 1
ATOM 1527 C CA . LEU A 1 207 ? 5.781 -30.953 0.803 1 98.44 207 LEU A CA 1
ATOM 1528 C C . LEU A 1 207 ? 6.379 -32.344 0.64 1 98.44 207 LEU A C 1
ATOM 1530 O O . LEU A 1 207 ? 7.602 -32.5 0.679 1 98.44 207 LEU A O 1
ATOM 1534 N N . ALA A 1 208 ? 5.484 -33.344 0.545 1 98.19 208 ALA A N 1
ATOM 1535 C CA . ALA A 1 208 ? 5.898 -34.75 0.371 1 98.19 208 ALA A CA 1
ATOM 1536 C C . ALA A 1 208 ? 6.992 -35.125 1.364 1 98.19 208 ALA A C 1
ATOM 1538 O O . ALA A 1 208 ? 8.016 -35.688 0.981 1 98.19 208 ALA A O 1
ATOM 1539 N N . GLY A 1 209 ? 6.871 -34.688 2.553 1 97.62 209 GLY A N 1
ATOM 1540 C CA . GLY A 1 209 ? 7.785 -35.094 3.615 1 97.62 209 GLY A CA 1
ATOM 1541 C C . GLY A 1 209 ? 8.867 -34.062 3.871 1 97.62 209 GLY A C 1
ATOM 1542 O O . GLY A 1 209 ? 9.617 -34.156 4.848 1 97.62 209 GLY A O 1
ATOM 1543 N N . ALA A 1 210 ? 8.961 -33 2.98 1 98.25 210 ALA A N 1
ATOM 1544 C CA . ALA A 1 210 ? 9.953 -31.953 3.195 1 98.25 210 ALA A CA 1
ATOM 1545 C C . ALA A 1 210 ? 9.664 -31.172 4.477 1 98.25 210 ALA A C 1
ATOM 1547 O O . ALA A 1 210 ? 8.5 -30.969 4.832 1 98.25 210 ALA A O 1
ATOM 1548 N N . ASP A 1 211 ? 10.688 -30.703 5.176 1 98.06 211 ASP A N 1
ATOM 1549 C CA . ASP A 1 211 ? 10.562 -29.875 6.371 1 98.06 211 ASP A CA 1
ATOM 1550 C C . ASP A 1 211 ? 10.086 -28.469 6.02 1 98.06 211 ASP A C 1
ATOM 1552 O O . ASP A 1 211 ? 10.789 -27.734 5.324 1 98.06 211 ASP A O 1
ATOM 1556 N N . PRO A 1 212 ? 8.93 -28.094 6.512 1 98.19 212 PRO A N 1
ATOM 1557 C CA . PRO A 1 212 ? 8.398 -26.766 6.164 1 98.19 212 PRO A CA 1
ATOM 1558 C C . PRO A 1 212 ? 9.211 -25.625 6.762 1 98.19 212 PRO A C 1
ATOM 1560 O O . PRO A 1 212 ? 9.016 -24.469 6.387 1 98.19 212 PRO A O 1
ATOM 1563 N N . HIS A 1 213 ? 10.117 -25.922 7.691 1 98.12 213 HIS A N 1
ATOM 1564 C CA . HIS A 1 213 ? 10.906 -24.891 8.367 1 98.12 213 HIS A CA 1
ATOM 1565 C C . HIS A 1 213 ? 12.172 -24.562 7.582 1 98.12 213 HIS A C 1
ATOM 1567 O O . HIS A 1 213 ? 13.281 -24.75 8.078 1 98.12 213 HIS A O 1
ATOM 1573 N N . GLN A 1 214 ? 11.969 -24 6.453 1 97.81 214 GLN A N 1
ATOM 1574 C CA . GLN A 1 214 ? 13.055 -23.531 5.605 1 97.81 214 GLN A CA 1
ATOM 1575 C C . GLN A 1 214 ? 12.617 -22.328 4.762 1 97.81 214 GLN A C 1
ATOM 1577 O O . GLN A 1 214 ? 11.438 -22.219 4.418 1 97.81 214 GLN A O 1
ATOM 1582 N N . PRO A 1 215 ? 13.523 -21.453 4.422 1 98 215 PRO A N 1
ATOM 1583 C CA . PRO A 1 215 ? 13.188 -20.188 3.775 1 98 215 PRO A CA 1
ATOM 1584 C C . PRO A 1 215 ? 12.422 -20.375 2.467 1 98 215 PRO A C 1
ATOM 1586 O O . PRO A 1 215 ? 11.539 -19.578 2.145 1 98 215 PRO A O 1
ATOM 1589 N N . VAL A 1 216 ? 12.625 -21.453 1.695 1 97.94 216 VAL A N 1
ATOM 1590 C CA . VAL A 1 216 ? 12.023 -21.609 0.375 1 97.94 216 VAL A CA 1
ATOM 1591 C C . VAL A 1 216 ? 10.633 -22.234 0.51 1 97.94 216 VAL A C 1
ATOM 1593 O O . VAL A 1 216 ? 9.914 -22.375 -0.48 1 97.94 216 VAL A O 1
ATOM 1596 N N . LEU A 1 217 ? 10.227 -22.562 1.722 1 98.5 217 LEU A N 1
ATOM 1597 C CA . LEU A 1 217 ? 8.875 -23.062 1.952 1 98.5 217 LEU A CA 1
ATOM 1598 C C . LEU A 1 217 ? 8.109 -22.125 2.883 1 98.5 217 LEU A C 1
ATOM 1600 O O . LEU A 1 217 ? 6.875 -22.109 2.871 1 98.5 217 LEU A O 1
ATOM 1604 N N . SER A 1 218 ? 8.898 -21.422 3.703 1 98.81 218 SER A N 1
ATOM 1605 C CA . SER A 1 218 ? 8.289 -20.516 4.672 1 98.81 218 SER A CA 1
ATOM 1606 C C . SER A 1 218 ? 9.008 -19.172 4.715 1 98.81 218 SER A C 1
ATOM 1608 O O . SER A 1 218 ? 9.469 -18.734 5.773 1 98.81 218 SER A O 1
ATOM 1610 N N . PRO A 1 219 ? 8.992 -18.484 3.574 1 98.75 219 PRO A N 1
ATOM 1611 C CA . PRO A 1 219 ? 9.75 -17.234 3.514 1 98.75 219 PRO A CA 1
ATOM 1612 C C . PRO A 1 219 ? 9.195 -16.156 4.445 1 98.75 219 PRO A C 1
ATOM 1614 O O . PRO A 1 219 ? 9.945 -15.305 4.93 1 98.75 219 PRO A O 1
ATOM 1617 N N . ALA A 1 220 ? 7.957 -16.172 4.797 1 98.69 220 ALA A N 1
ATOM 1618 C CA . ALA A 1 220 ? 7.352 -15.156 5.656 1 98.69 220 ALA A CA 1
ATOM 1619 C C . ALA A 1 220 ? 7.941 -15.203 7.062 1 98.69 220 ALA A C 1
ATOM 1621 O O . ALA A 1 220 ? 7.852 -14.234 7.816 1 98.69 220 ALA A O 1
ATOM 1622 N N . VAL A 1 221 ? 8.562 -16.328 7.395 1 98.06 221 VAL A N 1
ATOM 1623 C CA . VAL A 1 221 ? 9.031 -16.453 8.773 1 98.06 221 VAL A CA 1
ATOM 1624 C C . VAL A 1 221 ? 10.539 -16.672 8.789 1 98.06 221 VAL A C 1
ATOM 1626 O O . VAL A 1 221 ? 11.203 -16.359 9.781 1 98.06 221 VAL A O 1
ATOM 1629 N N . LEU A 1 222 ? 11.172 -17.094 7.621 1 98.38 222 LEU A N 1
ATOM 1630 C CA . LEU A 1 222 ? 12.547 -17.578 7.75 1 98.38 222 LEU A CA 1
ATOM 1631 C C . LEU A 1 222 ? 13.445 -16.922 6.703 1 98.38 222 LEU A C 1
ATOM 1633 O O . LEU A 1 222 ? 14.672 -16.984 6.809 1 98.38 222 LEU A O 1
ATOM 1637 N N . ALA A 1 223 ? 12.914 -16.297 5.703 1 98.25 223 ALA A N 1
ATOM 1638 C CA . ALA A 1 223 ? 13.742 -15.859 4.582 1 98.25 223 ALA A CA 1
ATOM 1639 C C . ALA A 1 223 ? 14.484 -14.57 4.914 1 98.25 223 ALA A C 1
ATOM 1641 O O . ALA A 1 223 ? 13.938 -13.688 5.582 1 98.25 223 ALA A O 1
ATOM 1642 N N . ASP A 1 224 ? 15.734 -14.461 4.551 1 98.31 224 ASP A N 1
ATOM 1643 C CA . ASP A 1 224 ? 16.438 -13.188 4.422 1 98.31 224 ASP A CA 1
ATOM 1644 C C . ASP A 1 224 ? 16.047 -12.477 3.129 1 98.31 224 ASP A C 1
ATOM 1646 O O . ASP A 1 224 ? 16.312 -12.977 2.035 1 98.31 224 ASP A O 1
ATOM 1650 N N . LEU A 1 225 ? 15.445 -11.312 3.244 1 98.75 225 LEU A N 1
ATOM 1651 C CA . LEU A 1 225 ? 14.906 -10.648 2.061 1 98.75 225 LEU A CA 1
ATOM 1652 C C . LEU A 1 225 ? 15.828 -9.516 1.607 1 98.75 225 LEU A C 1
ATOM 1654 O O . LEU A 1 225 ? 15.461 -8.719 0.741 1 98.75 225 LEU A O 1
ATOM 1658 N N . THR A 1 226 ? 17.047 -9.422 2.193 1 98.12 226 THR A N 1
ATOM 1659 C CA . THR A 1 226 ? 18.016 -8.406 1.774 1 98.12 226 THR A CA 1
ATOM 1660 C C . THR A 1 226 ? 18.266 -8.484 0.271 1 98.12 226 THR A C 1
ATOM 1662 O O . THR A 1 226 ? 18.484 -9.562 -0.27 1 98.12 226 THR A O 1
ATOM 1665 N N . GLY A 1 227 ? 18.188 -7.391 -0.388 1 97.62 227 GLY A N 1
ATOM 1666 C CA . GLY A 1 227 ? 18.484 -7.332 -1.811 1 97.62 227 GLY A CA 1
ATOM 1667 C C . GLY A 1 227 ? 17.281 -7.656 -2.684 1 97.62 227 GLY A C 1
ATOM 1668 O O . GLY A 1 227 ? 17.375 -7.613 -3.912 1 97.62 227 GLY A O 1
ATOM 1669 N N . PHE A 1 228 ? 16.141 -7.93 -2.131 1 98.75 228 PHE A N 1
ATOM 1670 C CA . PHE A 1 228 ? 14.938 -8.242 -2.889 1 98.75 228 PHE A CA 1
ATOM 1671 C C . PHE A 1 228 ? 14.438 -7.02 -3.641 1 98.75 228 PHE A C 1
ATOM 1673 O O . PHE A 1 228 ? 14.75 -5.887 -3.27 1 98.75 228 PHE A O 1
ATOM 1680 N N . PRO A 1 229 ? 13.75 -7.25 -4.77 1 98.56 229 PRO A N 1
ATOM 1681 C CA . PRO A 1 229 ? 13.109 -6.133 -5.465 1 98.56 229 PRO A CA 1
ATOM 1682 C C . PRO A 1 229 ? 11.906 -5.574 -4.699 1 98.56 229 PRO A C 1
ATOM 1684 O O . PRO A 1 229 ? 11.445 -6.184 -3.732 1 98.56 229 PRO A O 1
ATOM 1687 N N . PRO A 1 230 ? 11.414 -4.379 -5.094 1 98.75 230 PRO A N 1
ATOM 1688 C CA . PRO A 1 230 ? 10.188 -3.842 -4.504 1 98.75 230 PRO A CA 1
ATOM 1689 C C . PRO A 1 230 ? 9.008 -4.809 -4.605 1 98.75 230 PRO A C 1
ATOM 1691 O O . PRO A 1 230 ? 8.891 -5.539 -5.594 1 98.75 230 PRO A O 1
ATOM 1694 N N . MET A 1 231 ? 8.156 -4.762 -3.553 1 98.81 231 MET A N 1
ATOM 1695 C CA . MET A 1 231 ? 7.062 -5.734 -3.5 1 98.81 231 MET A CA 1
ATOM 1696 C C . MET A 1 231 ? 5.73 -5.043 -3.227 1 98.81 231 MET A C 1
ATOM 1698 O O . MET A 1 231 ? 5.66 -4.121 -2.412 1 98.81 231 MET A O 1
ATOM 1702 N N . LEU A 1 232 ? 4.75 -5.477 -3.918 1 98.94 232 LEU A N 1
ATOM 1703 C CA . LEU A 1 232 ? 3.361 -5.215 -3.566 1 98.94 232 LEU A CA 1
ATOM 1704 C C . LEU A 1 232 ? 2.658 -6.492 -3.123 1 98.94 232 LEU A C 1
ATOM 1706 O O . LEU A 1 232 ? 2.586 -7.461 -3.883 1 98.94 232 LEU A O 1
ATOM 1710 N N . LEU A 1 233 ? 2.217 -6.523 -1.868 1 99 233 LEU A N 1
ATOM 1711 C CA . LEU A 1 233 ? 1.444 -7.625 -1.3 1 99 233 LEU A CA 1
ATOM 1712 C C . LEU A 1 233 ? -0.001 -7.203 -1.058 1 99 233 LEU A C 1
ATOM 1714 O O . LEU A 1 233 ? -0.259 -6.238 -0.336 1 99 233 LEU A O 1
ATOM 1718 N N . GLN A 1 234 ? -0.926 -7.906 -1.72 1 99 234 GLN A N 1
ATOM 1719 C CA . GLN A 1 234 ? -2.348 -7.633 -1.535 1 99 234 GLN A CA 1
ATOM 1720 C C . GLN A 1 234 ? -3.059 -8.82 -0.897 1 99 234 GLN A C 1
ATOM 1722 O O . GLN A 1 234 ? -2.791 -9.977 -1.246 1 99 234 GLN A O 1
ATOM 1727 N N . ALA A 1 235 ? -3.93 -8.602 0.067 1 98.88 235 ALA A N 1
ATOM 1728 C CA . ALA A 1 235 ? -4.711 -9.672 0.69 1 98.88 235 ALA A CA 1
ATOM 1729 C C . ALA A 1 235 ? -6.02 -9.133 1.257 1 98.88 235 ALA A C 1
ATOM 1731 O O . ALA A 1 235 ? -6.16 -7.926 1.473 1 98.88 235 ALA A O 1
ATOM 1732 N N . GLY A 1 236 ? -7.016 -9.953 1.33 1 98.5 236 GLY A N 1
ATOM 1733 C CA . GLY A 1 236 ? -8.25 -9.664 2.047 1 98.5 236 GLY A CA 1
ATOM 1734 C C . GLY A 1 236 ? -8.219 -10.125 3.49 1 98.5 236 GLY A C 1
ATOM 1735 O O . GLY A 1 236 ? -7.395 -10.961 3.865 1 98.5 236 GLY A O 1
ATOM 1736 N N . THR A 1 237 ? -9.148 -9.586 4.305 1 98.19 237 THR A N 1
ATOM 1737 C CA . THR A 1 237 ? -9.141 -9.969 5.711 1 98.19 237 THR A CA 1
ATOM 1738 C C . THR A 1 237 ? -9.953 -11.242 5.934 1 98.19 237 THR A C 1
ATOM 1740 O O . THR A 1 237 ? -9.883 -11.852 7.004 1 98.19 237 THR A O 1
ATOM 1743 N N . ASN A 1 238 ? -10.742 -11.672 4.941 1 96.88 238 ASN A N 1
ATOM 1744 C CA . ASN A 1 238 ? -11.492 -12.914 5.07 1 96.88 238 ASN A CA 1
ATOM 1745 C C . ASN A 1 238 ? -10.719 -14.102 4.512 1 96.88 238 ASN A C 1
ATOM 1747 O O . ASN A 1 238 ? -11.234 -14.852 3.682 1 96.88 238 ASN A O 1
ATOM 1751 N N . GLU A 1 239 ? -9.492 -14.281 4.98 1 97.44 239 GLU A N 1
ATOM 1752 C CA . GLU A 1 239 ? -8.68 -15.422 4.559 1 97.44 239 GLU A CA 1
ATOM 1753 C C . GLU A 1 239 ? -7.695 -15.828 5.648 1 97.44 239 GLU A C 1
ATOM 1755 O O . GLU A 1 239 ? -7.176 -14.977 6.375 1 97.44 239 GLU A O 1
ATOM 1760 N N . VAL A 1 240 ? -7.398 -17.062 5.777 1 97.88 240 VAL A N 1
ATOM 1761 C CA . VAL A 1 240 ? -6.547 -17.609 6.828 1 97.88 240 VAL A CA 1
ATOM 1762 C C . VAL A 1 240 ? -5.082 -17.328 6.508 1 97.88 240 VAL A C 1
ATOM 1764 O O . VAL A 1 240 ? -4.223 -17.391 7.391 1 97.88 240 VAL A O 1
ATOM 1767 N N . LEU A 1 241 ? -4.723 -16.922 5.254 1 98.38 241 LEU A N 1
ATOM 1768 C CA . LEU A 1 241 ? -3.344 -16.672 4.844 1 98.38 241 LEU A CA 1
ATOM 1769 C C . LEU A 1 241 ? -2.965 -15.211 5.059 1 98.38 241 LEU A C 1
ATOM 1771 O O . LEU A 1 241 ? -1.87 -14.789 4.68 1 98.38 241 LEU A O 1
ATOM 1775 N N . LEU A 1 242 ? -3.801 -14.398 5.684 1 98.75 242 LEU A N 1
ATOM 1776 C CA . LEU A 1 242 ? -3.605 -12.961 5.848 1 98.75 242 LEU A CA 1
ATOM 1777 C C . LEU A 1 242 ? -2.234 -12.664 6.449 1 98.75 242 LEU A C 1
ATOM 1779 O O . LEU A 1 242 ? -1.505 -11.805 5.945 1 98.75 242 LEU A O 1
ATOM 1783 N N . ASP A 1 243 ? -1.838 -13.43 7.438 1 98.69 243 ASP A N 1
ATOM 1784 C CA . ASP A 1 243 ? -0.608 -13.133 8.164 1 98.69 243 ASP A CA 1
ATOM 1785 C C . ASP A 1 243 ? 0.622 -13.484 7.332 1 98.69 243 ASP A C 1
ATOM 1787 O O . ASP A 1 243 ? 1.733 -13.055 7.641 1 98.69 243 ASP A O 1
ATOM 1791 N N . ASP A 1 244 ? 0.446 -14.375 6.301 1 98.88 244 ASP A N 1
ATOM 1792 C CA . ASP A 1 244 ? 1.563 -14.609 5.391 1 98.88 244 ASP A CA 1
ATOM 1793 C C . ASP A 1 244 ? 2.037 -13.297 4.762 1 98.88 244 ASP A C 1
ATOM 1795 O O . ASP A 1 244 ? 3.24 -13.031 4.711 1 98.88 244 ASP A O 1
ATOM 1799 N N . SER A 1 245 ? 1.094 -12.484 4.371 1 98.94 245 SER A N 1
ATOM 1800 C CA . SER A 1 245 ? 1.406 -11.203 3.738 1 98.94 245 SER A CA 1
ATOM 1801 C C . SER A 1 245 ? 1.919 -10.195 4.758 1 98.94 245 SER A C 1
ATOM 1803 O O . SER A 1 245 ? 2.916 -9.508 4.516 1 98.94 245 SER A O 1
ATOM 1805 N N . THR A 1 246 ? 1.251 -10.109 5.953 1 98.88 246 THR A N 1
ATOM 1806 C CA . THR A 1 246 ? 1.626 -9.078 6.922 1 98.88 246 THR A CA 1
ATOM 1807 C C . THR A 1 246 ? 3.01 -9.367 7.5 1 98.88 246 THR A C 1
ATOM 1809 O O . THR A 1 246 ? 3.807 -8.445 7.695 1 98.88 246 THR A O 1
ATOM 1812 N N . ARG A 1 247 ? 3.34 -10.641 7.711 1 98.81 247 ARG A N 1
ATOM 1813 C CA . ARG A 1 247 ? 4.637 -11.008 8.273 1 98.81 247 ARG A CA 1
ATOM 1814 C C . ARG A 1 247 ? 5.746 -10.828 7.246 1 98.81 247 ARG A C 1
ATOM 1816 O O . ARG A 1 247 ? 6.84 -10.367 7.578 1 98.81 247 ARG A O 1
ATOM 1823 N N . LEU A 1 248 ? 5.473 -11.219 5.977 1 98.94 248 LEU A N 1
ATOM 1824 C CA . LEU A 1 248 ? 6.484 -11 4.949 1 98.94 248 LEU A CA 1
ATOM 1825 C C . LEU A 1 248 ? 6.762 -9.508 4.77 1 98.94 248 LEU A C 1
ATOM 1827 O O . LEU A 1 248 ? 7.91 -9.109 4.57 1 98.94 248 LEU A O 1
ATOM 1831 N N . ALA A 1 249 ? 5.723 -8.688 4.793 1 98.88 249 ALA A N 1
ATOM 1832 C CA . ALA A 1 249 ? 5.895 -7.242 4.652 1 98.88 249 ALA A CA 1
ATOM 1833 C C . ALA A 1 249 ? 6.797 -6.688 5.75 1 98.88 249 ALA A C 1
ATOM 1835 O O . ALA A 1 249 ? 7.656 -5.844 5.488 1 98.88 249 ALA A O 1
ATOM 1836 N N . ALA A 1 250 ? 6.57 -7.152 6.969 1 98.5 250 ALA A N 1
ATOM 1837 C CA . ALA A 1 250 ? 7.395 -6.703 8.086 1 98.5 250 ALA A CA 1
ATOM 1838 C C . ALA A 1 250 ? 8.859 -7.078 7.879 1 98.5 250 ALA A C 1
ATOM 1840 O O . ALA A 1 250 ? 9.75 -6.266 8.109 1 98.5 250 ALA A O 1
ATOM 1841 N N . ARG A 1 251 ? 9.094 -8.273 7.402 1 98.44 251 ARG A N 1
ATOM 1842 C CA . ARG A 1 251 ? 10.461 -8.734 7.141 1 98.44 251 ARG A CA 1
ATOM 1843 C C . ARG A 1 251 ? 11.086 -7.945 5.992 1 98.44 251 ARG A C 1
ATOM 1845 O O . ARG A 1 251 ? 12.273 -7.613 6.039 1 98.44 251 ARG A O 1
ATOM 1852 N N . ALA A 1 252 ? 10.305 -7.734 4.969 1 98.81 252 ALA A N 1
ATOM 1853 C CA . ALA A 1 252 ? 10.789 -6.965 3.828 1 98.81 252 ALA A CA 1
ATOM 1854 C C . ALA A 1 252 ? 11.219 -5.562 4.258 1 98.81 252 ALA A C 1
ATOM 1856 O O . ALA A 1 252 ? 12.312 -5.105 3.908 1 98.81 252 ALA A O 1
ATOM 1857 N N . ARG A 1 253 ? 10.375 -4.922 5.023 1 98 253 ARG A N 1
ATOM 1858 C CA . ARG A 1 253 ? 10.688 -3.594 5.539 1 98 253 ARG A CA 1
ATOM 1859 C C . ARG A 1 253 ? 11.984 -3.611 6.348 1 98 253 ARG A C 1
ATOM 1861 O O . ARG A 1 253 ? 12.844 -2.752 6.168 1 98 253 ARG A O 1
ATOM 1868 N N . ALA A 1 254 ? 12.125 -4.586 7.199 1 97.38 254 ALA A N 1
ATOM 1869 C CA . ALA A 1 254 ? 13.297 -4.699 8.062 1 97.38 254 ALA A CA 1
ATOM 1870 C C . ALA A 1 254 ? 14.562 -4.93 7.246 1 97.38 254 ALA A C 1
ATOM 1872 O O . ALA A 1 254 ? 15.656 -4.508 7.641 1 97.38 254 ALA A O 1
ATOM 1873 N N . ALA A 1 255 ? 14.406 -5.547 6.082 1 98.25 255 ALA A N 1
ATOM 1874 C CA . ALA A 1 255 ? 15.539 -5.879 5.223 1 98.25 255 ALA A CA 1
ATOM 1875 C C . ALA A 1 255 ? 15.859 -4.73 4.273 1 98.25 255 ALA A C 1
ATOM 1877 O O . ALA A 1 255 ? 16.766 -4.848 3.432 1 98.25 255 ALA A O 1
ATOM 1878 N N . GLY A 1 256 ? 15.156 -3.641 4.348 1 97.69 256 GLY A N 1
ATOM 1879 C CA . GLY A 1 256 ? 15.414 -2.494 3.49 1 97.69 256 GLY A CA 1
ATOM 1880 C C . GLY A 1 256 ? 14.797 -2.631 2.111 1 97.69 256 GLY A C 1
ATOM 1881 O O . GLY A 1 256 ? 15.289 -2.039 1.146 1 97.69 256 GLY A O 1
ATOM 1882 N N . VAL A 1 257 ? 13.781 -3.424 1.964 1 98.69 257 VAL A N 1
ATOM 1883 C CA . VAL A 1 257 ? 13.07 -3.617 0.705 1 98.69 257 VAL A CA 1
ATOM 1884 C C . VAL A 1 257 ? 11.859 -2.688 0.647 1 98.69 257 VAL A C 1
ATOM 1886 O O . VAL A 1 257 ? 11.125 -2.545 1.633 1 98.69 257 VAL A O 1
ATOM 1889 N N . ASP A 1 258 ? 11.648 -1.931 -0.508 1 98.75 258 ASP A N 1
ATOM 1890 C CA . ASP A 1 258 ? 10.383 -1.232 -0.717 1 98.75 258 ASP A CA 1
ATOM 1891 C C . ASP A 1 258 ? 9.203 -2.207 -0.695 1 98.75 258 ASP A C 1
ATOM 1893 O O . ASP A 1 258 ? 9.219 -3.217 -1.402 1 98.75 258 ASP A O 1
ATOM 1897 N N . VAL A 1 259 ? 8.188 -1.928 0.184 1 98.94 259 VAL A N 1
ATOM 1898 C CA . VAL A 1 259 ? 7.074 -2.875 0.255 1 98.94 259 VAL A CA 1
ATOM 1899 C C . VAL A 1 259 ? 5.766 -2.123 0.479 1 98.94 259 VAL A C 1
ATOM 1901 O O . VAL A 1 259 ? 5.699 -1.21 1.305 1 98.94 259 VAL A O 1
ATOM 1904 N N . VAL A 1 260 ? 4.793 -2.387 -0.324 1 98.94 260 VAL A N 1
ATOM 1905 C CA . VAL A 1 260 ? 3.412 -1.947 -0.15 1 98.94 260 VAL A CA 1
ATOM 1906 C C . VAL A 1 260 ? 2.555 -3.117 0.329 1 98.94 260 VAL A C 1
ATOM 1908 O O . VAL A 1 260 ? 2.445 -4.137 -0.357 1 98.94 260 VAL A O 1
ATOM 1911 N N . LEU A 1 261 ? 2.062 -3.016 1.537 1 98.94 261 LEU A N 1
ATOM 1912 C CA . LEU A 1 261 ? 1.067 -3.943 2.062 1 98.94 261 LEU A CA 1
ATOM 1913 C C . LEU A 1 261 ? -0.339 -3.373 1.91 1 98.94 261 LEU A C 1
ATOM 1915 O O . LEU A 1 261 ? -0.674 -2.361 2.531 1 98.94 261 LEU A O 1
ATOM 1919 N N . ASP A 1 262 ? -1.11 -3.973 1.04 1 98.94 262 ASP A N 1
ATOM 1920 C CA . ASP A 1 262 ? -2.434 -3.523 0.617 1 98.94 262 ASP A CA 1
ATOM 1921 C C . ASP A 1 262 ? -3.518 -4.488 1.091 1 98.94 262 ASP A C 1
ATOM 1923 O O . ASP A 1 262 ? -3.775 -5.508 0.445 1 98.94 262 ASP A O 1
ATOM 1927 N N . ILE A 1 263 ? -4.191 -4.125 2.248 1 98.94 263 ILE A N 1
ATOM 1928 C CA . ILE A 1 263 ? -5.168 -5.008 2.873 1 98.94 263 ILE A CA 1
ATOM 1929 C C . ILE A 1 263 ? -6.574 -4.445 2.678 1 98.94 263 ILE A C 1
ATOM 1931 O O . ILE A 1 263 ? -6.836 -3.287 3.012 1 98.94 263 ILE A O 1
ATOM 1935 N N . THR A 1 264 ? -7.445 -5.207 2.113 1 98.81 264 THR A N 1
ATOM 1936 C CA . THR A 1 264 ? -8.844 -4.859 1.924 1 98.81 264 THR A CA 1
ATOM 1937 C C . THR A 1 264 ? -9.734 -5.621 2.906 1 98.81 264 THR A C 1
ATOM 1939 O O . THR A 1 264 ? -9.625 -6.844 3.027 1 98.81 264 THR A O 1
ATOM 1942 N N . ALA A 1 265 ? -10.609 -4.926 3.611 1 98.12 265 ALA A N 1
ATOM 1943 C CA . ALA A 1 265 ? -11.461 -5.504 4.652 1 98.12 265 ALA A CA 1
ATOM 1944 C C . ALA A 1 265 ? -12.609 -6.301 4.043 1 98.12 265 ALA A C 1
ATOM 1946 O O . ALA A 1 265 ? -13.18 -5.898 3.023 1 98.12 265 ALA A O 1
ATOM 1947 N N . ASP A 1 266 ? -12.875 -7.465 4.598 1 96.44 266 ASP A N 1
ATOM 1948 C CA . ASP A 1 266 ? -14.094 -8.242 4.426 1 96.44 266 ASP A CA 1
ATOM 1949 C C . ASP A 1 266 ? -14.18 -8.82 3.016 1 96.44 266 ASP A C 1
ATOM 1951 O O . ASP A 1 266 ? -15.281 -8.992 2.473 1 96.44 266 ASP A O 1
ATOM 1955 N N . VAL A 1 267 ? -13.078 -9.008 2.369 1 97.62 267 VAL A N 1
ATOM 1956 C CA . VAL A 1 267 ? -13.07 -9.672 1.069 1 97.62 267 VAL A CA 1
ATOM 1957 C C . VAL A 1 267 ? -12.281 -10.977 1.16 1 97.62 267 VAL A C 1
ATOM 1959 O O . VAL A 1 267 ? -11.43 -11.133 2.035 1 97.62 267 VAL A O 1
ATOM 1962 N N . PRO A 1 268 ? -12.555 -11.922 0.332 1 96.88 268 PRO A N 1
ATOM 1963 C CA . PRO A 1 268 ? -11.977 -13.266 0.45 1 96.88 268 PRO A CA 1
ATOM 1964 C C . PRO A 1 268 ? -10.602 -13.375 -0.199 1 96.88 268 PRO A C 1
ATOM 1966 O O . PRO A 1 268 ? -10.102 -12.406 -0.774 1 96.88 268 PRO A O 1
ATOM 1969 N N . HIS A 1 269 ? -10.008 -14.602 -0.039 1 97.62 269 HIS A N 1
ATOM 1970 C CA . HIS A 1 269 ? -8.75 -15.031 -0.652 1 97.62 269 HIS A CA 1
ATOM 1971 C C . HIS A 1 269 ? -8.766 -14.781 -2.158 1 97.62 269 HIS A C 1
ATOM 1973 O O . HIS A 1 269 ? -9.719 -15.156 -2.844 1 97.62 269 HIS A O 1
ATOM 1979 N N . VAL A 1 270 ? -7.703 -13.984 -2.652 1 98.56 270 VAL A N 1
ATOM 1980 C CA . VAL A 1 270 ? -7.516 -13.648 -4.059 1 98.56 270 VAL A CA 1
ATOM 1981 C C . VAL A 1 270 ? -8.758 -12.938 -4.586 1 98.56 270 VAL A C 1
ATOM 1983 O O . VAL A 1 270 ? -9.266 -13.266 -5.664 1 98.56 270 VAL A O 1
ATOM 1986 N N . PHE A 1 271 ? -9.266 -12.008 -3.869 1 98.12 271 PHE A N 1
ATOM 1987 C CA . PHE A 1 271 ? -10.477 -11.289 -4.238 1 98.12 271 PHE A CA 1
ATOM 1988 C C . PHE A 1 271 ? -10.281 -10.547 -5.559 1 98.12 271 PHE A C 1
ATOM 1990 O O . PHE A 1 271 ? -11.25 -10.148 -6.199 1 98.12 271 PHE A O 1
ATOM 1997 N N . GLN A 1 272 ? -9.023 -10.352 -6.055 1 98.56 272 GLN A N 1
ATOM 1998 C CA . GLN A 1 272 ? -8.719 -9.719 -7.332 1 98.56 272 GLN A CA 1
ATOM 1999 C C . GLN A 1 272 ? -9.383 -10.461 -8.492 1 98.56 272 GLN A C 1
ATOM 2001 O O . GLN A 1 272 ? -9.703 -9.859 -9.516 1 98.56 272 GLN A O 1
ATOM 2006 N N . SER A 1 273 ? -9.625 -11.75 -8.312 1 97.81 273 SER A N 1
ATOM 2007 C CA . SER A 1 273 ? -10.219 -12.562 -9.367 1 97.81 273 SER A CA 1
ATOM 2008 C C . SER A 1 273 ? -11.664 -12.148 -9.641 1 97.81 273 SER A C 1
ATOM 2010 O O . SER A 1 273 ? -12.25 -12.539 -10.648 1 97.81 273 SER A O 1
ATOM 2012 N N . PHE A 1 274 ? -12.219 -11.375 -8.789 1 97.06 274 PHE A N 1
ATOM 2013 C CA . PHE A 1 274 ? -13.609 -10.945 -8.945 1 97.06 274 PHE A CA 1
ATOM 2014 C C . PHE A 1 274 ? -13.68 -9.586 -9.617 1 97.06 274 PHE A C 1
ATOM 2016 O O . PHE A 1 274 ? -14.602 -8.805 -9.359 1 97.06 274 PHE A O 1
ATOM 2023 N N . ALA A 1 275 ? -12.695 -9.266 -10.414 1 96.62 275 ALA A N 1
ATOM 2024 C CA . ALA A 1 275 ? -12.727 -8.055 -11.227 1 96.62 275 ALA A CA 1
ATOM 2025 C C . ALA A 1 275 ? -14.016 -7.984 -12.047 1 96.62 275 ALA A C 1
ATOM 2027 O O . ALA A 1 275 ? -14.461 -8.992 -12.602 1 96.62 275 ALA A O 1
ATOM 2028 N N . GLY A 1 276 ? -14.602 -6.82 -12.117 1 94.38 276 GLY A N 1
ATOM 2029 C CA . GLY A 1 276 ? -15.859 -6.645 -12.828 1 94.38 276 GLY A CA 1
ATOM 2030 C C . GLY A 1 276 ? -17.078 -6.898 -11.961 1 94.38 276 GLY A C 1
ATOM 2031 O O . GLY A 1 276 ? -18.188 -6.527 -12.32 1 94.38 276 GLY A O 1
ATOM 2032 N N . VAL A 1 277 ? -16.891 -7.488 -10.789 1 93.94 277 VAL A N 1
ATOM 2033 C CA . VAL A 1 277 ? -17.969 -7.84 -9.875 1 93.94 277 VAL A CA 1
ATOM 2034 C C . VAL A 1 277 ? -17.797 -7.07 -8.562 1 93.94 277 VAL A C 1
ATOM 2036 O O . VAL A 1 277 ? -18.766 -6.512 -8.039 1 93.94 277 VAL A O 1
ATOM 2039 N N . LEU A 1 278 ? -16.609 -7.047 -8.102 1 95.62 278 LEU A N 1
ATOM 2040 C CA . LEU A 1 278 ? -16.25 -6.371 -6.863 1 95.62 278 LEU A CA 1
ATOM 2041 C C . LEU A 1 278 ? -15.422 -5.121 -7.148 1 95.62 278 LEU A C 1
ATOM 2043 O O . LEU A 1 278 ? -14.328 -5.211 -7.719 1 95.62 278 LEU A O 1
ATOM 2047 N N . ASP A 1 279 ? -15.883 -3.926 -6.762 1 95.94 279 ASP A N 1
ATOM 2048 C CA . ASP A 1 279 ? -15.156 -2.678 -6.98 1 95.94 279 ASP A CA 1
ATOM 2049 C C . ASP A 1 279 ? -13.75 -2.75 -6.391 1 95.94 279 ASP A C 1
ATOM 2051 O O . ASP A 1 279 ? -12.797 -2.25 -6.984 1 95.94 279 ASP A O 1
ATOM 2055 N N . GLU A 1 280 ? -13.648 -3.391 -5.195 1 97.31 280 GLU A N 1
ATOM 2056 C CA . GLU A 1 280 ? -12.367 -3.51 -4.52 1 97.31 280 GLU A CA 1
ATOM 2057 C C . GLU A 1 280 ? -11.375 -4.32 -5.352 1 97.31 280 GLU A C 1
ATOM 2059 O O . GLU A 1 280 ? -10.172 -4.07 -5.309 1 97.31 280 GLU A O 1
ATOM 2064 N N . ALA A 1 281 ? -11.883 -5.305 -6.094 1 98.25 281 ALA A N 1
ATOM 2065 C CA . ALA A 1 281 ? -11.016 -6.09 -6.973 1 98.25 281 ALA A CA 1
ATOM 2066 C C . ALA A 1 281 ? -10.422 -5.223 -8.078 1 98.25 281 ALA A C 1
ATOM 2068 O O . ALA A 1 281 ? -9.211 -5.262 -8.32 1 98.25 281 ALA A O 1
ATOM 2069 N N . ASP A 1 282 ? -11.297 -4.422 -8.711 1 97.94 282 ASP A N 1
ATOM 2070 C CA . ASP A 1 282 ? -10.828 -3.523 -9.766 1 97.94 282 ASP A CA 1
ATOM 2071 C C . ASP A 1 282 ? -9.828 -2.512 -9.211 1 97.94 282 ASP A C 1
ATOM 2073 O O . ASP A 1 282 ? -8.789 -2.262 -9.828 1 97.94 282 ASP A O 1
ATOM 2077 N N . GLN A 1 283 ? -10.109 -1.953 -8.078 1 98.31 283 GLN A N 1
ATOM 2078 C CA . GLN A 1 283 ? -9.234 -0.969 -7.461 1 98.31 283 GLN A CA 1
ATOM 2079 C C . GLN A 1 283 ? -7.871 -1.579 -7.129 1 98.31 283 GLN A C 1
ATOM 2081 O O . GLN A 1 283 ? -6.832 -0.965 -7.379 1 98.31 283 GLN A O 1
ATOM 2086 N N . ALA A 1 284 ? -7.891 -2.785 -6.543 1 98.81 284 ALA A N 1
ATOM 2087 C CA . ALA A 1 284 ? -6.645 -3.463 -6.199 1 98.81 284 ALA A CA 1
ATOM 2088 C C . ALA A 1 284 ? -5.805 -3.736 -7.445 1 98.81 284 ALA A C 1
ATOM 2090 O O . ALA A 1 284 ? -4.586 -3.555 -7.43 1 98.81 284 ALA A O 1
ATOM 2091 N N . LEU A 1 285 ? -6.453 -4.16 -8.516 1 98.88 285 LEU A N 1
ATOM 2092 C CA . LEU A 1 285 ? -5.746 -4.449 -9.766 1 98.88 285 LEU A CA 1
ATOM 2093 C C . LEU A 1 285 ? -5.191 -3.172 -10.383 1 98.88 285 LEU A C 1
ATOM 2095 O O . LEU A 1 285 ? -4.109 -3.182 -10.969 1 98.88 285 LEU A O 1
ATOM 2099 N N . ASP A 1 286 ? -5.945 -2.068 -10.273 1 98.81 286 ASP A N 1
ATOM 2100 C CA . ASP A 1 286 ? -5.434 -0.785 -10.75 1 98.81 286 ASP A CA 1
ATOM 2101 C C . ASP A 1 286 ? -4.176 -0.38 -9.984 1 98.81 286 ASP A C 1
ATOM 2103 O O . ASP A 1 286 ? -3.209 0.101 -10.578 1 98.81 286 ASP A O 1
ATOM 2107 N N . ARG A 1 287 ? -4.168 -0.587 -8.68 1 98.88 287 ARG A N 1
ATOM 2108 C CA . ARG A 1 287 ? -3 -0.26 -7.871 1 98.88 287 ARG A CA 1
ATOM 2109 C C . ARG A 1 287 ? -1.827 -1.178 -8.203 1 98.88 287 ARG A C 1
ATOM 2111 O O . ARG A 1 287 ? -0.678 -0.735 -8.242 1 98.88 287 ARG A O 1
ATOM 2118 N N . ALA A 1 288 ? -2.123 -2.439 -8.469 1 98.94 288 ALA A N 1
ATOM 2119 C CA . ALA A 1 288 ? -1.078 -3.371 -8.883 1 98.94 288 ALA A CA 1
ATOM 2120 C C . ALA A 1 288 ? -0.472 -2.953 -10.219 1 98.94 288 ALA A C 1
ATOM 2122 O O . ALA A 1 288 ? 0.749 -2.98 -10.391 1 98.94 288 ALA A O 1
ATOM 2123 N N . ALA A 1 289 ? -1.318 -2.568 -11.141 1 98.81 289 ALA A N 1
ATOM 2124 C CA . ALA A 1 289 ? -0.851 -2.143 -12.453 1 98.81 289 ALA A CA 1
ATOM 2125 C C . ALA A 1 289 ? 0.03 -0.9 -12.352 1 98.81 289 ALA A C 1
ATOM 2127 O O . ALA A 1 289 ? 1.082 -0.821 -12.992 1 98.81 289 ALA A O 1
ATOM 2128 N N . LEU A 1 290 ? -0.373 0.061 -11.555 1 98.81 290 LEU A N 1
ATOM 2129 C CA . LEU A 1 290 ? 0.438 1.258 -11.352 1 98.81 290 LEU A CA 1
ATOM 2130 C C . LEU A 1 290 ? 1.795 0.902 -10.758 1 98.81 290 LEU A C 1
ATOM 2132 O O . LEU A 1 290 ? 2.828 1.403 -11.211 1 98.81 290 LEU A O 1
ATOM 2136 N N . PHE A 1 291 ? 1.807 0.048 -9.719 1 98.81 291 PHE A N 1
ATOM 2137 C CA . PHE A 1 291 ? 3.041 -0.379 -9.078 1 98.81 291 PHE A CA 1
ATOM 2138 C C . PHE A 1 291 ? 3.992 -1.009 -10.086 1 98.81 291 PHE A C 1
ATOM 2140 O O . PHE A 1 291 ? 5.176 -0.668 -10.133 1 98.81 291 PHE A O 1
ATOM 2147 N N . LEU A 1 292 ? 3.4 -1.895 -10.914 1 98.75 292 LEU A N 1
ATOM 2148 C CA . LEU A 1 292 ? 4.199 -2.561 -11.93 1 98.75 292 LEU A CA 1
ATOM 2149 C C . LEU A 1 292 ? 4.793 -1.548 -12.906 1 98.75 292 LEU A C 1
ATOM 2151 O O . LEU A 1 292 ? 5.98 -1.604 -13.219 1 98.75 292 LEU A O 1
ATOM 2155 N N . THR A 1 293 ? 4.027 -0.625 -13.367 1 98 293 THR A N 1
ATOM 2156 C CA . THR A 1 293 ? 4.48 0.348 -14.359 1 98 293 THR A CA 1
ATOM 2157 C C . THR A 1 293 ? 5.543 1.266 -13.758 1 98 293 THR A C 1
ATOM 2159 O O . THR A 1 293 ? 6.426 1.748 -14.477 1 98 293 THR A O 1
ATOM 2162 N N . GLN A 1 294 ? 5.492 1.495 -12.5 1 97.62 294 GLN A N 1
ATOM 2163 C CA . GLN A 1 294 ? 6.477 2.334 -11.82 1 97.62 294 GLN A CA 1
ATOM 2164 C C . GLN A 1 294 ? 7.816 1.616 -11.695 1 97.62 294 GLN A C 1
ATOM 2166 O O . GLN A 1 294 ? 8.875 2.236 -11.828 1 97.62 294 GLN A O 1
ATOM 2171 N N . GLN A 1 295 ? 7.727 0.302 -11.438 1 97.56 295 GLN A N 1
ATOM 2172 C CA . GLN A 1 295 ? 8.945 -0.428 -11.094 1 97.56 295 GLN A CA 1
ATOM 2173 C C . GLN A 1 295 ? 9.641 -0.953 -12.344 1 97.56 295 GLN A C 1
ATOM 2175 O O . GLN A 1 295 ? 10.852 -1.156 -12.344 1 97.56 295 GLN A O 1
ATOM 2180 N N . VAL A 1 296 ? 8.766 -1.207 -13.367 1 94.62 296 VAL A N 1
ATOM 2181 C CA . VAL A 1 296 ? 9.336 -1.692 -14.617 1 94.62 296 VAL A CA 1
ATOM 2182 C C . VAL A 1 296 ? 9.836 -0.513 -15.445 1 94.62 296 VAL A C 1
ATOM 2184 O O . VAL A 1 296 ? 9.062 0.385 -15.789 1 94.62 296 VAL A O 1
ATOM 2187 N N . ARG A 1 297 ? 11.047 -0.25 -15.383 1 75.62 297 ARG A N 1
ATOM 2188 C CA . ARG A 1 297 ? 11.727 0.894 -15.984 1 75.62 297 ARG A CA 1
ATOM 2189 C C . ARG A 1 297 ? 11.672 0.829 -17.5 1 75.62 297 ARG A C 1
ATOM 2191 O O . ARG A 1 297 ? 11.883 -0.235 -18.094 1 75.62 297 ARG A O 1
ATOM 2198 N N . ARG A 1 298 ? 11.07 1.949 -18.016 1 64.81 298 ARG A N 1
ATOM 2199 C CA . ARG A 1 298 ? 11.242 2.059 -19.453 1 64.81 298 ARG A CA 1
ATOM 2200 C C . ARG A 1 298 ? 12.711 2.252 -19.828 1 64.81 298 ARG A C 1
ATOM 2202 O O . ARG A 1 298 ? 13.445 2.945 -19.125 1 64.81 298 ARG A O 1
ATOM 2209 N N . PRO A 1 299 ? 13.281 1.318 -20.625 1 52.78 299 PRO A N 1
ATOM 2210 C CA . PRO A 1 299 ? 14.625 1.663 -21.078 1 52.78 299 PRO A CA 1
ATOM 2211 C C . PRO A 1 299 ? 14.797 3.156 -21.344 1 52.78 299 PRO A C 1
ATOM 2213 O O . PRO A 1 299 ? 13.883 3.803 -21.859 1 52.78 299 PRO A O 1
ATOM 2216 N N . ARG A 1 300 ? 15.344 3.959 -20.344 1 44.88 300 ARG A N 1
ATOM 2217 C CA . ARG A 1 300 ? 15.648 5.324 -20.766 1 44.88 300 ARG A CA 1
ATOM 2218 C C . ARG A 1 300 ? 16.078 5.367 -22.219 1 44.88 300 ARG A C 1
ATOM 2220 O O . ARG A 1 300 ? 16.812 4.492 -22.688 1 44.88 300 ARG A O 1
ATOM 2227 N N . ASP A 1 301 ? 15.211 5.844 -23.047 1 36.59 301 ASP A N 1
ATOM 2228 C CA . ASP A 1 301 ? 15.711 6.184 -24.375 1 36.59 301 ASP A CA 1
ATOM 2229 C C . ASP A 1 301 ? 17.109 6.805 -24.281 1 36.59 301 ASP A C 1
ATOM 2231 O O . ASP A 1 301 ? 17.328 7.738 -23.516 1 36.59 301 ASP A O 1
ATOM 2235 N N . HIS A 1 302 ? 18.125 6.023 -24.188 1 32.09 302 HIS A N 1
ATOM 2236 C CA . HIS A 1 302 ? 19.359 6.695 -24.578 1 32.09 302 HIS A CA 1
ATOM 2237 C C . HIS A 1 302 ? 19.109 7.723 -25.672 1 32.09 302 HIS A C 1
ATOM 2239 O O . HIS A 1 302 ? 18.812 7.359 -26.812 1 32.09 302 HIS A O 1
ATOM 2245 N N . ARG A 1 303 ? 18.453 8.781 -25.406 1 23.02 303 ARG A N 1
ATOM 2246 C CA . ARG A 1 303 ? 18.766 9.859 -26.344 1 23.02 303 ARG A CA 1
ATOM 2247 C C . ARG A 1 303 ? 20.156 10.43 -26.062 1 23.02 303 ARG A C 1
ATOM 2249 O O . ARG A 1 303 ? 20.578 10.516 -24.922 1 23.02 303 ARG A O 1
ATOM 2256 N N . MET B 1 1 ? 16.469 4.938 -5.438 1 78 1 MET B N 1
ATOM 2257 C CA . MET B 1 1 ? 17.188 6.203 -5.309 1 78 1 MET B CA 1
ATOM 2258 C C . MET B 1 1 ? 18.594 6.086 -5.867 1 78 1 MET B C 1
ATOM 2260 O O . MET B 1 1 ? 19.406 5.293 -5.375 1 78 1 MET B O 1
ATOM 2264 N N . SER B 1 2 ? 18.8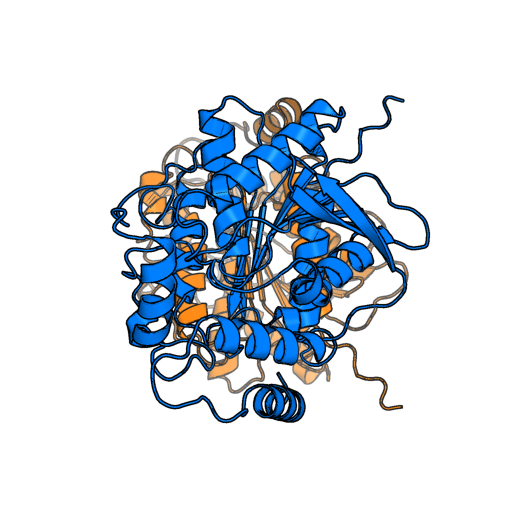28 6.781 -6.891 1 82 2 SER B N 1
ATOM 2265 C CA . SER B 1 2 ? 20.156 6.793 -7.504 1 82 2 SER B CA 1
ATOM 2266 C C . SER B 1 2 ? 21.156 7.562 -6.652 1 82 2 SER B C 1
ATOM 2268 O O . SER B 1 2 ? 20.766 8.289 -5.734 1 82 2 SER B O 1
ATOM 2270 N N . LYS B 1 3 ? 22.422 7.367 -6.898 1 82 3 LYS B N 1
ATOM 2271 C CA . LYS B 1 3 ? 23.469 8.117 -6.215 1 82 3 LYS B CA 1
ATOM 2272 C C . LYS B 1 3 ? 23.266 9.625 -6.371 1 82 3 LYS B C 1
ATOM 2274 O O . LYS B 1 3 ? 23.469 10.383 -5.422 1 82 3 LYS B O 1
ATOM 2279 N N . GLU B 1 4 ? 22.781 9.961 -7.555 1 84.69 4 GLU B N 1
ATOM 2280 C CA . GLU B 1 4 ? 22.516 11.367 -7.844 1 84.69 4 GLU B CA 1
ATOM 2281 C C . GLU B 1 4 ? 21.359 11.891 -7.02 1 84.69 4 GLU B C 1
ATOM 2283 O O . GLU B 1 4 ? 21.422 12.984 -6.449 1 84.69 4 GLU B O 1
ATOM 2288 N N . GLN B 1 5 ? 20.344 11.133 -6.922 1 89.75 5 GLN B N 1
ATOM 2289 C CA . GLN B 1 5 ? 19.188 11.531 -6.133 1 89.75 5 GLN B CA 1
ATOM 2290 C C . GLN B 1 5 ? 19.547 11.672 -4.656 1 89.75 5 GLN B C 1
ATOM 2292 O O . GLN B 1 5 ? 19.141 12.633 -4.004 1 89.75 5 GLN B O 1
ATOM 2297 N N . ARG B 1 6 ? 20.344 10.812 -4.184 1 85.06 6 ARG B N 1
ATOM 2298 C CA . ARG B 1 6 ? 20.781 10.859 -2.791 1 85.06 6 ARG B CA 1
ATOM 2299 C C . ARG B 1 6 ? 21.578 12.125 -2.502 1 85.06 6 ARG B C 1
ATOM 2301 O O . ARG B 1 6 ? 21.375 12.773 -1.473 1 85.06 6 ARG B O 1
ATOM 2308 N N . ALA B 1 7 ? 22.453 12.43 -3.375 1 83.12 7 ALA B N 1
ATOM 2309 C CA . ALA B 1 7 ? 23.281 13.625 -3.213 1 83.12 7 ALA B CA 1
ATOM 2310 C C . ALA B 1 7 ? 22.422 14.883 -3.166 1 83.12 7 ALA B C 1
ATOM 2312 O O . ALA B 1 7 ? 22.672 15.789 -2.375 1 83.12 7 ALA B O 1
ATOM 2313 N N . GLN B 1 8 ? 21.438 14.883 -3.926 1 85 8 GLN B N 1
ATOM 2314 C CA . GLN B 1 8 ? 20.531 16.031 -3.967 1 85 8 GLN B CA 1
ATOM 2315 C C . GLN B 1 8 ? 19.734 16.156 -2.668 1 85 8 GLN B C 1
ATOM 2317 O O . GLN B 1 8 ? 19.625 17.234 -2.107 1 85 8 GLN B O 1
ATOM 2322 N N . VAL B 1 9 ? 19.266 15.07 -2.258 1 86.56 9 VAL B N 1
ATOM 2323 C CA . VAL B 1 9 ? 18.5 15.07 -1.018 1 86.56 9 VAL B CA 1
ATOM 2324 C C . VAL B 1 9 ? 19.406 15.438 0.154 1 86.56 9 VAL B C 1
ATOM 2326 O O . VAL B 1 9 ? 19.031 16.234 1.017 1 86.56 9 VAL B O 1
ATOM 2329 N N . ASP B 1 10 ? 20.625 14.891 0.144 1 83.44 10 ASP B N 1
ATOM 2330 C CA . ASP B 1 10 ? 21.594 15.203 1.189 1 83.44 10 ASP B CA 1
ATOM 2331 C C . ASP B 1 10 ? 21.906 16.703 1.217 1 83.44 10 ASP B C 1
ATOM 2333 O O . ASP B 1 10 ? 22.016 17.297 2.289 1 83.44 10 ASP B O 1
ATOM 2337 N N . ALA B 1 11 ? 22.047 17.203 0.098 1 80.56 11 ALA B N 1
ATOM 2338 C CA . ALA B 1 11 ? 22.359 18.625 -0.013 1 80.56 11 ALA B CA 1
ATOM 2339 C C . ALA B 1 11 ? 21.234 19.484 0.562 1 80.56 11 ALA B C 1
ATOM 2341 O O . ALA B 1 11 ? 21.484 20.516 1.172 1 80.56 11 ALA B O 1
ATOM 2342 N N . MET B 1 12 ? 20.094 19.016 0.389 1 80.75 12 MET B N 1
ATOM 2343 C CA . MET B 1 12 ? 18.922 19.734 0.882 1 80.75 12 MET B CA 1
ATOM 2344 C C . MET B 1 12 ? 18.797 19.594 2.395 1 80.75 12 MET B C 1
ATOM 2346 O O . MET B 1 12 ? 18.266 20.484 3.066 1 80.75 12 MET B O 1
ATOM 2350 N N . LEU B 1 13 ? 19.312 18.484 2.83 1 81.69 13 LEU B N 1
ATOM 2351 C CA . LEU B 1 13 ? 19.141 18.188 4.246 1 81.69 13 LEU B CA 1
ATOM 2352 C C . LEU B 1 13 ? 20.328 18.688 5.059 1 81.69 13 LEU B C 1
ATOM 2354 O O . LEU B 1 13 ? 20.219 18.891 6.27 1 81.69 13 LEU B O 1
ATOM 2358 N N . ARG B 1 14 ? 21.562 18.859 4.531 1 70.06 14 ARG B N 1
ATOM 2359 C CA . ARG B 1 14 ? 22.812 19.203 5.211 1 70.06 14 ARG B CA 1
ATOM 2360 C C . ARG B 1 14 ? 22.797 20.641 5.691 1 70.06 14 ARG B C 1
ATOM 2362 O O . ARG B 1 14 ? 23.797 21.156 6.199 1 70.06 14 ARG B O 1
ATOM 2369 N N . GLN B 1 15 ? 21.703 21.094 5.934 1 62.25 15 GLN B N 1
ATOM 2370 C CA . GLN B 1 15 ? 21.859 22.406 6.559 1 62.25 15 GLN B CA 1
ATOM 2371 C C . GLN B 1 15 ? 22.266 22.266 8.023 1 62.25 15 GLN B C 1
ATOM 2373 O O . GLN B 1 15 ? 21.797 21.375 8.727 1 62.25 15 GLN B O 1
ATOM 2378 N N . PRO B 1 16 ? 23.297 23 8.422 1 56.72 16 PRO B N 1
ATOM 2379 C CA . PRO B 1 16 ? 23.797 22.938 9.805 1 56.72 16 PRO B CA 1
ATOM 2380 C C . PRO B 1 16 ? 22.672 23.016 10.828 1 56.72 16 PRO B C 1
ATOM 2382 O O . PRO B 1 16 ? 21.766 23.859 10.695 1 56.72 16 PRO B O 1
ATOM 2385 N N . ARG B 1 17 ? 22.266 21.875 11.578 1 60.12 17 ARG B N 1
ATOM 2386 C CA . ARG B 1 17 ? 21.312 21.922 12.688 1 60.12 17 ARG B CA 1
ATOM 2387 C C . ARG B 1 17 ? 21.891 22.641 13.891 1 60.12 17 ARG B C 1
ATOM 2389 O O . ARG B 1 17 ? 23.016 22.344 14.32 1 60.12 17 ARG B O 1
ATOM 2396 N N . PRO B 1 18 ? 21.25 23.781 14.203 1 61.22 18 PRO B N 1
ATOM 2397 C CA . PRO B 1 18 ? 21.75 24.453 15.391 1 61.22 18 PRO B CA 1
ATOM 2398 C C . PRO B 1 18 ? 21.797 23.547 16.625 1 61.22 18 PRO B C 1
ATOM 2400 O O . PRO B 1 18 ? 21 22.609 16.734 1 61.22 18 PRO B O 1
ATOM 2403 N N . ASP B 1 19 ? 22.859 23.734 17.359 1 62.53 19 ASP B N 1
ATOM 2404 C CA . ASP B 1 19 ? 23 23.031 18.625 1 62.53 19 ASP B CA 1
ATOM 2405 C C . ASP B 1 19 ? 21.953 23.469 19.641 1 62.53 19 ASP B C 1
ATOM 2407 O O . ASP B 1 19 ? 21.734 24.672 19.828 1 62.53 19 ASP B O 1
ATOM 2411 N N . GLY B 1 20 ? 21.109 22.531 20.25 1 68.25 20 GLY B N 1
ATOM 2412 C CA . GLY B 1 20 ? 20.219 22.797 21.359 1 68.25 20 GLY B CA 1
ATOM 2413 C C . GLY B 1 20 ? 18.812 23.188 20.922 1 68.25 20 GLY B C 1
ATOM 2414 O O . GLY B 1 20 ? 18.531 23.234 19.719 1 68.25 20 GLY B O 1
ATOM 2415 N N . PRO B 1 21 ? 17.969 23.438 21.891 1 77.75 21 PRO B N 1
ATOM 2416 C CA . PRO B 1 21 ? 16.594 23.875 21.609 1 77.75 21 PRO B CA 1
ATOM 2417 C C . PRO B 1 21 ? 16.516 25.281 21.047 1 77.75 21 PRO B C 1
ATOM 2419 O O . PRO B 1 21 ? 17.234 26.188 21.5 1 77.75 21 PRO B O 1
ATOM 2422 N N . GLN B 1 22 ? 15.875 25.406 19.969 1 83.62 22 GLN B N 1
ATOM 2423 C CA . GLN B 1 22 ? 15.688 26.688 19.312 1 83.62 22 GLN B CA 1
ATOM 2424 C C . GLN B 1 22 ? 14.367 27.328 19.734 1 83.62 22 GLN B C 1
ATOM 2426 O O . GLN B 1 22 ? 13.398 26.641 20.031 1 83.62 22 GLN B O 1
ATOM 2431 N N . PRO B 1 23 ? 14.453 28.672 19.797 1 90.88 23 PRO B N 1
ATOM 2432 C CA . PRO B 1 23 ? 13.18 29.359 20.016 1 90.88 23 PRO B CA 1
ATOM 2433 C C . PRO B 1 23 ? 12.156 29.078 18.906 1 90.88 23 PRO B C 1
ATOM 2435 O O . PRO B 1 23 ? 12.539 28.766 17.781 1 90.88 23 PRO B O 1
ATOM 2438 N N . VAL B 1 24 ? 10.914 29.234 19.266 1 94.69 24 VAL B N 1
ATOM 2439 C CA . VAL B 1 24 ? 9.797 28.891 18.391 1 94.69 24 VAL B CA 1
ATOM 2440 C C . VAL B 1 24 ? 9.891 29.703 17.094 1 94.69 24 VAL B C 1
ATOM 2442 O O . VAL B 1 24 ? 9.672 29.172 16 1 94.69 24 VAL B O 1
ATOM 2445 N N . GLU B 1 25 ? 10.227 30.953 17.188 1 94.94 25 GLU B N 1
ATOM 2446 C CA . GLU B 1 25 ? 10.312 31.828 16.016 1 94.94 25 GLU B CA 1
ATOM 2447 C C . GLU B 1 25 ? 11.391 31.344 15.039 1 94.94 25 GLU B C 1
ATOM 2449 O O . GLU B 1 25 ? 11.211 31.422 13.82 1 94.94 25 GLU B O 1
ATOM 2454 N N . ALA B 1 26 ? 12.438 30.891 15.633 1 93.44 26 ALA B N 1
ATOM 2455 C CA . ALA B 1 26 ? 13.523 30.375 14.805 1 93.44 26 ALA B CA 1
ATOM 2456 C C . ALA B 1 26 ? 13.125 29.078 14.109 1 93.44 26 ALA B C 1
ATOM 2458 O O . ALA B 1 26 ? 13.461 28.859 12.945 1 93.44 26 ALA B O 1
ATOM 2459 N N . LEU B 1 27 ? 12.445 28.234 14.844 1 93.56 27 LEU B N 1
ATOM 2460 C CA . LEU B 1 27 ? 11.938 27 14.266 1 93.56 27 LEU B CA 1
ATOM 2461 C C . LEU B 1 27 ? 11.008 27.281 13.094 1 93.56 27 LEU B C 1
ATOM 2463 O O . LEU B 1 27 ? 11.133 26.688 12.031 1 93.56 27 LEU B O 1
ATOM 2467 N N . ARG B 1 28 ? 10.141 28.219 13.273 1 97 28 ARG B N 1
ATOM 2468 C CA . ARG B 1 28 ? 9.141 28.578 12.273 1 97 28 ARG B CA 1
ATOM 2469 C C . ARG B 1 28 ? 9.797 29.172 11.031 1 97 28 ARG B C 1
ATOM 2471 O O . ARG B 1 28 ? 9.469 28.781 9.906 1 97 28 ARG B O 1
ATOM 2478 N N . ALA B 1 29 ? 10.781 30.031 11.227 1 95.44 29 ALA B N 1
ATOM 2479 C CA . ALA B 1 29 ? 11.484 30.656 10.109 1 95.44 29 ALA B CA 1
ATOM 2480 C C . ALA B 1 29 ? 12.312 29.641 9.336 1 95.44 29 ALA B C 1
ATOM 2482 O O . ALA B 1 29 ? 12.367 29.688 8.109 1 95.44 29 ALA B O 1
ATOM 2483 N N . GLY B 1 30 ? 12.992 28.828 10.086 1 92.5 30 GLY B N 1
ATOM 2484 C CA . GLY B 1 30 ? 13.797 27.797 9.453 1 92.5 30 GLY B CA 1
ATOM 2485 C C . GLY B 1 30 ? 12.984 26.828 8.602 1 92.5 30 GLY B C 1
ATOM 2486 O O . GLY B 1 30 ? 13.383 26.5 7.488 1 92.5 30 GLY B O 1
ATOM 2487 N N . PHE B 1 31 ? 11.891 26.438 9.188 1 95 31 PHE B N 1
ATOM 2488 C CA . PHE B 1 31 ? 11.023 25.516 8.461 1 95 31 PHE B CA 1
ATOM 2489 C C . PHE B 1 31 ? 10.469 26.172 7.203 1 95 31 PHE B C 1
ATOM 2491 O O . PHE B 1 31 ? 10.43 25.562 6.137 1 95 31 PHE B O 1
ATOM 2498 N N . LYS B 1 32 ? 9.992 27.375 7.32 1 96.25 32 LYS B N 1
ATOM 2499 C CA . LYS B 1 32 ? 9.484 28.125 6.176 1 96.25 32 LYS B CA 1
ATOM 2500 C C . LYS B 1 32 ? 10.531 28.219 5.07 1 96.25 32 LYS B C 1
ATOM 2502 O O . LYS B 1 32 ? 10.227 28.016 3.895 1 96.25 32 LYS B O 1
ATOM 2507 N N . ALA B 1 33 ? 11.758 28.469 5.449 1 94.25 33 ALA B N 1
ATOM 2508 C CA . ALA B 1 33 ? 12.844 28.609 4.484 1 94.25 33 ALA B CA 1
ATOM 2509 C C . ALA B 1 33 ? 13.125 27.266 3.797 1 94.25 33 ALA B C 1
ATOM 2511 O O . ALA B 1 33 ? 13.359 27.234 2.586 1 94.25 33 ALA B O 1
ATOM 2512 N N . MET B 1 34 ? 13.109 26.281 4.539 1 92.56 34 MET B N 1
ATOM 2513 C CA . MET B 1 34 ? 13.367 24.938 3.994 1 92.56 34 MET B CA 1
ATOM 2514 C C . MET B 1 34 ? 12.297 24.562 2.98 1 92.56 34 MET B C 1
ATOM 2516 O O . MET B 1 34 ? 12.617 24.141 1.865 1 92.56 34 MET B O 1
ATOM 2520 N N . MET B 1 35 ? 11.062 24.766 3.344 1 95.25 35 MET B N 1
ATOM 2521 C CA . MET B 1 35 ? 9.953 24.297 2.508 1 95.25 35 MET B CA 1
ATOM 2522 C C . MET B 1 35 ? 9.805 25.172 1.27 1 95.25 35 MET B C 1
ATOM 2524 O O . MET B 1 35 ? 9.242 24.75 0.264 1 95.25 35 MET B O 1
ATOM 2528 N N . ALA B 1 36 ? 10.297 26.391 1.339 1 94.44 36 ALA B N 1
ATOM 2529 C CA . ALA B 1 36 ? 10.266 27.297 0.19 1 94.44 36 ALA B CA 1
ATOM 2530 C C . ALA B 1 36 ? 11.102 26.75 -0.959 1 94.44 36 ALA B C 1
ATOM 2532 O O . ALA B 1 36 ? 10.961 27.172 -2.105 1 94.44 36 ALA B O 1
ATOM 2533 N N . ARG B 1 37 ? 11.93 25.766 -0.648 1 91.69 37 ARG B N 1
ATOM 2534 C CA . ARG B 1 37 ? 12.82 25.188 -1.655 1 91.69 37 ARG B CA 1
ATOM 2535 C C . ARG B 1 37 ? 12.148 24.031 -2.389 1 91.69 37 ARG B C 1
ATOM 2537 O O . ARG B 1 37 ? 12.656 23.562 -3.408 1 91.69 37 ARG B O 1
ATOM 2544 N N . MET B 1 38 ? 11.07 23.562 -1.867 1 94.38 38 MET B N 1
ATOM 2545 C CA . MET B 1 38 ? 10.398 22.422 -2.467 1 94.38 38 MET B CA 1
ATOM 2546 C C . MET B 1 38 ? 9.586 22.844 -3.688 1 94.38 38 MET B C 1
ATOM 2548 O O . MET B 1 38 ? 8.977 23.906 -3.695 1 94.38 38 MET B O 1
ATOM 2552 N N . ALA B 1 39 ? 9.5 21.969 -4.66 1 93.25 39 ALA B N 1
ATOM 2553 C CA . ALA B 1 39 ? 8.859 22.297 -5.934 1 93.25 39 ALA B CA 1
ATOM 2554 C C . ALA B 1 39 ? 7.34 22.328 -5.789 1 93.25 39 ALA B C 1
ATOM 2556 O O . ALA B 1 39 ? 6.738 21.391 -5.25 1 93.25 39 ALA B O 1
ATOM 2557 N N . VAL B 1 40 ? 6.742 23.391 -6.211 1 95.88 40 VAL B N 1
ATOM 2558 C CA . VAL B 1 40 ? 5.297 23.5 -6.383 1 95.88 40 VAL B CA 1
ATOM 2559 C C . VAL B 1 40 ? 4.934 23.344 -7.855 1 95.88 40 VAL B C 1
ATOM 2561 O O . VAL B 1 40 ? 5.5 24.031 -8.719 1 95.88 40 VAL B O 1
ATOM 2564 N N . PRO B 1 41 ? 4.098 22.422 -8.133 1 96.31 41 PRO B N 1
ATOM 2565 C CA . PRO B 1 41 ? 3.805 22.188 -9.555 1 96.31 41 PRO B CA 1
ATOM 2566 C C . PRO B 1 41 ? 3.086 23.359 -10.211 1 96.31 41 PRO B C 1
ATOM 2568 O O . PRO B 1 41 ? 2.43 24.141 -9.523 1 96.31 41 PRO B O 1
ATOM 2571 N N . ASP B 1 42 ? 3.215 23.375 -11.477 1 93.88 42 ASP B N 1
ATOM 2572 C CA . ASP B 1 42 ? 2.459 24.359 -12.258 1 93.88 42 ASP B CA 1
ATOM 2573 C C . ASP B 1 42 ? 1.019 23.891 -12.469 1 93.88 42 ASP B C 1
ATOM 2575 O O . ASP B 1 42 ? 0.656 22.781 -12.078 1 93.88 42 ASP B O 1
ATOM 2579 N N . GLY B 1 43 ? 0.221 24.734 -12.906 1 94.88 43 GLY B N 1
ATOM 2580 C CA . GLY B 1 43 ? -1.118 24.344 -13.32 1 94.88 43 GLY B CA 1
ATOM 2581 C C . GLY B 1 43 ? -2.123 24.359 -12.188 1 94.88 43 GLY B C 1
ATOM 2582 O O . GLY B 1 43 ? -3.117 23.625 -12.219 1 94.88 43 GLY B O 1
ATOM 2583 N N . ILE B 1 44 ? -1.739 25.109 -11.156 1 97.38 44 ILE B N 1
ATOM 2584 C CA . ILE B 1 44 ? -2.682 25.234 -10.047 1 97.38 44 ILE B CA 1
ATOM 2585 C C . ILE B 1 44 ? -2.934 26.703 -9.75 1 97.38 44 ILE B C 1
ATOM 2587 O O . ILE B 1 44 ? -2.084 27.547 -10.023 1 97.38 44 ILE B O 1
ATOM 2591 N N . ARG B 1 45 ? -4.086 26.922 -9.234 1 97.88 45 ARG B N 1
ATOM 2592 C CA . ARG B 1 45 ? -4.48 28.25 -8.75 1 97.88 45 ARG B CA 1
ATOM 2593 C C . ARG B 1 45 ? -4.625 28.25 -7.23 1 97.88 45 ARG B C 1
ATOM 2595 O O . ARG B 1 45 ? -5.234 27.344 -6.656 1 97.88 45 ARG B O 1
ATOM 2602 N N . ILE B 1 46 ? -4.086 29.266 -6.664 1 98.25 46 ILE B N 1
ATOM 2603 C CA . ILE B 1 46 ? -4.09 29.375 -5.211 1 98.25 46 ILE B CA 1
ATOM 2604 C C . ILE B 1 46 ? -4.828 30.641 -4.789 1 98.25 46 ILE B C 1
ATOM 2606 O O . ILE B 1 46 ? -4.496 31.734 -5.238 1 98.25 46 ILE B O 1
ATOM 2610 N N . THR B 1 47 ? -5.789 30.516 -3.959 1 98.31 47 THR B N 1
ATOM 2611 C CA . THR B 1 47 ? -6.516 31.656 -3.412 1 98.31 47 THR B CA 1
ATOM 2612 C C . THR B 1 47 ? -6.637 31.547 -1.895 1 98.31 47 THR B C 1
ATOM 2614 O O . THR B 1 47 ? -6.688 30.438 -1.352 1 98.31 47 THR B O 1
ATOM 2617 N N . ARG B 1 48 ? -6.633 32.688 -1.258 1 98.44 48 ARG B N 1
ATOM 2618 C CA . ARG B 1 48 ? -6.832 32.719 0.188 1 98.44 48 ARG B CA 1
ATOM 2619 C C . ARG B 1 48 ? -8.312 32.719 0.536 1 98.44 48 ARG B C 1
ATOM 2621 O O . ARG B 1 48 ? -9.117 33.344 -0.147 1 98.44 48 ARG B O 1
ATOM 2628 N N . THR B 1 49 ? -8.68 31.953 1.525 1 98.44 49 THR B N 1
ATOM 2629 C CA . THR B 1 49 ? -10.055 31.891 1.998 1 98.44 49 THR B CA 1
ATOM 2630 C C . THR B 1 49 ? -10.102 31.609 3.496 1 98.44 49 THR B C 1
ATOM 2632 O O . THR B 1 49 ? -9.109 31.797 4.199 1 98.44 49 THR B O 1
ATOM 2635 N N . THR B 1 50 ? -11.281 31.469 3.986 1 98.62 50 THR B N 1
ATOM 2636 C CA . THR B 1 50 ? -11.523 31.078 5.371 1 98.62 50 THR B CA 1
ATOM 2637 C C . THR B 1 50 ? -12.383 29.812 5.43 1 98.62 50 THR B C 1
ATOM 2639 O O . THR B 1 50 ? -13.336 29.672 4.668 1 98.62 50 THR B O 1
ATOM 2642 N N . LEU B 1 51 ? -12.062 28.891 6.211 1 98.62 51 LEU B N 1
ATOM 2643 C CA . LEU B 1 51 ? -12.805 27.656 6.426 1 98.62 51 LEU B CA 1
ATOM 26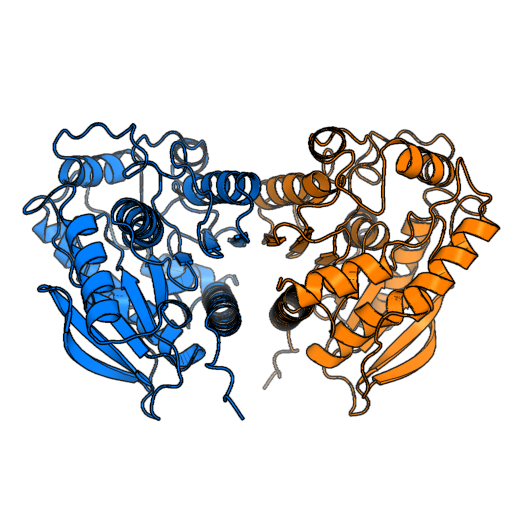44 C C . LEU B 1 51 ? -12.883 27.312 7.91 1 98.62 51 LEU B C 1
ATOM 2646 O O . LEU B 1 51 ? -11.852 27.188 8.57 1 98.62 51 LEU B O 1
ATOM 2650 N N . GLY B 1 52 ? -14.102 27.156 8.492 1 98.06 52 GLY B N 1
ATOM 2651 C CA . GLY B 1 52 ? -14.273 26.875 9.906 1 98.06 52 GLY B CA 1
ATOM 2652 C C . GLY B 1 52 ? -13.672 27.938 10.805 1 98.06 52 GLY B C 1
ATOM 2653 O O . GLY B 1 52 ? -13.078 27.625 11.836 1 98.06 52 GLY B O 1
ATOM 2654 N N . GLY B 1 53 ? -13.625 29.141 10.328 1 98 53 GLY B N 1
ATOM 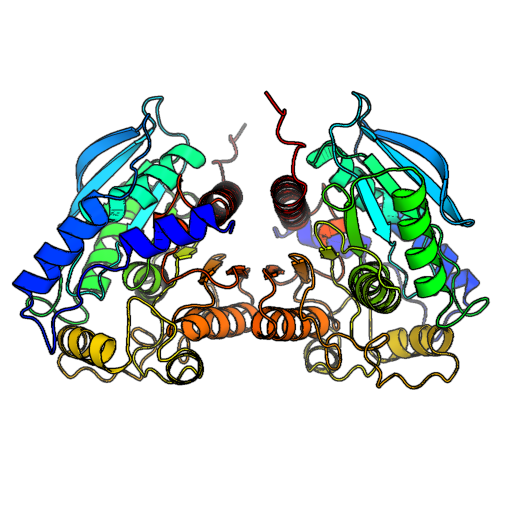2655 C CA . GLY B 1 53 ? -13.125 30.266 11.117 1 98 53 GLY B CA 1
ATOM 2656 C C . GLY B 1 53 ? -11.609 30.391 11.062 1 98 53 GLY B C 1
ATOM 2657 O O . GLY B 1 53 ? -11.031 31.219 11.766 1 98 53 GLY B O 1
ATOM 2658 N N . ARG B 1 54 ? -10.984 29.625 10.266 1 98.81 54 ARG B N 1
ATOM 2659 C CA . ARG B 1 54 ? -9.531 29.672 10.141 1 98.81 54 ARG B CA 1
ATOM 2660 C C . ARG B 1 54 ? -9.109 30.062 8.734 1 98.81 54 ARG B C 1
ATOM 2662 O O . ARG B 1 54 ? -9.758 29.688 7.754 1 98.81 54 ARG B O 1
ATOM 2669 N N . PRO B 1 55 ? -7.965 30.797 8.641 1 98.81 55 PRO B N 1
ATOM 2670 C CA . PRO B 1 55 ? -7.422 31 7.297 1 98.81 55 PRO B CA 1
ATOM 2671 C C . PRO B 1 55 ? -7.086 29.688 6.59 1 98.81 55 PRO B C 1
ATOM 2673 O O . PRO B 1 55 ? -6.719 28.719 7.238 1 98.81 55 PRO B O 1
ATOM 2676 N N . SER B 1 56 ? -7.324 29.719 5.285 1 98.81 56 SER B N 1
ATOM 2677 C CA . SER B 1 56 ? -7.074 28.531 4.48 1 98.81 56 SER B CA 1
ATOM 2678 C C . SER B 1 56 ? -6.629 28.891 3.068 1 98.81 56 SER B C 1
ATOM 2680 O O . SER B 1 56 ? -6.992 29.953 2.557 1 98.81 56 SER B O 1
ATOM 2682 N N . LEU B 1 57 ? -5.742 28.125 2.51 1 98.81 57 LEU B N 1
ATOM 2683 C CA . LEU B 1 57 ? -5.488 28.219 1.077 1 98.81 57 LEU B CA 1
ATOM 2684 C C . LEU B 1 57 ? -6.422 27.297 0.295 1 98.81 57 LEU B C 1
ATOM 2686 O O . LEU B 1 57 ? -6.566 26.125 0.632 1 98.81 57 LEU B O 1
ATOM 2690 N N . HIS B 1 58 ? -7.109 27.875 -0.613 1 98.62 58 HIS B N 1
ATOM 2691 C CA . HIS B 1 58 ? -7.898 27.125 -1.59 1 98.62 58 HIS B CA 1
ATOM 2692 C C . HIS B 1 58 ? -7.105 26.891 -2.869 1 98.62 58 HIS B C 1
ATOM 2694 O O . HIS B 1 58 ? -6.68 27.844 -3.529 1 98.62 58 HIS B O 1
ATOM 2700 N N . ILE B 1 59 ? -6.844 25.625 -3.189 1 98.75 59 ILE B N 1
ATOM 2701 C CA . ILE B 1 59 ? -6.004 25.266 -4.324 1 98.75 59 ILE B CA 1
ATOM 2702 C C . ILE B 1 59 ? -6.816 24.453 -5.328 1 98.75 59 ILE B C 1
ATOM 2704 O O . ILE B 1 59 ? -7.488 23.484 -4.957 1 98.75 59 ILE B O 1
ATOM 2708 N N . GLU B 1 60 ? -6.781 24.844 -6.582 1 98.25 60 GLU B N 1
ATOM 2709 C CA . GLU B 1 60 ? -7.523 24.156 -7.633 1 98.25 60 GLU B CA 1
ATOM 2710 C C . GLU B 1 60 ? -6.676 24 -8.891 1 98.25 60 GLU B C 1
ATOM 2712 O O . GLU B 1 60 ? -5.773 24.797 -9.148 1 98.25 60 GLU B O 1
ATOM 2717 N N . PRO B 1 61 ? -7.008 22.953 -9.641 1 97.5 61 PRO B N 1
ATOM 2718 C CA . PRO B 1 61 ? -6.355 22.922 -10.953 1 97.5 61 PRO B CA 1
ATOM 2719 C C . PRO B 1 61 ? -6.746 24.094 -11.836 1 97.5 61 PRO B C 1
ATOM 2721 O O . PRO B 1 61 ? -7.895 24.547 -11.805 1 97.5 61 PRO B O 1
ATOM 2724 N N . ASP B 1 62 ? -5.871 24.547 -12.641 1 95.19 62 ASP B N 1
ATOM 2725 C CA . ASP B 1 62 ? -6.121 25.688 -13.508 1 95.19 62 ASP B CA 1
ATOM 2726 C C . ASP B 1 62 ? -7.301 25.422 -14.445 1 95.19 62 ASP B C 1
ATOM 2728 O O . ASP B 1 62 ? -8.039 26.344 -14.805 1 95.19 62 ASP B O 1
ATOM 2732 N N . ASN B 1 63 ? -7.434 24.156 -14.852 1 93.56 63 ASN B N 1
ATOM 2733 C CA . ASN B 1 63 ? -8.469 23.812 -15.812 1 93.56 63 ASN B CA 1
ATOM 2734 C C . ASN B 1 63 ? -9.789 23.484 -15.125 1 93.56 63 ASN B C 1
ATOM 2736 O O . ASN B 1 63 ? -10.727 23 -15.766 1 93.56 63 ASN B O 1
ATOM 2740 N N . GLY B 1 64 ? -10.008 23.844 -13.93 1 91.88 64 GLY B N 1
ATOM 2741 C CA . GLY B 1 64 ? -11.211 23.562 -13.172 1 91.88 64 GLY B CA 1
ATOM 2742 C C . GLY B 1 64 ? -11.18 22.219 -12.477 1 91.88 64 GLY B C 1
ATOM 2743 O O . GLY B 1 64 ? -10.672 21.234 -13.031 1 91.88 64 GLY B O 1
ATOM 2744 N N . PRO B 1 65 ? -11.688 22.203 -11.312 1 90.06 65 PRO B N 1
ATOM 2745 C CA . PRO B 1 65 ? -11.609 20.953 -10.547 1 90.06 65 PRO B CA 1
ATOM 2746 C C . PRO B 1 65 ? -12.68 19.953 -10.953 1 90.06 65 PRO B C 1
ATOM 2748 O O . PRO B 1 65 ? -13.789 20.344 -11.328 1 90.06 65 PRO B O 1
ATOM 2751 N N . ARG B 1 66 ? -12.289 18.688 -10.914 1 93.69 66 ARG B N 1
ATOM 2752 C CA . ARG B 1 66 ? -13.312 17.641 -10.906 1 93.69 66 ARG B CA 1
ATOM 2753 C C . ARG B 1 66 ? -13.898 17.469 -9.516 1 93.69 66 ARG B C 1
ATOM 2755 O O . ARG B 1 66 ? -13.516 18.172 -8.578 1 93.69 66 ARG B O 1
ATOM 2762 N N . THR B 1 67 ? -14.836 16.578 -9.391 1 93.62 67 THR B N 1
ATOM 2763 C CA . THR B 1 67 ? -15.461 16.312 -8.102 1 93.62 67 THR B CA 1
ATOM 2764 C C . THR B 1 67 ? -14.453 15.711 -7.125 1 93.62 67 THR B C 1
ATOM 2766 O O . THR B 1 67 ? -13.758 14.75 -7.461 1 93.62 67 THR B O 1
ATOM 2769 N N . GLY B 1 68 ? -14.336 16.281 -5.996 1 97.56 68 GLY B N 1
ATOM 2770 C CA . GLY B 1 68 ? -13.445 15.844 -4.934 1 97.56 68 GLY B CA 1
ATOM 2771 C C . GLY B 1 68 ? -12.789 17 -4.191 1 97.56 68 GLY B C 1
ATOM 2772 O O . GLY B 1 68 ? -12.422 18 -4.801 1 97.56 68 GLY B O 1
ATOM 2773 N N . THR B 1 69 ? -12.703 16.906 -2.922 1 98.56 69 THR B N 1
ATOM 2774 C CA . THR B 1 69 ? -12.094 17.922 -2.062 1 98.56 69 THR B CA 1
ATOM 2775 C C . THR B 1 69 ? -11.094 17.281 -1.1 1 98.56 69 THR B C 1
ATOM 2777 O O . THR B 1 69 ? -11.438 16.344 -0.377 1 98.56 69 THR B O 1
ATOM 2780 N N . ILE B 1 70 ? -9.93 17.766 -1.157 1 98.88 70 ILE B N 1
ATOM 2781 C CA . ILE B 1 70 ? -8.93 17.359 -0.177 1 98.88 70 ILE B CA 1
ATOM 2782 C C . ILE B 1 70 ? -8.852 18.406 0.937 1 98.88 70 ILE B C 1
ATOM 2784 O O . ILE B 1 70 ? -8.555 19.578 0.681 1 98.88 70 ILE B O 1
ATOM 2788 N N . LEU B 1 71 ? -9.242 18.078 2.105 1 98.94 71 LEU B N 1
ATOM 2789 C CA . LEU B 1 71 ? -8.93 18.875 3.277 1 98.94 71 LEU B CA 1
ATOM 2790 C C . LEU B 1 71 ? -7.547 18.531 3.82 1 98.94 71 LEU B C 1
ATOM 2792 O O . LEU B 1 71 ? -7.348 17.453 4.387 1 98.94 71 LEU B O 1
ATOM 2796 N N . TYR B 1 72 ? -6.621 19.453 3.623 1 98.94 72 TYR B N 1
ATOM 2797 C CA . TYR B 1 72 ? -5.219 19.156 3.881 1 98.94 72 TYR B CA 1
ATOM 2798 C C . TYR B 1 72 ? -4.754 19.781 5.191 1 98.94 72 TYR B C 1
ATOM 2800 O O . TYR B 1 72 ? -5.074 20.922 5.48 1 98.94 72 TYR B O 1
ATOM 2808 N N . PHE B 1 73 ? -4.02 18.984 5.988 1 98.94 73 PHE B N 1
ATOM 2809 C CA . PHE B 1 73 ? -3.416 19.438 7.238 1 98.94 73 PHE B CA 1
ATOM 2810 C C . PHE B 1 73 ? -1.896 19.406 7.148 1 98.94 73 PHE B C 1
ATOM 2812 O O . PHE B 1 73 ? -1.305 18.328 6.961 1 98.94 73 PHE B O 1
ATOM 2819 N N . HIS B 1 74 ? -1.297 20.578 7.293 1 98.88 74 HIS B N 1
ATOM 2820 C CA . HIS B 1 74 ? 0.14 20.703 7.07 1 98.88 74 HIS B CA 1
ATOM 2821 C C . HIS B 1 74 ? 0.926 20.125 8.25 1 98.88 74 HIS B C 1
ATOM 2823 O O . HIS B 1 74 ? 0.424 20.094 9.375 1 98.88 74 HIS B O 1
ATOM 2829 N N . GLY B 1 75 ? 2.154 19.703 7.938 1 98.56 75 GLY B N 1
ATOM 2830 C CA . GLY B 1 75 ? 3.082 19.297 8.977 1 98.56 75 GLY B CA 1
ATOM 2831 C C . GLY B 1 75 ? 3.703 20.469 9.719 1 98.56 75 GLY B C 1
ATOM 2832 O O . GLY B 1 75 ? 3.369 21.625 9.445 1 98.56 75 GLY B O 1
ATOM 2833 N N . GLY B 1 76 ? 4.547 20.078 10.688 1 97.5 76 GLY B N 1
ATOM 2834 C CA . GLY B 1 76 ? 5.219 21.094 11.484 1 97.5 76 GLY B CA 1
ATOM 2835 C C . GLY B 1 76 ? 5.113 20.844 12.977 1 97.5 76 GLY B C 1
ATOM 2836 O O . GLY B 1 76 ? 5.168 21.797 13.766 1 97.5 76 GLY B O 1
ATOM 2837 N N . GLY B 1 77 ? 4.891 19.672 13.367 1 97 77 GLY B N 1
ATOM 2838 C CA . GLY B 1 77 ? 4.93 19.25 14.766 1 97 77 GLY B CA 1
ATOM 2839 C C . GLY B 1 77 ? 3.957 20.016 15.641 1 97 77 GLY B C 1
ATOM 2840 O O . GLY B 1 77 ? 4.207 20.219 16.828 1 97 77 GLY B O 1
ATOM 2841 N N . PHE B 1 78 ? 2.984 20.672 15.031 1 97.81 78 PHE B N 1
ATOM 2842 C CA . PHE B 1 78 ? 1.945 21.438 15.703 1 97.81 78 PHE B CA 1
ATOM 2843 C C . PHE B 1 78 ? 2.488 22.781 16.172 1 97.81 78 PHE B C 1
ATOM 2845 O O . PHE B 1 78 ? 1.765 23.578 16.781 1 97.81 78 PHE B O 1
ATOM 2852 N N . VAL B 1 79 ? 3.773 23.078 15.883 1 98 79 VAL B N 1
ATOM 2853 C CA . VAL B 1 79 ? 4.434 24.266 16.391 1 98 79 VAL B CA 1
ATOM 2854 C C . VAL B 1 79 ? 4.824 25.188 15.227 1 98 79 VAL B C 1
ATOM 2856 O O . VAL B 1 79 ? 4.965 26.391 15.406 1 98 79 VAL B O 1
ATOM 2859 N N . PHE B 1 80 ? 5.008 24.641 14.117 1 97.19 80 PHE B N 1
ATOM 2860 C CA . PHE B 1 80 ? 5.348 25.406 12.93 1 97.19 80 PHE B CA 1
ATOM 2861 C C . PHE B 1 80 ? 4.648 24.828 11.703 1 97.19 80 PHE B C 1
ATOM 2863 O O . PHE B 1 80 ? 3.908 23.844 11.797 1 97.19 80 PHE B O 1
ATOM 2870 N N . GLY B 1 81 ? 4.812 25.531 10.562 1 97.88 81 GLY B N 1
ATOM 2871 C CA . GLY B 1 81 ? 4.113 25.156 9.344 1 97.88 81 GLY B CA 1
ATOM 2872 C C . GLY B 1 81 ? 2.934 26.062 9.039 1 97.88 81 GLY B C 1
ATOM 2873 O O . GLY B 1 81 ? 2.514 26.859 9.883 1 97.88 81 GLY B O 1
ATOM 2874 N N . SER B 1 82 ? 2.484 25.969 7.875 1 98.62 82 SER B N 1
ATOM 2875 C CA . SER B 1 82 ? 1.383 26.734 7.312 1 98.62 82 SER B CA 1
ATOM 2876 C C . SER B 1 82 ? 0.88 26.109 6.012 1 98.62 82 SER B C 1
ATOM 2878 O O . SER B 1 82 ? 1.497 25.188 5.48 1 98.62 82 SER B O 1
ATOM 2880 N N . PRO B 1 83 ? -0.281 26.562 5.555 1 98.69 83 PRO B N 1
ATOM 2881 C CA . PRO B 1 83 ? -0.704 26.125 4.227 1 98.69 83 PRO B CA 1
ATOM 2882 C C . PRO B 1 83 ? 0.357 26.375 3.156 1 98.69 83 PRO B C 1
ATOM 2884 O O . PRO B 1 83 ? 0.527 25.547 2.25 1 98.69 83 PRO B O 1
ATOM 2887 N N . GLU B 1 84 ? 1.133 27.453 3.318 1 98.25 84 GLU B N 1
ATOM 2888 C CA . GLU B 1 84 ? 2.158 27.797 2.338 1 98.25 84 GLU B CA 1
ATOM 2889 C C . GLU B 1 84 ? 3.312 26.797 2.371 1 98.25 84 GLU B C 1
ATOM 2891 O O . GLU B 1 84 ? 3.846 26.422 1.325 1 98.25 84 GLU B O 1
ATOM 2896 N N . THR B 1 85 ? 3.676 26.391 3.572 1 98.25 85 THR B N 1
ATOM 2897 C CA . THR B 1 85 ? 4.781 25.438 3.682 1 98.25 85 THR B CA 1
ATOM 2898 C C . THR B 1 85 ? 4.371 24.062 3.17 1 98.25 85 THR B C 1
ATOM 2900 O O . THR B 1 85 ? 5.223 23.219 2.893 1 98.25 85 THR B O 1
ATOM 2903 N N . ALA B 1 86 ? 3.076 23.797 3.037 1 98.38 86 ALA B N 1
ATOM 2904 C CA . ALA B 1 86 ? 2.592 22.5 2.57 1 98.38 86 ALA B CA 1
ATOM 2905 C C . ALA B 1 86 ? 2.262 22.531 1.081 1 98.38 86 ALA B C 1
ATOM 2907 O O . ALA B 1 86 ? 1.837 21.531 0.504 1 98.38 86 ALA B O 1
ATOM 2908 N N . LEU B 1 87 ? 2.463 23.672 0.46 1 98.19 87 LEU B N 1
ATOM 2909 C CA . LEU B 1 87 ? 1.964 23.906 -0.888 1 98.19 87 LEU B CA 1
ATOM 2910 C C . LEU B 1 87 ? 2.562 22.922 -1.878 1 98.19 87 LEU B C 1
ATOM 2912 O O . LEU B 1 87 ? 1.899 22.516 -2.834 1 98.19 87 LEU B O 1
ATOM 2916 N N . SER B 1 88 ? 3.83 22.516 -1.677 1 97.81 88 SER B N 1
ATOM 2917 C CA . SER B 1 88 ? 4.445 21.531 -2.564 1 97.81 88 SER B CA 1
ATOM 2918 C C . SER B 1 88 ? 3.646 20.234 -2.592 1 97.81 88 SER B C 1
ATOM 2920 O O . SER B 1 88 ? 3.389 19.688 -3.662 1 97.81 88 SER B O 1
ATOM 2922 N N . LEU B 1 89 ? 3.209 19.766 -1.448 1 98.75 89 LEU B N 1
ATOM 2923 C CA . LEU B 1 89 ? 2.488 18.5 -1.35 1 98.75 89 LEU B CA 1
ATOM 2924 C C . LEU B 1 89 ? 1.04 18.672 -1.8 1 98.75 89 LEU B C 1
ATOM 2926 O O . LEU B 1 89 ? 0.532 17.859 -2.576 1 98.75 89 LEU B O 1
ATOM 2930 N N . THR B 1 90 ? 0.39 19.75 -1.328 1 98.69 90 THR B N 1
ATOM 2931 C CA . THR B 1 90 ? -0.996 19.969 -1.722 1 98.69 90 THR B CA 1
ATOM 2932 C C . THR B 1 90 ? -1.1 20.203 -3.227 1 98.69 90 THR B C 1
ATOM 2934 O O . THR B 1 90 ? -2.004 19.672 -3.879 1 98.69 90 THR B O 1
ATOM 2937 N N . GLY B 1 91 ? -0.162 21.016 -3.699 1 98.5 91 GLY B N 1
ATOM 2938 C CA . GLY B 1 91 ? -0.146 21.25 -5.137 1 98.5 91 GLY B CA 1
ATOM 2939 C C . GLY B 1 91 ? 0.009 19.969 -5.938 1 98.5 91 GLY B C 1
ATOM 2940 O O . GLY B 1 91 ? -0.673 19.781 -6.949 1 98.5 91 GLY B O 1
ATOM 2941 N N . GLN B 1 92 ? 0.926 19.078 -5.504 1 98.5 92 GLN B N 1
ATOM 2942 C CA . GLN B 1 92 ? 1.144 17.812 -6.188 1 98.5 92 GLN B CA 1
ATOM 2943 C C . GLN B 1 92 ? -0.125 16.969 -6.188 1 98.5 92 GLN B C 1
ATOM 2945 O O . GLN B 1 92 ? -0.478 16.359 -7.207 1 98.5 92 GLN B O 1
ATOM 2950 N N . LEU B 1 93 ? -0.831 16.875 -5.047 1 98.75 93 LEU B N 1
ATOM 2951 C CA . LEU B 1 93 ? -2.055 16.094 -4.965 1 98.75 93 LEU B CA 1
ATOM 2952 C C . LEU B 1 93 ? -3.137 16.672 -5.867 1 98.75 93 LEU B C 1
ATOM 2954 O O . LEU B 1 93 ? -3.832 15.922 -6.562 1 98.75 93 LEU B O 1
ATOM 2958 N N . VAL B 1 94 ? -3.271 18 -5.844 1 98.69 94 VAL B N 1
ATOM 2959 C CA . VAL B 1 94 ? -4.27 18.672 -6.676 1 98.69 94 VAL B CA 1
ATOM 2960 C C . VAL B 1 94 ? -3.957 18.422 -8.148 1 98.69 94 VAL B C 1
ATOM 2962 O O . VAL B 1 94 ? -4.84 18.047 -8.922 1 98.69 94 VAL B O 1
ATOM 2965 N N . ALA B 1 95 ? -2.713 18.609 -8.5 1 98 95 ALA B N 1
ATOM 2966 C CA . ALA B 1 95 ? -2.307 18.453 -9.891 1 98 95 ALA B CA 1
ATOM 2967 C C . ALA B 1 95 ? -2.539 17.016 -10.367 1 98 95 ALA B C 1
ATOM 2969 O O . ALA B 1 95 ? -2.947 16.797 -11.508 1 98 95 ALA B O 1
ATOM 2970 N N . ARG B 1 96 ? -2.326 16.062 -9.586 1 97.31 96 ARG B N 1
ATOM 2971 C CA . ARG B 1 96 ? -2.381 14.656 -9.969 1 97.31 96 ARG B CA 1
ATOM 2972 C C . ARG B 1 96 ? -3.812 14.133 -9.93 1 97.31 96 ARG B C 1
ATOM 2974 O O . ARG B 1 96 ? -4.184 13.258 -10.727 1 97.31 96 ARG B O 1
ATOM 2981 N N . THR B 1 97 ? -4.621 14.609 -9.023 1 97.75 97 THR B N 1
ATOM 2982 C CA . THR B 1 97 ? -5.969 14.07 -8.844 1 97.75 97 THR B CA 1
ATOM 2983 C C . THR B 1 97 ? -6.984 14.883 -9.641 1 97.75 97 THR B C 1
ATOM 2985 O O . THR B 1 97 ? -8.055 14.383 -9.977 1 97.75 97 THR B O 1
ATOM 2988 N N . GLY B 1 98 ? -6.691 16.141 -9.82 1 97.75 98 GLY B N 1
ATOM 2989 C CA . GLY B 1 98 ? -7.672 17.062 -10.367 1 97.75 98 GLY B CA 1
ATOM 2990 C C . GLY B 1 98 ? -8.68 17.531 -9.344 1 97.75 98 GLY B C 1
ATOM 2991 O O . GLY B 1 98 ? -9.648 18.219 -9.688 1 97.75 98 GLY B O 1
ATOM 2992 N N . PHE B 1 99 ? -8.547 17.219 -8.047 1 98.12 99 PHE B N 1
ATOM 2993 C CA . PHE B 1 99 ? -9.422 17.672 -6.977 1 98.12 99 PHE B CA 1
ATOM 2994 C C . PHE B 1 99 ? -9.086 19.094 -6.551 1 98.12 99 PHE B C 1
ATOM 2996 O O . PHE B 1 99 ? -8.008 19.609 -6.875 1 98.12 99 PHE B O 1
ATOM 3003 N N . ARG B 1 100 ? -9.93 19.734 -5.906 1 98.38 100 ARG B N 1
ATOM 3004 C CA . ARG B 1 100 ? -9.578 20.953 -5.16 1 98.38 100 ARG B CA 1
ATOM 3005 C C . ARG B 1 100 ? -9.062 20.594 -3.768 1 98.38 100 ARG B C 1
ATOM 3007 O O . ARG B 1 100 ? -9.242 19.469 -3.297 1 98.38 100 ARG B O 1
ATOM 3014 N N . SER B 1 101 ? -8.43 21.531 -3.17 1 98.75 101 SER B N 1
ATOM 3015 C CA . SER B 1 101 ? -7.957 21.328 -1.806 1 98.75 101 SER B CA 1
ATOM 3016 C C . SER B 1 101 ? -8.156 22.578 -0.957 1 98.75 101 SER B C 1
ATOM 3018 O O . SER B 1 101 ? -8.109 23.703 -1.473 1 98.75 101 SER B O 1
ATOM 3020 N N . TYR B 1 102 ? -8.492 22.391 0.251 1 98.88 102 TYR B N 1
ATOM 3021 C CA . TYR B 1 102 ? -8.383 23.406 1.299 1 98.88 102 TYR B CA 1
ATOM 3022 C C . TYR B 1 102 ? -7.277 23.047 2.285 1 98.88 102 TYR B C 1
ATOM 3024 O O . TYR B 1 102 ? -7.336 22 2.936 1 98.88 102 TYR B O 1
ATOM 3032 N N . SER B 1 103 ? -6.289 23.828 2.34 1 98.88 103 SER B N 1
ATOM 3033 C CA . SER B 1 103 ? -5.211 23.672 3.311 1 98.88 103 SER B CA 1
ATOM 3034 C C . SER B 1 103 ? -5.391 24.609 4.496 1 98.88 103 SER B C 1
ATOM 3036 O O . SER B 1 103 ? -5.355 25.828 4.332 1 98.88 103 SER B O 1
ATOM 3038 N N . LEU B 1 104 ? -5.516 24.094 5.637 1 98.88 104 LEU B N 1
ATOM 3039 C CA . LEU B 1 104 ? -5.992 24.844 6.789 1 98.88 104 LEU B CA 1
ATOM 3040 C C . LEU B 1 104 ? -4.824 25.406 7.598 1 98.88 104 LEU B C 1
ATOM 3042 O O . LEU B 1 104 ? -3.844 24.688 7.84 1 98.88 104 LEU B O 1
ATOM 3046 N N . ASP B 1 105 ? -4.934 26.641 7.938 1 98.88 105 ASP B N 1
ATOM 3047 C CA . ASP B 1 105 ? -3.996 27.266 8.867 1 98.88 105 ASP B CA 1
ATOM 3048 C C . ASP B 1 105 ? -4.461 27.094 10.312 1 98.88 105 ASP B C 1
ATOM 3050 O O . ASP B 1 105 ? -4.836 28.062 10.969 1 98.88 105 ASP B O 1
ATOM 3054 N N . TYR B 1 106 ? -4.398 25.891 10.773 1 98.94 106 TYR B N 1
ATOM 3055 C CA . TYR B 1 106 ? -4.867 25.609 12.133 1 98.94 106 TYR B CA 1
ATOM 3056 C C . TYR B 1 106 ? -3.973 26.297 13.164 1 98.94 106 TYR B C 1
ATOM 3058 O O . TYR B 1 106 ? -2.832 26.656 12.859 1 98.94 106 TYR B O 1
ATOM 3066 N N . ARG B 1 107 ? -4.434 26.531 14.391 1 98.81 107 ARG B N 1
ATOM 3067 C CA . ARG B 1 107 ? -3.695 27.203 15.453 1 98.81 107 ARG B CA 1
ATOM 3068 C C . ARG B 1 107 ? -2.498 26.375 15.898 1 98.81 107 ARG B C 1
ATOM 3070 O O . ARG B 1 107 ? -2.576 25.141 15.953 1 98.81 107 ARG B O 1
ATOM 3077 N N . LEU B 1 108 ? -1.427 27.016 16.25 1 98.81 108 LEU B N 1
ATOM 3078 C CA . LEU B 1 108 ? -0.185 26.312 16.562 1 98.81 108 LEU B CA 1
ATOM 3079 C C . LEU B 1 108 ? 0.18 26.5 18.031 1 98.81 108 LEU B C 1
ATOM 3081 O O . LEU B 1 108 ? -0.147 27.516 18.641 1 98.81 108 LEU B O 1
ATOM 3085 N N . ALA B 1 109 ? 0.743 25.531 18.531 1 98.44 109 ALA B N 1
ATOM 3086 C CA . ALA B 1 109 ? 1.413 25.625 19.828 1 98.44 109 ALA B CA 1
ATOM 3087 C C . ALA B 1 109 ? 2.707 26.422 19.719 1 98.44 109 ALA B C 1
ATOM 3089 O O . ALA B 1 109 ? 3.289 26.531 18.641 1 98.44 109 ALA B O 1
ATOM 3090 N N . PRO B 1 110 ? 3.199 27.094 20.797 1 97.69 110 PRO B N 1
ATOM 3091 C CA . PRO B 1 110 ? 2.688 26.969 22.172 1 97.69 110 PRO B CA 1
ATOM 3092 C C . PRO B 1 110 ? 1.549 27.953 22.469 1 97.69 110 PRO B C 1
ATOM 3094 O O . PRO B 1 110 ? 0.916 27.859 23.516 1 97.69 110 PRO B O 1
ATOM 3097 N N . GLU B 1 111 ? 1.296 28.922 21.5 1 98.5 111 GLU B N 1
ATOM 3098 C CA . GLU B 1 111 ? 0.233 29.891 21.734 1 98.5 111 GLU B CA 1
ATOM 3099 C C . GLU B 1 111 ? -1.117 29.203 21.906 1 98.5 111 GLU B C 1
ATOM 3101 O O . GLU B 1 111 ? -1.955 29.656 22.688 1 98.5 111 GLU B O 1
ATOM 3106 N N . HIS B 1 112 ? -1.334 28.156 21.172 1 98.75 112 HIS B N 1
ATOM 3107 C CA . HIS B 1 112 ? -2.561 27.359 21.203 1 98.75 112 HIS B CA 1
ATOM 3108 C C . HIS B 1 112 ? -2.252 25.875 21.281 1 98.75 112 HIS B C 1
ATOM 3110 O O . HIS B 1 112 ? -2.354 25.156 20.281 1 98.75 112 HIS B O 1
ATOM 3116 N N . PRO B 1 113 ? -1.992 25.359 22.422 1 98.62 113 PRO B N 1
ATOM 3117 C CA . PRO B 1 113 ? -1.654 23.938 22.578 1 98.62 113 PRO B CA 1
ATOM 3118 C C . PRO B 1 113 ? -2.861 23.031 22.391 1 98.62 113 PRO B C 1
ATOM 3120 O O . PRO B 1 113 ? -3.953 23.5 22.062 1 98.62 113 PRO B O 1
ATOM 3123 N N . PHE B 1 114 ? -2.662 21.75 22.562 1 98.56 114 PHE B N 1
ATOM 3124 C CA . PHE B 1 114 ? -3.727 20.75 22.531 1 98.56 114 PHE B CA 1
ATOM 3125 C C . PHE B 1 114 ? -4.887 21.172 23.422 1 98.56 114 PHE B C 1
ATOM 3127 O O . PHE B 1 114 ? -4.676 21.625 24.547 1 98.56 114 PHE B O 1
ATOM 3134 N N . PRO B 1 115 ? -5.984 21.078 22.781 1 98.62 115 PRO B N 1
ATOM 3135 C CA . PRO B 1 115 ? -6.434 20.391 21.562 1 98.62 115 PRO B CA 1
ATOM 3136 C C . PRO B 1 115 ? -6.797 21.344 20.438 1 98.62 115 PRO B C 1
ATOM 3138 O O . PRO B 1 115 ? -7.625 21.016 19.578 1 98.62 115 PRO B O 1
ATOM 3141 N N . ALA B 1 116 ? -6.223 22.531 20.391 1 98.88 116 ALA B N 1
ATOM 3142 C CA . ALA B 1 116 ? -6.637 23.625 19.5 1 98.88 116 ALA B CA 1
ATOM 3143 C C . ALA B 1 116 ? -6.602 23.188 18.031 1 98.88 116 ALA B C 1
ATOM 3145 O O . ALA B 1 116 ? -7.52 23.469 17.266 1 98.88 116 ALA B O 1
ATOM 3146 N N . ALA B 1 117 ? -5.559 22.5 17.641 1 98.88 117 ALA B N 1
ATOM 3147 C CA . ALA B 1 117 ? -5.414 22.078 16.266 1 98.88 117 ALA B CA 1
ATOM 3148 C C . ALA B 1 117 ? -6.559 21.156 15.852 1 98.88 117 ALA B C 1
ATOM 3150 O O . ALA B 1 117 ? -7.145 21.312 14.781 1 98.88 117 ALA B O 1
ATOM 3151 N N . ILE B 1 118 ? -6.922 20.203 16.703 1 98.88 118 ILE B N 1
ATOM 3152 C CA . ILE B 1 118 ? -7.984 19.234 16.406 1 98.88 118 ILE B CA 1
ATOM 3153 C C . ILE B 1 118 ? -9.32 19.969 16.328 1 98.88 118 ILE B C 1
ATOM 3155 O O . ILE B 1 118 ? -10.141 19.672 15.445 1 98.88 118 ILE B O 1
ATOM 3159 N N . GLU B 1 119 ? -9.516 20.938 17.234 1 98.81 119 GLU B N 1
ATOM 3160 C CA . GLU B 1 119 ? -10.734 21.734 17.188 1 98.81 119 GLU B CA 1
ATOM 3161 C C . GLU B 1 119 ? -10.852 22.469 15.852 1 98.81 119 GLU B C 1
ATOM 3163 O O . GLU B 1 119 ? -11.938 22.531 15.266 1 98.81 119 GLU B O 1
ATOM 3168 N N . ASP B 1 120 ? -9.734 23.031 15.422 1 98.94 120 ASP B N 1
ATOM 3169 C CA . ASP B 1 120 ? -9.734 23.781 14.172 1 98.94 120 ASP B CA 1
ATOM 3170 C C . ASP B 1 120 ? -10 22.875 12.977 1 98.94 120 ASP B C 1
ATOM 3172 O O . ASP B 1 120 ? -10.773 23.234 12.086 1 98.94 120 ASP B O 1
ATOM 3176 N N . THR B 1 121 ? -9.375 21.703 12.914 1 98.94 121 THR B N 1
ATOM 3177 C CA . THR B 1 121 ? -9.555 20.797 11.789 1 98.94 121 THR B CA 1
ATOM 3178 C C . THR B 1 121 ? -10.977 20.234 11.773 1 98.94 121 THR B C 1
ATOM 3180 O O . THR B 1 121 ? -11.578 20.094 10.703 1 98.94 121 THR B O 1
ATOM 3183 N N . LEU B 1 122 ? -11.508 19.953 12.93 1 98.88 122 LEU B N 1
ATOM 3184 C CA . LEU B 1 122 ? -12.906 19.531 13.023 1 98.88 122 LEU B CA 1
ATOM 3185 C C . LEU B 1 122 ? -13.836 20.641 12.547 1 98.88 122 LEU B C 1
ATOM 3187 O O . LEU B 1 122 ? -14.805 20.375 11.828 1 98.88 122 LEU B O 1
ATOM 3191 N N . GLY B 1 123 ? -13.547 21.859 13.031 1 98.88 123 GLY B N 1
ATOM 3192 C CA . GLY B 1 123 ? -14.336 23 12.594 1 98.88 123 GLY B CA 1
ATOM 3193 C C . GLY B 1 123 ? -14.328 23.188 11.086 1 98.88 123 GLY B C 1
ATOM 3194 O O . GLY B 1 123 ? -15.359 23.5 10.492 1 98.88 123 GLY B O 1
ATOM 3195 N N . ALA B 1 124 ? -13.18 23 10.453 1 98.94 124 ALA B N 1
ATOM 3196 C CA . ALA B 1 124 ? -13.062 23.109 9 1 98.94 124 ALA B CA 1
ATOM 3197 C C . ALA B 1 124 ? -13.898 22.031 8.297 1 98.94 124 ALA B C 1
ATOM 3199 O O . ALA B 1 124 ? -14.578 22.328 7.312 1 98.94 124 ALA B O 1
ATOM 3200 N N . TYR B 1 125 ? -13.844 20.812 8.781 1 98.94 125 TYR B N 1
ATOM 3201 C CA . TYR B 1 125 ? -14.625 19.734 8.203 1 98.94 125 TYR B CA 1
ATOM 3202 C C . TYR B 1 125 ? -16.125 20.016 8.328 1 98.94 125 TYR B C 1
ATOM 3204 O O . TYR B 1 125 ? -16.859 19.875 7.355 1 98.94 125 TYR B O 1
ATOM 3212 N N . ARG B 1 126 ? -16.547 20.469 9.492 1 98.88 126 ARG B N 1
ATOM 3213 C CA . ARG B 1 126 ? -17.938 20.844 9.711 1 98.88 126 ARG B CA 1
ATOM 3214 C C . ARG B 1 126 ? -18.391 21.922 8.727 1 98.88 126 ARG B C 1
ATOM 3216 O O . ARG B 1 126 ? -19.5 21.875 8.203 1 98.88 126 ARG B O 1
ATOM 3223 N N . ALA B 1 127 ? -17.516 22.891 8.539 1 98.88 127 ALA B N 1
ATOM 3224 C CA . ALA B 1 127 ? -17.828 23.984 7.621 1 98.88 127 ALA B CA 1
ATOM 3225 C C . ALA B 1 127 ? -18.062 23.453 6.207 1 98.88 127 ALA B C 1
ATOM 3227 O O . ALA B 1 127 ? -18.938 23.938 5.5 1 98.88 127 ALA B O 1
ATOM 3228 N N . LEU B 1 128 ? -17.25 22.484 5.75 1 98.75 128 LEU B N 1
ATOM 3229 C CA . LEU B 1 128 ? -17.438 21.891 4.434 1 98.75 128 LEU B CA 1
ATOM 3230 C C . LEU B 1 128 ? -18.797 21.172 4.352 1 98.75 128 LEU B C 1
ATOM 3232 O O . LEU B 1 128 ? -19.516 21.328 3.371 1 98.75 128 LEU B O 1
ATOM 3236 N N . LEU B 1 129 ? -19.094 20.422 5.383 1 98.62 129 LEU B N 1
ATOM 3237 C CA . LEU B 1 129 ? -20.375 19.719 5.418 1 98.62 129 LEU B CA 1
ATOM 3238 C C . LEU B 1 129 ? -21.547 20.703 5.398 1 98.62 129 LEU B C 1
ATOM 3240 O O . LEU B 1 129 ? -22.516 20.516 4.656 1 98.62 129 LEU B O 1
ATOM 3244 N N . ASP B 1 130 ? -21.406 21.75 6.18 1 98.19 130 ASP B N 1
ATOM 3245 C CA . ASP B 1 130 ? -22.469 22.75 6.293 1 98.19 130 ASP B CA 1
ATOM 3246 C C . ASP B 1 130 ? -22.672 23.484 4.969 1 98.19 130 ASP B C 1
ATOM 3248 O O . ASP B 1 130 ? -23.75 24.016 4.699 1 98.19 130 ASP B O 1
ATOM 3252 N N . SER B 1 131 ? -21.641 23.562 4.191 1 97.44 131 SER B N 1
ATOM 3253 C CA . SER B 1 131 ? -21.734 24.219 2.893 1 97.44 131 SER B CA 1
ATOM 3254 C C . SER B 1 131 ? -22.406 23.328 1.862 1 97.44 131 SER B C 1
ATOM 3256 O O . SER B 1 131 ? -22.641 23.75 0.726 1 97.44 131 SER B O 1
ATOM 3258 N N . GLY B 1 132 ? -22.641 22.078 2.244 1 96.88 132 GLY B N 1
ATOM 3259 C CA . GLY B 1 132 ? -23.391 21.172 1.38 1 96.88 132 GLY B CA 1
ATOM 3260 C C . GLY B 1 132 ? -22.516 20.141 0.695 1 96.88 132 GLY B C 1
ATOM 3261 O O . GLY B 1 132 ? -23 19.359 -0.127 1 96.88 132 GLY B O 1
ATOM 3262 N N . GLU B 1 133 ? -21.281 20.109 1.026 1 96.56 133 GLU B N 1
ATOM 3263 C CA . GLU B 1 133 ? -20.406 19.125 0.41 1 96.56 133 GLU B CA 1
ATOM 3264 C C . GLU B 1 133 ? -20.734 17.719 0.884 1 96.56 133 GLU B C 1
ATOM 3266 O O . GLU B 1 133 ? -20.984 17.5 2.07 1 96.56 133 GLU B O 1
ATOM 3271 N N . ASP B 1 134 ? -20.812 16.797 -0.056 1 97.38 134 ASP B N 1
ATOM 3272 C CA . ASP B 1 134 ? -21.047 15.391 0.25 1 97.38 134 ASP B CA 1
ATOM 3273 C C . ASP B 1 134 ? -19.812 14.758 0.904 1 97.38 134 ASP B C 1
ATOM 3275 O O . ASP B 1 134 ? -18.719 14.781 0.332 1 97.38 134 ASP B O 1
ATOM 3279 N N . PRO B 1 135 ? -19.953 14.211 2.119 1 98.06 135 PRO B N 1
ATOM 3280 C CA . PRO B 1 135 ? -18.797 13.625 2.807 1 98.06 135 PRO B CA 1
ATOM 3281 C C . PRO B 1 135 ? -18.078 12.57 1.962 1 98.06 135 PRO B C 1
ATOM 3283 O O . PRO B 1 135 ? -16.859 12.406 2.082 1 98.06 135 PRO B O 1
ATOM 3286 N N . SER B 1 136 ? -18.719 11.875 1.07 1 97.31 136 SER B N 1
ATOM 3287 C CA . SER B 1 136 ? -18.125 10.836 0.235 1 97.31 136 SER B CA 1
ATOM 3288 C C . SER B 1 136 ? -17.219 11.445 -0.827 1 97.31 136 SER B C 1
ATOM 3290 O O . SER B 1 136 ? -16.484 10.719 -1.517 1 97.31 136 SER B O 1
ATOM 3292 N N . THR B 1 137 ? -17.203 12.797 -0.891 1 97.88 137 THR B N 1
ATOM 3293 C CA . THR B 1 137 ? -16.359 13.469 -1.863 1 97.88 137 THR B CA 1
ATOM 3294 C C . THR B 1 137 ? -15.227 14.227 -1.164 1 97.88 137 THR B C 1
ATOM 3296 O O . THR B 1 137 ? -14.469 14.953 -1.807 1 97.88 137 THR B O 1
ATOM 3299 N N . ILE B 1 138 ? -15.102 14.078 0.156 1 98.69 138 ILE B N 1
ATOM 3300 C CA . ILE B 1 138 ? -14.07 14.766 0.934 1 98.69 138 ILE B CA 1
ATOM 3301 C C . ILE B 1 138 ? -13.047 13.75 1.441 1 98.69 138 ILE B C 1
ATOM 3303 O O . ILE B 1 138 ? -13.414 12.703 1.979 1 98.69 138 ILE B O 1
ATOM 3307 N N . ALA B 1 139 ? -11.852 13.992 1.209 1 98.94 139 ALA B N 1
ATOM 3308 C CA . ALA B 1 139 ? -10.773 13.203 1.798 1 98.94 139 ALA B CA 1
ATOM 3309 C C . ALA B 1 139 ? -9.875 14.07 2.676 1 98.94 139 ALA B C 1
ATOM 3311 O O . ALA B 1 139 ? -9.672 15.25 2.393 1 98.94 139 ALA B O 1
ATOM 3312 N N . PHE B 1 140 ? -9.367 13.492 3.775 1 98.94 140 PHE B N 1
ATOM 3313 C CA . PHE B 1 140 ? -8.336 14.141 4.57 1 98.94 140 PHE B CA 1
ATOM 3314 C C . PHE B 1 140 ? -6.945 13.727 4.098 1 98.94 140 PHE B C 1
ATOM 3316 O O . PHE B 1 140 ? -6.719 12.555 3.787 1 98.94 140 PHE B O 1
ATOM 3323 N N . ALA B 1 141 ? -6.078 14.641 3.973 1 99 141 ALA B N 1
ATOM 3324 C CA . ALA B 1 141 ? -4.672 14.359 3.701 1 99 141 ALA B CA 1
ATOM 3325 C C . ALA B 1 141 ? -3.76 15.242 4.547 1 99 141 ALA B C 1
ATOM 3327 O O . ALA B 1 141 ? -4.168 16.312 4.992 1 99 141 ALA B O 1
ATOM 3328 N N . GLY B 1 142 ? -2.596 14.797 4.809 1 98.94 142 GLY B N 1
ATOM 3329 C CA . GLY B 1 142 ? -1.653 15.594 5.582 1 98.94 142 GLY B CA 1
ATOM 3330 C C . GLY B 1 142 ? -0.3 14.93 5.742 1 98.94 142 GLY B C 1
ATOM 3331 O O . GLY B 1 142 ? -0.136 13.75 5.406 1 98.94 142 GLY B O 1
ATOM 3332 N N . ASP B 1 143 ? 0.683 15.688 6.164 1 98.94 143 ASP B N 1
ATOM 3333 C CA . ASP B 1 143 ? 2.037 15.18 6.371 1 98.94 143 ASP B CA 1
ATOM 3334 C C . ASP B 1 143 ? 2.482 15.375 7.816 1 98.94 143 ASP B C 1
ATOM 3336 O O . ASP B 1 143 ? 2.119 16.359 8.453 1 98.94 143 ASP B O 1
ATOM 3340 N N . SER B 1 144 ? 3.229 14.391 8.328 1 98.69 144 SER B N 1
ATOM 3341 C CA . SER B 1 144 ? 3.832 14.492 9.656 1 98.69 144 SER B CA 1
ATOM 3342 C C . SER B 1 144 ? 2.779 14.766 10.719 1 98.69 144 SER B C 1
ATOM 3344 O O . SER B 1 144 ? 1.818 14.008 10.859 1 98.69 144 SER B O 1
ATOM 3346 N N . ALA B 1 145 ? 2.855 15.984 11.422 1 98.75 145 ALA B N 1
ATOM 3347 C CA . ALA B 1 145 ? 1.848 16.359 12.406 1 98.75 145 ALA B CA 1
ATOM 3348 C C . ALA B 1 145 ? 0.468 16.484 11.766 1 98.75 145 ALA B C 1
ATOM 3350 O O . ALA B 1 145 ? -0.533 16.062 12.352 1 98.75 145 ALA B O 1
ATOM 3351 N N . GLY B 1 146 ? 0.447 16.984 10.531 1 98.88 146 GLY B N 1
ATOM 3352 C CA . GLY B 1 146 ? -0.802 17.078 9.797 1 98.88 146 GLY B CA 1
ATOM 3353 C C . GLY B 1 146 ? -1.359 15.719 9.398 1 98.88 146 GLY B C 1
ATOM 3354 O O . GLY B 1 146 ? -2.576 15.539 9.352 1 98.88 146 GLY B O 1
ATOM 3355 N N . GLY B 1 147 ? -0.443 14.766 9.047 1 98.94 147 GLY B N 1
ATOM 3356 C CA . GLY B 1 147 ? -0.884 13.398 8.852 1 98.94 147 GLY B CA 1
ATOM 3357 C C .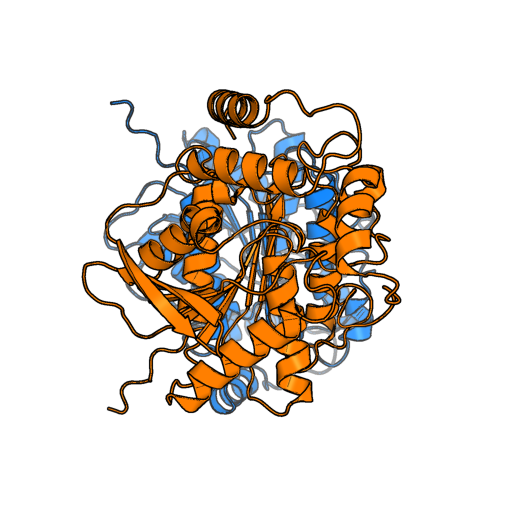 GLY B 1 147 ? -1.562 12.805 10.07 1 98.94 147 GLY B C 1
ATOM 3358 O O . GLY B 1 147 ? -2.557 12.086 9.953 1 98.94 147 GLY B O 1
ATOM 3359 N N . GLY B 1 148 ? -1.002 13.117 11.266 1 98.88 148 GLY B N 1
ATOM 3360 C CA . GLY B 1 148 ? -1.648 12.719 12.508 1 98.88 148 GLY B CA 1
ATOM 3361 C C . GLY B 1 148 ? -3.029 13.328 12.68 1 98.88 148 GLY B C 1
ATOM 3362 O O . GLY B 1 148 ? -3.955 12.656 13.141 1 98.88 148 GLY B O 1
ATOM 3363 N N . LEU B 1 149 ? -3.18 14.57 12.258 1 98.94 149 LEU B N 1
ATOM 3364 C CA . LEU B 1 149 ? -4.449 15.273 12.398 1 98.94 149 LEU B CA 1
ATOM 3365 C C . LEU B 1 149 ? -5.527 14.625 11.539 1 98.94 149 LEU B C 1
ATOM 3367 O O . LEU B 1 149 ? -6.711 14.648 11.891 1 98.94 149 LEU B O 1
ATOM 3371 N N . THR B 1 150 ? -5.164 13.977 10.391 1 98.94 150 THR B N 1
ATOM 3372 C CA . THR B 1 150 ? -6.164 13.297 9.578 1 98.94 150 THR B CA 1
ATOM 3373 C C . THR B 1 150 ? -6.875 12.219 10.391 1 98.94 150 THR B C 1
ATOM 3375 O O . THR B 1 150 ? -8.094 12.047 10.281 1 98.94 150 THR B O 1
ATOM 3378 N N . VAL B 1 151 ? -6.156 11.555 11.242 1 98.94 151 VAL B N 1
ATOM 3379 C CA . VAL B 1 151 ? -6.691 10.453 12.039 1 98.94 151 VAL B CA 1
ATOM 3380 C C . VAL B 1 151 ? -7.445 11.016 13.242 1 98.94 151 VAL B C 1
ATOM 3382 O O . VAL B 1 151 ? -8.586 10.625 13.508 1 98.94 151 VAL B O 1
ATOM 3385 N N . THR B 1 152 ? -6.844 11.992 13.961 1 98.88 152 THR B N 1
ATOM 3386 C CA . THR B 1 152 ? -7.465 12.5 15.18 1 98.88 152 THR B CA 1
ATOM 3387 C C . THR B 1 152 ? -8.695 13.344 14.852 1 98.88 152 THR B C 1
ATOM 3389 O O . THR B 1 152 ? -9.656 13.367 15.617 1 98.88 152 THR B O 1
ATOM 3392 N N . THR B 1 153 ? -8.656 14.008 13.688 1 98.88 153 THR B N 1
ATOM 3393 C CA . THR B 1 153 ? -9.859 14.711 13.242 1 98.88 153 THR B CA 1
ATOM 3394 C C . THR B 1 153 ? -10.992 13.727 12.977 1 98.88 153 THR B C 1
ATOM 3396 O O . THR B 1 153 ? -12.148 14.008 13.281 1 98.88 153 THR B O 1
ATOM 3399 N N . CYS B 1 154 ? -10.734 12.57 12.391 1 98.88 154 CYS B N 1
ATOM 3400 C CA . CYS B 1 154 ? -11.75 11.539 12.188 1 98.88 154 CYS B CA 1
ATOM 3401 C C . CYS B 1 154 ? -12.32 11.062 13.516 1 98.88 154 CYS B C 1
ATOM 3403 O O . CYS B 1 154 ? -13.531 10.867 13.641 1 98.88 154 CYS B O 1
ATOM 3405 N N . LEU B 1 155 ? -11.406 10.867 14.508 1 98.81 155 LEU B N 1
ATOM 3406 C CA . LEU B 1 155 ? -11.883 10.508 15.836 1 98.81 155 LEU B CA 1
ATOM 3407 C C . LEU B 1 155 ? -12.836 11.562 16.375 1 98.81 155 LEU B C 1
ATOM 3409 O O . LEU B 1 155 ? -13.914 11.242 16.891 1 98.81 155 LEU B O 1
ATOM 3413 N N . ALA B 1 156 ? -12.43 12.82 16.25 1 98.75 156 ALA B N 1
ATOM 3414 C CA . ALA B 1 156 ? -13.242 13.93 16.734 1 98.75 156 ALA B CA 1
ATOM 3415 C C . ALA B 1 156 ? -14.562 14.016 15.969 1 98.75 156 ALA B C 1
ATOM 3417 O O . ALA B 1 156 ? -15.609 14.281 16.562 1 98.75 156 ALA B O 1
ATOM 3418 N N . ALA B 1 157 ? -14.523 13.812 14.688 1 98.81 157 ALA B N 1
ATOM 3419 C CA . ALA B 1 157 ? -15.727 13.844 13.859 1 98.81 157 ALA B CA 1
ATOM 3420 C C . ALA B 1 157 ? -16.719 12.758 14.289 1 98.81 157 ALA B C 1
ATOM 3422 O O . ALA B 1 157 ? -17.906 13.023 14.43 1 98.81 157 ALA B O 1
ATOM 3423 N N . ARG B 1 158 ? -16.188 11.555 14.484 1 98.5 158 ARG B N 1
ATOM 3424 C CA . ARG B 1 158 ? -17.031 10.445 14.945 1 98.5 158 ARG B CA 1
ATOM 3425 C C . ARG B 1 158 ? -17.672 10.773 16.281 1 98.5 158 ARG B C 1
ATOM 3427 O O . ARG B 1 158 ? -18.875 10.555 16.469 1 98.5 158 ARG B O 1
ATOM 3434 N N . ASP B 1 159 ? -16.906 11.297 17.203 1 97.75 159 ASP B N 1
ATOM 3435 C CA . ASP B 1 159 ? -17.406 11.656 18.531 1 97.75 159 ASP B CA 1
ATOM 3436 C C . ASP B 1 159 ? -18.484 12.734 18.438 1 97.75 159 ASP B C 1
ATOM 3438 O O . ASP B 1 159 ? -19.406 12.773 19.266 1 97.75 159 ASP B O 1
ATOM 3442 N N . ALA B 1 160 ? -18.359 13.547 17.453 1 98.38 160 ALA B N 1
ATOM 3443 C CA . ALA B 1 160 ? -19.297 14.648 17.266 1 98.38 160 ALA B CA 1
ATOM 3444 C C . ALA B 1 160 ? -20.516 14.195 16.453 1 98.38 160 ALA B C 1
ATOM 3446 O O . ALA B 1 160 ? -21.406 15 16.172 1 98.38 160 ALA B O 1
ATOM 3447 N N . GLY B 1 161 ? -20.5 12.969 15.984 1 98.31 161 GLY B N 1
ATOM 3448 C CA . GLY B 1 161 ? -21.625 12.438 15.219 1 98.31 161 GLY B CA 1
ATOM 3449 C C . GLY B 1 161 ? -21.625 12.867 13.766 1 98.31 161 GLY B C 1
ATOM 3450 O O . GLY B 1 161 ? -22.656 12.836 13.094 1 98.31 161 GLY B O 1
ATOM 3451 N N . LEU B 1 162 ? -20.516 13.352 13.273 1 98.75 162 LEU B N 1
ATOM 3452 C CA . LEU B 1 162 ? -20.391 13.742 11.875 1 98.75 162 LEU B CA 1
ATOM 3453 C C . LEU B 1 162 ? -20.078 12.539 11 1 98.75 162 LEU B C 1
ATOM 3455 O O . LEU B 1 162 ? -19.5 11.555 11.469 1 98.75 162 LEU B O 1
ATOM 3459 N N . PRO B 1 163 ? -20.5 12.625 9.758 1 98.56 163 PRO B N 1
ATOM 3460 C CA . PRO B 1 163 ? -20.125 11.531 8.852 1 98.56 163 PRO B CA 1
ATOM 3461 C C . PRO B 1 163 ? -18.625 11.477 8.602 1 98.56 163 PRO B C 1
ATOM 3463 O O . PRO B 1 163 ? -17.922 12.492 8.719 1 98.56 163 PRO B O 1
ATOM 3466 N N . MET B 1 164 ? -18.125 10.32 8.352 1 98.69 164 MET B N 1
ATOM 3467 C CA . MET B 1 164 ? -16.719 10.133 8.023 1 98.69 164 MET B CA 1
ATOM 3468 C C . MET B 1 164 ? -16.406 10.648 6.625 1 98.69 164 MET B C 1
ATOM 3470 O O . MET B 1 164 ? -17.281 10.633 5.746 1 98.69 164 MET B O 1
ATOM 3474 N N . PRO B 1 165 ? -15.18 11.172 6.414 1 98.69 165 PRO B N 1
ATOM 3475 C CA . PRO B 1 165 ? -14.758 11.461 5.043 1 98.69 165 PRO B CA 1
ATOM 3476 C C . PRO B 1 165 ? -14.555 10.195 4.211 1 98.69 165 PRO B C 1
ATOM 3478 O O . PRO B 1 165 ? -14.664 9.086 4.734 1 98.69 165 PRO B O 1
ATOM 3481 N N . ALA B 1 166 ? -14.273 10.422 2.963 1 98.44 166 ALA B N 1
ATOM 3482 C CA . ALA B 1 166 ? -14.164 9.32 2.012 1 98.44 166 ALA B CA 1
ATOM 3483 C C . ALA B 1 166 ? -12.891 8.516 2.244 1 98.44 166 ALA B C 1
ATOM 3485 O O . ALA B 1 166 ? -12.859 7.309 1.989 1 98.44 166 ALA B O 1
ATOM 3486 N N . ALA B 1 167 ? -11.852 9.219 2.697 1 98.81 167 ALA B N 1
ATOM 3487 C CA . ALA B 1 167 ? -10.547 8.555 2.797 1 98.81 167 ALA B CA 1
ATOM 3488 C C . ALA B 1 167 ? -9.57 9.391 3.621 1 98.81 167 ALA B C 1
ATOM 3490 O O . ALA B 1 167 ? -9.82 10.57 3.883 1 98.81 167 ALA B O 1
ATOM 3491 N N . ILE B 1 168 ? -8.492 8.727 4.039 1 98.94 168 ILE B N 1
ATOM 3492 C CA . ILE B 1 168 ? -7.352 9.359 4.691 1 98.94 168 ILE B CA 1
ATOM 3493 C C . ILE B 1 168 ? -6.074 9.047 3.916 1 98.94 168 ILE B C 1
ATOM 3495 O O . ILE B 1 168 ? -5.824 7.891 3.562 1 98.94 168 ILE B O 1
ATOM 3499 N N . VAL B 1 169 ? -5.332 10.031 3.588 1 98.94 169 VAL B N 1
ATOM 3500 C CA . VAL B 1 169 ? -3.967 9.875 3.098 1 98.94 169 VAL B CA 1
ATOM 3501 C C . VAL B 1 169 ? -2.998 10.594 4.031 1 98.94 169 VAL B C 1
ATOM 3503 O O . VAL B 1 169 ? -3.104 11.805 4.227 1 98.94 169 VAL B O 1
ATOM 3506 N N . ALA B 1 170 ? -2.064 9.859 4.613 1 99 170 ALA B N 1
ATOM 3507 C CA . ALA B 1 170 ? -1.144 10.453 5.578 1 99 170 ALA B CA 1
ATOM 3508 C C . ALA B 1 170 ? 0.306 10.141 5.219 1 99 170 ALA B C 1
ATOM 3510 O O . ALA B 1 170 ? 0.667 8.977 5.023 1 99 170 ALA B O 1
ATOM 3511 N N . PHE B 1 171 ? 1.143 11.195 5.082 1 98.94 171 PHE B N 1
ATOM 3512 C CA . PHE B 1 171 ? 2.564 11.078 4.785 1 98.94 171 PHE B CA 1
ATOM 3513 C C . PHE B 1 171 ? 3.396 11.18 6.059 1 98.94 171 PHE B C 1
ATOM 3515 O O . PHE B 1 171 ? 3.463 12.25 6.676 1 98.94 171 PHE B O 1
ATOM 3522 N N . SER B 1 172 ? 4.039 10.078 6.473 1 98.88 172 SER B N 1
ATOM 3523 C CA . SER B 1 172 ? 4.867 10.039 7.676 1 98.88 172 SER B CA 1
ATOM 3524 C C . SER B 1 172 ? 4.121 10.609 8.875 1 98.88 172 SER B C 1
ATOM 3526 O O . SER B 1 172 ? 4.645 11.477 9.586 1 98.88 172 SER B O 1
ATOM 3528 N N . PRO B 1 173 ? 2.939 10.109 9.148 1 98.94 173 PRO B N 1
ATOM 3529 C CA . PRO B 1 173 ? 2.115 10.734 10.188 1 98.94 173 PRO B CA 1
ATOM 3530 C C . PRO B 1 173 ? 2.676 10.531 11.594 1 98.94 173 PRO B C 1
ATOM 3532 O O . PRO B 1 173 ? 3.213 9.461 11.891 1 98.94 173 PRO B O 1
ATOM 3535 N N . GLY B 1 174 ? 2.656 11.602 12.391 1 98.69 174 GLY B N 1
ATOM 3536 C CA . GLY B 1 174 ? 2.828 11.453 13.828 1 98.69 174 GLY B CA 1
ATOM 3537 C C . GLY B 1 174 ? 1.574 10.969 14.531 1 98.69 174 GLY B C 1
ATOM 3538 O O . GLY B 1 174 ? 0.534 11.633 14.484 1 98.69 174 GLY B O 1
ATOM 3539 N N . LEU B 1 175 ? 1.672 9.766 15.164 1 98.88 175 LEU B N 1
ATO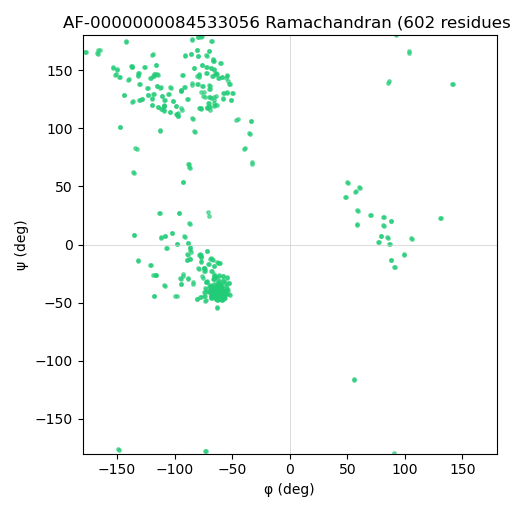M 3540 C CA . LEU B 1 175 ? 0.44 9.125 15.609 1 98.88 175 LEU B CA 1
ATOM 3541 C C . LEU B 1 175 ? 0.601 8.57 17.031 1 98.88 175 LEU B C 1
ATOM 3543 O O . LEU B 1 175 ? -0.255 7.824 17.5 1 98.88 175 LEU B O 1
ATOM 3547 N N . ASP B 1 176 ? 1.742 8.906 17.688 1 98.75 176 ASP B N 1
ATOM 3548 C CA . ASP B 1 176 ? 1.964 8.375 19.031 1 98.75 176 ASP B CA 1
ATOM 3549 C C . ASP B 1 176 ? 2.756 9.367 19.891 1 98.75 176 ASP B C 1
ATOM 3551 O O . ASP B 1 176 ? 3.988 9.367 19.859 1 98.75 176 ASP B O 1
ATOM 3555 N N . ALA B 1 177 ? 2.051 10.062 20.734 1 98.25 177 ALA B N 1
ATOM 3556 C CA . ALA B 1 177 ? 2.678 11.062 21.594 1 98.25 177 ALA B CA 1
ATOM 3557 C C . ALA B 1 177 ? 3.396 10.398 22.766 1 98.25 177 ALA B C 1
ATOM 3559 O O . ALA B 1 177 ? 4.176 11.039 23.469 1 98.25 177 ALA B O 1
ATOM 3560 N N . THR B 1 178 ? 3.178 9.094 22.969 1 97.69 178 THR B N 1
ATOM 3561 C CA . THR B 1 178 ? 3.895 8.383 24.016 1 97.69 178 THR B CA 1
ATOM 3562 C C . THR B 1 178 ? 5.309 8.031 23.547 1 97.69 178 THR B C 1
ATOM 3564 O O . THR B 1 178 ? 6.168 7.703 24.375 1 97.69 178 THR B O 1
ATOM 3567 N N . ARG B 1 179 ? 5.512 8.023 22.25 1 97.38 179 ARG B N 1
ATOM 3568 C CA . ARG B 1 179 ? 6.82 7.777 21.656 1 97.38 179 ARG B CA 1
ATOM 3569 C C . ARG B 1 179 ? 7.348 6.402 22.031 1 97.38 179 ARG B C 1
ATOM 3571 O O . ARG B 1 179 ? 8.508 6.266 22.422 1 97.38 179 ARG B O 1
ATOM 3578 N N . THR B 1 180 ? 6.504 5.41 21.875 1 97.56 180 THR B N 1
ATOM 3579 C CA . THR B 1 180 ? 6.855 4.082 22.375 1 97.56 180 THR B CA 1
ATOM 3580 C C . THR B 1 180 ? 7.195 3.152 21.203 1 97.56 180 THR B C 1
ATOM 3582 O O . THR B 1 180 ? 7.473 1.97 21.422 1 97.56 180 THR B O 1
ATOM 3585 N N . GLY B 1 181 ? 7.066 3.631 19.953 1 97.62 181 GLY B N 1
ATOM 3586 C CA . GLY B 1 181 ? 7.449 2.793 18.828 1 97.62 181 GLY B CA 1
ATOM 3587 C C . GLY B 1 181 ? 8.922 2.416 18.844 1 97.62 181 GLY B C 1
ATOM 3588 O O . GLY B 1 181 ? 9.773 3.234 19.188 1 97.62 181 GLY B O 1
ATOM 3589 N N . GLU B 1 182 ? 9.25 1.206 18.438 1 98 182 GLU B N 1
ATOM 3590 C CA . GLU B 1 182 ? 10.625 0.715 18.438 1 98 182 GLU B CA 1
ATOM 3591 C C . GLU B 1 182 ? 11.516 1.565 17.531 1 98 182 GLU B C 1
ATOM 3593 O O . GLU B 1 182 ? 12.711 1.717 17.797 1 98 182 GLU B O 1
ATOM 3598 N N . SER B 1 183 ? 10.906 2.166 16.531 1 98.12 183 SER B N 1
ATOM 3599 C CA . SER B 1 183 ? 11.68 2.945 15.562 1 98.12 183 SER B CA 1
ATOM 3600 C C . SER B 1 183 ? 12.273 4.191 16.219 1 98.12 183 SER B C 1
ATOM 3602 O O . SER B 1 183 ? 13.242 4.758 15.703 1 98.12 183 SER B O 1
ATOM 3604 N N . MET B 1 184 ? 11.695 4.688 17.344 1 97.56 184 MET B N 1
ATOM 3605 C CA . MET B 1 184 ? 12.258 5.816 18.078 1 97.56 184 MET B CA 1
ATOM 3606 C C . MET B 1 184 ? 13.703 5.539 18.484 1 97.56 184 MET B C 1
ATOM 3608 O O . MET B 1 184 ? 14.531 6.453 18.5 1 97.56 184 MET B O 1
ATOM 3612 N N . ASP B 1 185 ? 13.961 4.262 18.734 1 97.25 185 ASP B N 1
ATOM 3613 C CA . ASP B 1 185 ? 15.297 3.861 19.156 1 97.25 185 ASP B CA 1
ATOM 3614 C C . ASP B 1 185 ? 16.094 3.293 17.969 1 97.25 185 ASP B C 1
ATOM 3616 O O . ASP B 1 185 ? 17.25 3.656 17.766 1 97.25 185 ASP B O 1
ATOM 3620 N N . THR B 1 186 ? 15.477 2.432 17.141 1 97.19 186 THR B N 1
ATOM 3621 C CA . THR B 1 186 ? 16.203 1.693 16.109 1 97.19 186 THR B CA 1
ATOM 3622 C C . THR B 1 186 ? 16.578 2.607 14.953 1 97.19 186 THR B C 1
ATOM 3624 O O . THR B 1 186 ? 17.453 2.279 14.156 1 97.19 186 THR B O 1
ATOM 3627 N N . LYS B 1 187 ? 15.867 3.713 14.836 1 97.06 187 LYS B N 1
ATOM 3628 C CA . LYS B 1 187 ? 16.156 4.633 13.742 1 97.06 187 LYS B CA 1
ATOM 3629 C C . LYS B 1 187 ? 16.828 5.902 14.25 1 97.06 187 LYS B C 1
ATOM 3631 O O . LYS B 1 187 ? 17.016 6.863 13.5 1 97.06 187 LYS B O 1
ATOM 3636 N N . ALA B 1 188 ? 17.188 5.93 15.555 1 95.06 188 ALA B N 1
ATOM 3637 C CA . ALA B 1 188 ? 17.953 7.043 16.109 1 95.06 188 ALA B CA 1
ATOM 3638 C C . ALA B 1 188 ? 19.266 7.223 15.367 1 95.06 188 ALA B C 1
ATOM 3640 O O . ALA B 1 188 ? 20 6.254 15.141 1 95.06 188 ALA B O 1
ATOM 3641 N N . GLY B 1 189 ? 19.562 8.484 14.953 1 92.19 189 GLY B N 1
ATOM 3642 C CA . GLY B 1 189 ? 20.812 8.758 14.25 1 92.19 189 GLY B CA 1
ATOM 3643 C C . GLY B 1 189 ? 20.672 8.633 12.742 1 92.19 189 GLY B C 1
ATOM 3644 O O . GLY B 1 189 ? 21.484 9.188 11.992 1 92.19 189 GLY B O 1
ATOM 3645 N N . ILE B 1 190 ? 19.625 7.938 12.258 1 91.56 190 ILE B N 1
ATOM 3646 C CA . ILE B 1 190 ? 19.391 7.711 10.836 1 91.56 190 ILE B CA 1
ATOM 3647 C C . ILE B 1 190 ? 18.453 8.781 10.289 1 91.56 190 ILE B C 1
ATOM 3649 O O . ILE B 1 190 ? 18.609 9.234 9.156 1 91.56 190 ILE B O 1
ATOM 3653 N N . ASP B 1 191 ? 17.547 9.203 11.102 1 91.94 191 ASP B N 1
ATOM 3654 C CA . ASP B 1 191 ? 16.609 10.258 10.742 1 91.94 191 ASP B CA 1
ATOM 3655 C C . ASP B 1 191 ? 17.297 11.609 10.625 1 91.94 191 ASP B C 1
ATOM 3657 O O . ASP B 1 191 ? 17.875 12.109 11.602 1 91.94 191 ASP B O 1
ATOM 3661 N N . PRO B 1 192 ? 17.234 12.133 9.477 1 91.75 192 PRO B N 1
ATOM 3662 C CA . PRO B 1 192 ? 17.953 13.391 9.32 1 91.75 192 PRO B CA 1
ATOM 3663 C C . PRO B 1 192 ? 17.203 14.586 9.914 1 91.75 192 PRO B C 1
ATOM 3665 O O . PRO B 1 192 ? 17.766 15.672 10.031 1 91.75 192 PRO B O 1
ATOM 3668 N N . PHE B 1 193 ? 15.953 14.359 10.312 1 90.69 193 PHE B N 1
ATOM 3669 C CA . PHE B 1 193 ? 15.133 15.492 10.742 1 90.69 193 PHE B CA 1
ATOM 3670 C C . PHE B 1 193 ? 14.914 15.461 12.25 1 90.69 193 PHE B C 1
ATOM 3672 O O . PHE B 1 193 ? 14.867 16.5 12.898 1 90.69 193 PHE B O 1
ATOM 3679 N N . PHE B 1 194 ? 14.797 14.234 12.75 1 93.12 194 PHE B N 1
ATOM 3680 C CA . PHE B 1 194 ? 14.266 14.188 14.109 1 93.12 194 PHE B CA 1
ATOM 3681 C C . PHE B 1 194 ? 15.125 13.289 14.992 1 93.12 194 PHE B C 1
ATOM 3683 O O . PHE B 1 194 ? 15.688 12.297 14.523 1 93.12 194 PHE B O 1
ATOM 3690 N N . THR B 1 195 ? 15.211 13.703 16.219 1 92 195 THR B N 1
ATOM 3691 C CA . THR B 1 195 ? 15.617 12.875 17.344 1 92 195 THR B CA 1
ATOM 3692 C C . THR B 1 195 ? 14.492 12.781 18.375 1 92 195 THR B C 1
ATOM 3694 O O . THR B 1 195 ? 13.539 13.57 18.344 1 92 195 THR B O 1
ATOM 3697 N N . ARG B 1 196 ? 14.641 11.828 19.219 1 93.06 196 ARG B N 1
ATOM 3698 C CA . ARG B 1 196 ? 13.688 11.75 20.312 1 93.06 196 ARG B CA 1
ATOM 3699 C C . ARG B 1 196 ? 13.625 13.07 21.078 1 93.06 196 ARG B C 1
ATOM 3701 O O . ARG B 1 196 ? 12.547 13.531 21.453 1 93.06 196 ARG B O 1
ATOM 3708 N N . GLU B 1 197 ? 14.75 13.703 21.266 1 91.31 197 GLU B N 1
ATOM 3709 C CA . GLU B 1 197 ? 14.852 14.945 22.031 1 91.31 197 GLU B CA 1
ATOM 3710 C C . GLU B 1 197 ? 14.156 16.094 21.297 1 91.31 197 GLU B C 1
ATOM 3712 O O . GLU B 1 197 ? 13.398 16.859 21.906 1 91.31 197 GLU B O 1
ATOM 3717 N N . SER B 1 198 ? 14.43 16.172 20.031 1 90.81 198 SER B N 1
ATOM 3718 C CA . SER B 1 198 ? 13.82 17.266 19.281 1 90.81 198 SER B CA 1
ATOM 3719 C C . SER B 1 198 ? 12.305 17.094 19.219 1 90.81 198 SER B C 1
ATOM 3721 O O . SER B 1 198 ? 11.562 18.078 19.297 1 90.81 198 SER B O 1
ATOM 3723 N N . LEU B 1 199 ? 11.789 15.875 19.062 1 94 199 LEU B N 1
ATOM 3724 C CA . LEU B 1 199 ? 10.359 15.609 19.062 1 94 199 LEU B CA 1
ATOM 3725 C C . LEU B 1 199 ? 9.758 15.891 20.438 1 94 199 LEU B C 1
ATOM 3727 O O . LEU B 1 199 ? 8.617 16.344 20.547 1 94 199 LEU B O 1
ATOM 3731 N N . GLY B 1 200 ? 10.586 15.602 21.453 1 93.69 200 GLY B N 1
ATOM 3732 C CA . GLY B 1 200 ? 10.148 15.898 22.812 1 93.69 200 GLY B CA 1
ATOM 3733 C C . GLY B 1 200 ? 9.961 17.391 23.062 1 93.69 200 GLY B C 1
ATOM 3734 O O . GLY B 1 200 ? 9.023 17.781 23.75 1 93.69 200 GLY B O 1
ATOM 3735 N N . HIS B 1 201 ? 10.82 18.188 22.5 1 93 201 HIS B N 1
ATOM 3736 C CA . HIS B 1 201 ? 10.766 19.641 22.672 1 93 201 HIS B CA 1
ATOM 3737 C C . HIS B 1 201 ? 9.477 20.203 22.094 1 93 201 HIS B C 1
ATOM 3739 O O . HIS B 1 201 ? 8.727 20.891 22.797 1 93 201 HIS B O 1
ATOM 3745 N N . THR B 1 202 ? 9.188 19.922 20.828 1 94.5 202 THR B N 1
ATOM 3746 C CA . THR B 1 202 ? 7.973 20.422 20.203 1 94.5 202 THR B CA 1
ATOM 3747 C C . THR B 1 202 ? 6.738 19.75 20.781 1 94.5 202 THR B C 1
ATOM 3749 O O . THR B 1 202 ? 5.691 20.375 20.938 1 94.5 202 THR B O 1
ATOM 3752 N N . GLY B 1 203 ? 6.883 18.469 21.125 1 96.5 203 GLY B N 1
ATOM 3753 C CA . GLY B 1 203 ? 5.793 17.734 21.75 1 96.5 203 GLY B CA 1
ATOM 3754 C C . GLY B 1 203 ? 5.34 18.344 23.062 1 96.5 203 GLY B C 1
ATOM 3755 O O . GLY B 1 203 ? 4.145 18.406 23.344 1 96.5 203 GLY B O 1
ATOM 3756 N N . ALA B 1 204 ? 6.301 18.797 23.781 1 96.44 204 ALA B N 1
ATOM 3757 C CA . ALA B 1 204 ? 5.984 19.406 25.062 1 96.44 204 ALA B CA 1
ATOM 3758 C C . ALA B 1 204 ? 5.184 20.688 24.875 1 96.44 204 ALA B C 1
ATOM 3760 O O . ALA B 1 204 ? 4.285 21 25.656 1 96.44 204 ALA B O 1
ATOM 3761 N N . MET B 1 205 ? 5.543 21.453 23.859 1 97.25 205 MET B N 1
ATOM 3762 C CA . MET B 1 205 ? 4.812 22.688 23.547 1 97.25 205 MET B CA 1
ATOM 3763 C C . MET B 1 205 ? 3.361 22.375 23.188 1 97.25 205 MET B C 1
ATOM 3765 O O . MET B 1 205 ? 2.449 23.094 23.625 1 97.25 205 MET B O 1
ATOM 3769 N N . TYR B 1 206 ? 3.213 21.328 22.422 1 98.31 206 TYR B N 1
ATOM 3770 C CA . TYR B 1 206 ? 1.878 20.969 21.953 1 98.31 206 TYR B CA 1
ATOM 3771 C C . TYR B 1 206 ? 1.052 20.375 23.094 1 98.31 206 TYR B C 1
ATOM 3773 O O . TYR B 1 206 ? -0.105 20.75 23.297 1 98.31 206 TYR B O 1
ATOM 3781 N N . LEU B 1 207 ? 1.614 19.422 23.828 1 98.44 207 LEU B N 1
ATOM 3782 C CA . LEU B 1 207 ? 0.892 18.719 24.875 1 98.44 207 LEU B CA 1
ATOM 3783 C C . LEU B 1 207 ? 0.535 19.656 26.031 1 98.44 207 LEU B C 1
ATOM 3785 O O . LEU B 1 207 ? -0.523 19.516 26.641 1 98.44 207 LEU B O 1
ATOM 3789 N N . ALA B 1 208 ? 1.487 20.547 26.359 1 98.19 208 ALA B N 1
ATOM 3790 C CA . ALA B 1 208 ? 1.296 21.531 27.422 1 98.19 208 ALA B CA 1
ATOM 3791 C C . ALA B 1 208 ? 0.757 20.875 28.688 1 98.19 208 ALA B C 1
ATOM 3793 O O . ALA B 1 208 ? -0.216 21.344 29.281 1 98.19 208 ALA B O 1
ATOM 3794 N N . GLY B 1 209 ? 1.256 19.75 28.984 1 97.62 209 GLY B N 1
ATOM 3795 C CA . GLY B 1 209 ? 0.909 19.078 30.234 1 97.62 209 GLY B CA 1
ATOM 3796 C C . GLY B 1 209 ? -0.156 18 30.062 1 97.62 209 GLY B C 1
ATOM 3797 O O . GLY B 1 209 ? -0.428 17.234 30.984 1 97.62 209 GLY B O 1
ATOM 3798 N N . ALA B 1 210 ? -0.781 17.938 28.828 1 98.19 210 ALA B N 1
ATOM 3799 C CA . ALA B 1 210 ? -1.78 16.906 28.578 1 98.19 210 ALA B CA 1
ATOM 3800 C C . ALA B 1 210 ? -1.157 15.508 28.641 1 98.19 210 ALA B C 1
ATOM 3802 O O . ALA B 1 210 ? -0.003 15.32 28.234 1 98.19 210 ALA B O 1
ATOM 3803 N N . ASP B 1 211 ? -1.896 14.508 29.094 1 98.06 211 ASP B N 1
ATOM 3804 C CA . ASP B 1 211 ? -1.466 13.109 29.125 1 98.06 211 ASP B CA 1
ATOM 3805 C C . ASP B 1 211 ? -1.424 12.516 27.719 1 98.06 211 ASP B C 1
ATOM 3807 O O . ASP B 1 211 ? -2.457 12.398 27.062 1 98.06 211 ASP B O 1
ATOM 3811 N N . PRO B 1 212 ? -0.259 12.094 27.281 1 98.19 212 PRO B N 1
ATOM 3812 C CA . PRO B 1 212 ? -0.144 11.562 25.922 1 98.19 212 PRO B CA 1
ATOM 3813 C C . PRO B 1 212 ? -0.85 10.219 25.75 1 98.19 212 PRO B C 1
ATOM 3815 O O . PRO B 1 212 ? -1.026 9.75 24.625 1 98.19 212 PRO B O 1
ATOM 3818 N N . HIS B 1 213 ? -1.25 9.586 26.859 1 98.12 213 HIS B N 1
ATOM 3819 C CA . HIS B 1 213 ? -1.881 8.273 26.812 1 98.12 213 HIS B CA 1
ATOM 3820 C C . HIS B 1 213 ? -3.387 8.391 26.609 1 98.12 213 HIS B C 1
ATOM 3822 O O . HIS B 1 213 ? -4.168 7.953 27.453 1 98.12 213 HIS B O 1
ATOM 3828 N N . GLN B 1 214 ? -3.746 8.875 25.484 1 97.88 214 GLN B N 1
ATOM 3829 C CA . GLN B 1 214 ? -5.145 8.977 25.078 1 97.88 214 GLN B CA 1
ATOM 3830 C C . GLN B 1 214 ? -5.285 8.867 23.562 1 97.88 214 GLN B C 1
ATOM 3832 O O . GLN B 1 214 ? -4.379 9.25 22.812 1 97.88 214 GLN B O 1
ATOM 3837 N N . PRO B 1 215 ? -6.402 8.367 23.078 1 98.06 215 PRO B N 1
ATOM 3838 C CA . PRO B 1 215 ? -6.57 8.047 21.656 1 98.06 215 PRO B CA 1
ATOM 3839 C C . PRO B 1 215 ? -6.355 9.25 20.75 1 98.06 215 PRO B C 1
ATOM 3841 O O . PRO B 1 215 ? -5.816 9.117 19.641 1 98.06 215 PRO B O 1
ATOM 3844 N N . VAL B 1 216 ? -6.648 10.5 21.172 1 98 216 VAL B N 1
ATOM 3845 C CA . VAL B 1 216 ? -6.59 11.672 20.297 1 98 216 VAL B CA 1
ATOM 3846 C C . VAL B 1 216 ? -5.168 12.234 20.281 1 98 216 VAL B C 1
ATOM 3848 O O . VAL B 1 216 ? -4.871 13.156 19.531 1 98 216 VAL B O 1
ATOM 3851 N N . LEU B 1 217 ? -4.266 11.656 21.062 1 98.56 217 LEU B N 1
ATOM 3852 C CA . LEU B 1 217 ? -2.865 12.055 21.031 1 98.56 217 LEU B CA 1
ATOM 3853 C C . LEU B 1 217 ? -1.979 10.898 20.578 1 98.56 217 LEU B C 1
ATOM 3855 O O . LEU B 1 217 ? -0.872 11.109 20.078 1 98.56 217 LEU B O 1
ATOM 3859 N N . SER B 1 218 ? -2.504 9.688 20.844 1 98.81 218 SER B N 1
ATOM 3860 C CA . SER B 1 218 ? -1.736 8.492 20.5 1 98.81 218 SER B CA 1
ATOM 3861 C C . SER B 1 218 ? -2.615 7.438 19.844 1 98.81 218 SER B C 1
ATOM 3863 O O . SER B 1 218 ? -2.697 6.301 20.312 1 98.81 218 SER B O 1
ATOM 3865 N N . PRO B 1 219 ? -3.158 7.812 18.688 1 98.75 219 PRO B N 1
ATOM 3866 C CA . PRO B 1 219 ? -4.094 6.887 18.031 1 98.75 219 PRO B CA 1
ATOM 3867 C C . PRO B 1 219 ? -3.422 5.598 17.578 1 98.75 219 PRO B C 1
ATOM 3869 O O . PRO B 1 219 ? -4.066 4.547 17.516 1 98.75 219 PRO B O 1
ATOM 3872 N N . ALA B 1 220 ? -2.168 5.562 17.297 1 98.69 220 ALA B N 1
ATOM 3873 C CA . ALA B 1 220 ? -1.471 4.375 16.812 1 98.69 220 ALA B CA 1
ATOM 3874 C C . ALA B 1 220 ? -1.447 3.283 17.891 1 98.69 220 ALA B C 1
ATOM 3876 O O . ALA B 1 220 ? -1.248 2.107 17.578 1 98.69 220 ALA B O 1
ATOM 3877 N N . VAL B 1 221 ? -1.679 3.684 19.141 1 98.06 221 VAL B N 1
ATOM 3878 C CA . VAL B 1 221 ? -1.546 2.684 20.188 1 98.06 221 VAL B CA 1
ATOM 3879 C C . VAL B 1 221 ? -2.869 2.541 20.938 1 98.06 221 VAL B C 1
ATOM 3881 O O . VAL B 1 221 ? -3.139 1.502 21.547 1 98.06 221 VAL B O 1
ATOM 3884 N N . LEU B 1 222 ? -3.814 3.551 20.828 1 98.38 222 LEU B N 1
ATOM 3885 C CA . LEU B 1 222 ? -4.918 3.527 21.781 1 98.38 222 LEU B CA 1
ATOM 3886 C C . LEU B 1 222 ? -6.254 3.699 21.062 1 98.38 222 LEU B C 1
ATOM 3888 O O . LEU B 1 222 ? -7.312 3.441 21.641 1 98.38 222 LEU B O 1
ATOM 3892 N N . ALA B 1 223 ? -6.27 4.102 19.828 1 98.31 223 ALA B N 1
ATOM 3893 C CA . ALA B 1 223 ? -7.531 4.477 19.203 1 98.31 223 ALA B CA 1
ATOM 3894 C C . ALA B 1 223 ? -8.305 3.246 18.734 1 98.31 223 ALA B C 1
ATOM 3896 O O . ALA B 1 223 ? -7.707 2.273 18.266 1 98.31 223 ALA B O 1
ATOM 3897 N N . ASP B 1 224 ? -9.594 3.209 18.938 1 98.31 224 ASP B N 1
ATOM 3898 C CA . ASP B 1 224 ? -10.508 2.33 18.219 1 98.31 224 ASP B CA 1
ATOM 3899 C C . ASP B 1 224 ? -10.789 2.863 16.812 1 98.31 224 ASP B C 1
ATOM 3901 O O . ASP B 1 224 ? -11.359 3.943 16.656 1 98.31 224 ASP B O 1
ATOM 3905 N N . LEU B 1 225 ? -10.406 2.119 15.805 1 98.75 225 LEU B N 1
ATOM 3906 C CA . LEU B 1 225 ? -10.5 2.629 14.438 1 98.75 225 LEU B CA 1
ATOM 3907 C C . LEU B 1 225 ? -11.711 2.043 13.719 1 98.75 225 LEU B C 1
ATOM 3909 O O . LEU B 1 225 ? -11.852 2.205 12.5 1 98.75 225 LEU B O 1
ATOM 3913 N N . THR B 1 226 ? -12.609 1.337 14.453 1 98.12 226 THR B N 1
ATOM 3914 C CA . THR B 1 226 ? -13.82 0.795 13.852 1 98.12 226 THR B CA 1
ATOM 3915 C C . THR B 1 226 ? -14.617 1.894 13.148 1 98.12 226 THR B C 1
ATOM 3917 O O . THR B 1 226 ? -14.836 2.967 13.711 1 98.12 226 THR B O 1
ATOM 3920 N N . GLY B 1 227 ? -15.008 1.657 11.945 1 97.56 227 GLY B N 1
ATOM 3921 C CA . GLY B 1 227 ? -15.836 2.598 11.203 1 97.56 227 GLY B CA 1
ATOM 3922 C C . GLY B 1 227 ? -15.031 3.658 10.477 1 97.56 227 GLY B C 1
ATOM 3923 O O . GLY B 1 227 ? -15.594 4.504 9.781 1 97.56 227 GLY B O 1
ATOM 3924 N N . PHE B 1 228 ? -13.734 3.639 10.562 1 98.75 228 PHE B N 1
ATOM 3925 C CA . PHE B 1 228 ? -12.875 4.609 9.891 1 98.75 228 PHE B CA 1
ATOM 3926 C C . PHE B 1 228 ? -12.93 4.422 8.375 1 98.75 228 PHE B C 1
ATOM 3928 O O . PHE B 1 228 ? -13.266 3.338 7.895 1 98.75 228 PHE B O 1
ATOM 3935 N N . PRO B 1 229 ? -12.711 5.512 7.629 1 98.5 229 PRO B N 1
ATOM 3936 C CA . PRO B 1 229 ? -12.594 5.379 6.172 1 98.5 229 PRO B CA 1
ATOM 3937 C C . PRO B 1 229 ? -11.312 4.668 5.742 1 98.5 229 PRO B C 1
ATOM 3939 O O . PRO B 1 229 ? -10.414 4.461 6.559 1 98.5 229 PRO B O 1
ATOM 3942 N N . PRO B 1 230 ? -11.234 4.238 4.461 1 98.75 230 PRO B N 1
ATOM 3943 C CA . PRO B 1 230 ? -9.992 3.676 3.93 1 98.75 230 PRO B CA 1
ATOM 3944 C C . PRO B 1 230 ? -8.797 4.605 4.117 1 98.75 230 PRO B C 1
ATOM 3946 O O . PRO B 1 230 ? -8.938 5.828 4.031 1 98.75 230 PRO B O 1
ATOM 3949 N N . MET B 1 231 ? -7.621 3.973 4.359 1 98.81 231 MET B N 1
ATOM 3950 C CA . MET B 1 231 ? -6.441 4.777 4.664 1 98.81 231 MET B CA 1
ATOM 3951 C C . MET B 1 231 ? -5.254 4.355 3.805 1 98.81 231 MET B C 1
ATOM 3953 O O . MET B 1 231 ? -5.039 3.162 3.58 1 98.81 231 MET B O 1
ATOM 3957 N N . LEU B 1 232 ? -4.555 5.309 3.342 1 98.94 232 LEU B N 1
ATOM 3958 C CA . LEU B 1 232 ? -3.205 5.129 2.814 1 98.94 232 LEU B CA 1
ATOM 3959 C C . LEU B 1 232 ? -2.172 5.789 3.723 1 98.94 232 LEU B C 1
ATOM 3961 O O . LEU B 1 232 ? -2.23 6.996 3.959 1 98.94 232 LEU B O 1
ATOM 3965 N N . LEU B 1 233 ? -1.276 4.984 4.297 1 99 233 LEU B N 1
ATOM 3966 C CA . LEU B 1 233 ? -0.165 5.445 5.117 1 99 233 LEU B CA 1
ATOM 3967 C C . LEU B 1 233 ? 1.164 5.246 4.398 1 99 233 LEU B C 1
ATOM 3969 O O . LEU B 1 233 ? 1.508 4.129 4.012 1 99 233 LEU B O 1
ATOM 3973 N N . GLN B 1 234 ? 1.867 6.355 4.168 1 99 234 GLN B N 1
ATOM 3974 C CA . GLN B 1 234 ? 3.176 6.293 3.523 1 99 234 GLN B CA 1
ATOM 3975 C C . GLN B 1 234 ? 4.277 6.75 4.473 1 99 234 GLN B C 1
ATOM 3977 O O . GLN B 1 234 ? 4.105 7.719 5.215 1 99 234 GLN B O 1
ATOM 3982 N N . ALA B 1 235 ? 5.398 6.062 4.535 1 98.88 235 ALA B N 1
ATOM 3983 C CA . ALA B 1 235 ? 6.535 6.465 5.359 1 98.88 235 ALA B CA 1
ATOM 3984 C C . ALA B 1 235 ? 7.844 5.926 4.789 1 98.88 235 ALA B C 1
ATOM 3986 O O . ALA B 1 235 ? 7.84 4.988 3.986 1 98.88 235 ALA B O 1
ATOM 3987 N N . GLY B 1 236 ? 8.922 6.605 5.031 1 98.5 236 GLY B N 1
ATOM 3988 C CA . GLY B 1 236 ? 10.258 6.109 4.754 1 98.5 236 GLY B CA 1
ATOM 3989 C C . GLY B 1 236 ? 10.883 5.375 5.922 1 98.5 236 GLY B C 1
ATOM 3990 O O . GLY B 1 236 ? 10.422 5.508 7.06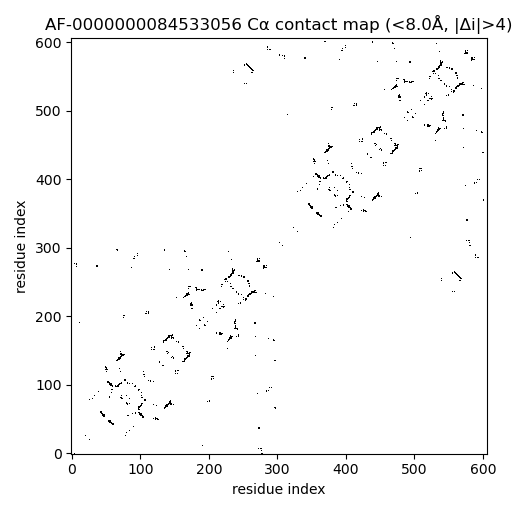2 1 98.5 236 GLY B O 1
ATOM 3991 N N . THR B 1 237 ? 11.945 4.594 5.641 1 98.19 237 THR B N 1
ATOM 3992 C CA . THR B 1 237 ? 12.547 3.826 6.723 1 98.19 237 THR B CA 1
ATOM 3993 C C . THR B 1 237 ? 13.594 4.66 7.453 1 98.19 237 THR B C 1
ATOM 3995 O O . THR B 1 237 ? 14.062 4.277 8.531 1 98.19 237 THR B O 1
ATOM 3998 N N . ASN B 1 238 ? 14 5.801 6.898 1 96.94 238 ASN B N 1
ATOM 3999 C CA . ASN B 1 238 ? 14.953 6.672 7.578 1 96.94 238 ASN B CA 1
ATOM 4000 C C . ASN B 1 238 ? 14.242 7.734 8.414 1 96.94 238 ASN B C 1
ATOM 4002 O O . ASN B 1 238 ? 14.531 8.922 8.281 1 96.94 238 ASN B O 1
ATOM 4006 N N . GLU B 1 239 ? 13.344 7.293 9.289 1 97.5 239 GLU B N 1
ATOM 4007 C CA . GLU B 1 239 ? 12.648 8.211 10.18 1 97.5 239 GLU B CA 1
ATOM 4008 C C . GLU B 1 239 ? 12.242 7.523 11.484 1 97.5 239 GLU B C 1
ATOM 4010 O O . GLU B 1 239 ? 11.898 6.34 11.484 1 97.5 239 GLU B O 1
ATOM 4015 N N . VAL B 1 240 ? 12.25 8.203 12.562 1 97.88 240 VAL B N 1
ATOM 4016 C CA . VAL B 1 240 ? 11.984 7.66 13.891 1 97.88 240 VAL B CA 1
ATOM 4017 C C . VAL B 1 240 ? 10.477 7.441 14.062 1 97.88 240 VAL B C 1
ATOM 4019 O O . VAL B 1 240 ? 10.055 6.688 14.945 1 97.88 240 VAL B O 1
ATOM 4022 N N . LEU B 1 241 ? 9.602 8.008 13.203 1 98.38 241 LEU B N 1
ATOM 4023 C CA . LEU B 1 241 ? 8.148 7.898 13.32 1 98.38 241 LEU B CA 1
ATOM 4024 C C . LEU B 1 241 ? 7.629 6.699 12.539 1 98.38 241 LEU B C 1
ATOM 4026 O O . LEU B 1 241 ? 6.418 6.492 12.438 1 98.38 241 LEU B O 1
ATOM 4030 N N . LEU B 1 242 ? 8.484 5.855 11.977 1 98.75 242 LEU B N 1
ATOM 4031 C CA . LEU B 1 242 ? 8.117 4.738 11.109 1 98.75 242 LEU B CA 1
ATOM 4032 C C . LEU B 1 242 ? 7.055 3.863 11.766 1 98.75 242 LEU B C 1
ATOM 4034 O O . LEU B 1 242 ? 6.047 3.521 11.141 1 98.75 242 LEU B O 1
ATOM 4038 N N . ASP B 1 243 ? 7.215 3.586 13.031 1 98.69 243 ASP B N 1
ATOM 4039 C CA . ASP B 1 243 ? 6.332 2.641 13.711 1 98.69 243 ASP B CA 1
ATOM 4040 C C . ASP B 1 243 ? 4.965 3.262 13.977 1 98.69 243 ASP B C 1
ATOM 4042 O O . ASP B 1 243 ? 4.004 2.553 14.281 1 98.69 243 ASP B O 1
ATOM 4046 N N . ASP B 1 244 ? 4.887 4.633 13.961 1 98.88 244 ASP B N 1
ATOM 4047 C CA . ASP B 1 244 ? 3.562 5.242 14.047 1 98.88 244 ASP B CA 1
ATOM 4048 C C . ASP B 1 244 ? 2.656 4.738 12.922 1 98.88 244 ASP B C 1
ATOM 4050 O O . ASP B 1 244 ? 1.504 4.375 13.164 1 98.88 244 ASP B O 1
ATOM 4054 N N . SER B 1 245 ? 3.201 4.645 11.742 1 98.94 245 SER B N 1
ATOM 4055 C CA . SER B 1 245 ? 2.445 4.195 10.578 1 98.94 245 SER B CA 1
ATOM 4056 C C . SER B 1 245 ? 2.199 2.689 10.625 1 98.94 245 SER B C 1
ATOM 4058 O O . SER B 1 245 ? 1.083 2.229 10.383 1 98.94 245 SER B O 1
ATOM 4060 N N . THR B 1 246 ? 3.258 1.887 10.984 1 98.88 246 THR B N 1
ATOM 4061 C CA . THR B 1 246 ? 3.111 0.436 10.938 1 98.88 246 THR B CA 1
ATOM 4062 C C . THR B 1 246 ? 2.137 -0.043 12.016 1 98.88 246 THR B C 1
ATOM 4064 O O . THR B 1 246 ? 1.325 -0.938 11.766 1 98.88 246 THR B O 1
ATOM 4067 N N . ARG B 1 247 ? 2.146 0.595 13.18 1 98.81 247 ARG B N 1
ATOM 4068 C CA . ARG B 1 247 ? 1.257 0.196 14.266 1 98.81 247 ARG B CA 1
ATOM 4069 C C . ARG B 1 247 ? -0.179 0.627 13.984 1 98.81 247 ARG B C 1
ATOM 4071 O O . ARG B 1 247 ? -1.122 -0.116 14.266 1 98.81 247 ARG B O 1
ATOM 4078 N N . LEU B 1 248 ? -0.346 1.855 13.438 1 98.94 248 LEU B N 1
ATOM 4079 C CA . LEU B 1 248 ? -1.699 2.271 13.078 1 98.94 248 LEU B CA 1
ATOM 4080 C C . LEU B 1 248 ? -2.285 1.357 12.008 1 98.94 248 LEU B C 1
ATOM 4082 O O . LEU B 1 248 ? -3.473 1.028 12.055 1 98.94 248 LEU B O 1
ATOM 4086 N N . ALA B 1 249 ? -1.498 0.982 11.023 1 98.88 249 ALA B N 1
ATOM 4087 C CA . ALA B 1 249 ? -1.964 0.091 9.969 1 98.88 249 ALA B CA 1
ATOM 4088 C C . ALA B 1 249 ? -2.453 -1.235 10.539 1 98.88 249 ALA B C 1
ATOM 4090 O O . ALA B 1 249 ? -3.484 -1.761 10.117 1 98.88 249 ALA B O 1
ATOM 4091 N N . ALA B 1 250 ? -1.683 -1.771 11.484 1 98.5 250 ALA B N 1
ATOM 4092 C CA . ALA B 1 250 ? -2.074 -3.027 12.117 1 98.5 250 ALA B CA 1
ATOM 4093 C C . ALA B 1 250 ? -3.412 -2.887 12.836 1 98.5 250 ALA B C 1
ATOM 4095 O O . ALA B 1 250 ? -4.277 -3.76 12.727 1 98.5 250 ALA B O 1
ATOM 4096 N N . ARG B 1 251 ? -3.604 -1.79 13.523 1 98.44 251 ARG B N 1
ATOM 4097 C CA . ARG B 1 251 ? -4.855 -1.542 14.234 1 98.44 251 ARG B CA 1
ATOM 4098 C C . ARG B 1 251 ? -6.008 -1.346 13.258 1 98.44 251 ARG B C 1
ATOM 4100 O O . ARG B 1 251 ? -7.121 -1.811 13.5 1 98.44 251 ARG B O 1
ATOM 4107 N N . ALA B 1 252 ? -5.738 -0.602 12.219 1 98.81 252 ALA B N 1
ATOM 4108 C CA . ALA B 1 252 ? -6.762 -0.378 11.195 1 98.81 252 ALA B CA 1
ATOM 4109 C C . ALA B 1 252 ? -7.23 -1.697 10.594 1 98.81 252 ALA B C 1
ATOM 4111 O O . ALA B 1 252 ? -8.438 -1.946 10.484 1 98.81 252 ALA B O 1
ATOM 4112 N N . ARG B 1 253 ? -6.285 -2.527 10.234 1 98 253 ARG B N 1
ATOM 4113 C CA . ARG B 1 253 ? -6.605 -3.842 9.688 1 98 253 ARG B CA 1
ATOM 4114 C C . ARG B 1 253 ? -7.461 -4.645 10.664 1 98 253 ARG B C 1
ATOM 4116 O O . ARG B 1 253 ? -8.461 -5.242 10.273 1 98 253 ARG B O 1
ATOM 4123 N N . ALA B 1 254 ? -7.082 -4.641 11.906 1 97.38 254 ALA B N 1
ATOM 4124 C CA . ALA B 1 254 ? -7.785 -5.402 12.938 1 97.38 254 ALA B CA 1
ATOM 4125 C C . ALA B 1 254 ? -9.211 -4.879 13.133 1 97.38 254 ALA B C 1
ATOM 4127 O O . ALA B 1 254 ? -10.117 -5.641 13.477 1 97.38 254 ALA B O 1
ATOM 4128 N N . ALA B 1 255 ? -9.406 -3.596 12.852 1 98.25 255 ALA B N 1
ATOM 4129 C CA . ALA B 1 255 ? -10.703 -2.951 13.039 1 98.25 255 ALA B CA 1
ATOM 4130 C C . ALA B 1 255 ? -11.57 -3.09 11.789 1 98.25 255 ALA B C 1
ATOM 4132 O O . ALA B 1 255 ? -12.688 -2.568 11.75 1 98.25 255 ALA B O 1
ATOM 4133 N N . GLY B 1 256 ? -11.094 -3.744 10.766 1 97.69 256 GLY B N 1
ATOM 4134 C CA . GLY B 1 256 ? -11.867 -3.934 9.547 1 97.69 256 GLY B CA 1
ATOM 4135 C C . GLY B 1 256 ? -11.82 -2.732 8.625 1 97.69 256 GLY B C 1
ATOM 4136 O O . GLY B 1 256 ? -12.75 -2.51 7.84 1 97.69 256 GLY B O 1
ATOM 4137 N N . VAL B 1 257 ? -10.812 -1.914 8.719 1 98.62 257 VAL B N 1
ATOM 4138 C CA . VAL B 1 257 ? -10.617 -0.747 7.859 1 98.62 257 VAL B CA 1
ATOM 4139 C C . VAL B 1 257 ? -9.711 -1.108 6.688 1 98.62 257 VAL B C 1
ATOM 4141 O O . VAL B 1 257 ? -8.695 -1.785 6.867 1 98.62 257 VAL B O 1
ATOM 4144 N N . ASP B 1 258 ? -10.109 -0.743 5.395 1 98.75 258 ASP B N 1
ATOM 4145 C CA . ASP B 1 258 ? -9.164 -0.832 4.281 1 98.75 258 ASP B CA 1
ATOM 4146 C C . ASP B 1 258 ? -7.922 0.012 4.543 1 98.75 258 ASP B C 1
ATOM 4148 O O . ASP B 1 258 ? -8.023 1.196 4.867 1 98.75 258 ASP B O 1
ATOM 4152 N N . VAL B 1 259 ? -6.703 -0.626 4.453 1 98.94 259 VAL B N 1
ATOM 4153 C CA . VAL B 1 259 ? -5.504 0.151 4.75 1 98.94 259 VAL B CA 1
ATOM 4154 C C . VAL B 1 259 ? -4.367 -0.281 3.826 1 98.94 259 VAL B C 1
ATOM 4156 O O . VAL B 1 259 ? -4.148 -1.477 3.619 1 98.94 259 VAL B O 1
ATOM 4159 N N . VAL B 1 260 ? -3.75 0.645 3.18 1 98.94 260 VAL B N 1
ATOM 4160 C CA . VAL B 1 260 ? -2.512 0.471 2.428 1 98.94 260 VAL B CA 1
ATOM 4161 C C . VAL B 1 260 ? -1.342 1.059 3.215 1 98.94 260 VAL B C 1
ATOM 4163 O O . VAL B 1 260 ? -1.327 2.254 3.516 1 98.94 260 VAL B O 1
ATOM 4166 N N . LEU B 1 261 ? -0.446 0.201 3.641 1 98.94 261 LEU B N 1
ATOM 4167 C CA . LEU B 1 261 ? 0.822 0.619 4.227 1 98.94 261 LEU B CA 1
ATOM 4168 C C . LEU B 1 261 ? 1.935 0.602 3.186 1 98.94 261 LEU B C 1
ATOM 4170 O O . LEU B 1 261 ? 2.299 -0.462 2.676 1 98.94 261 LEU B O 1
ATOM 4174 N N . ASP B 1 262 ? 2.406 1.769 2.822 1 98.94 262 ASP B N 1
ATOM 4175 C CA . ASP B 1 262 ? 3.359 2.01 1.743 1 98.94 262 ASP B CA 1
ATOM 4176 C C . ASP B 1 262 ? 4.695 2.506 2.291 1 98.94 262 ASP B C 1
ATOM 4178 O O . ASP B 1 262 ? 4.859 3.697 2.559 1 98.94 262 ASP B O 1
ATOM 4182 N N . ILE B 1 263 ? 5.684 1.544 2.436 1 98.94 263 ILE B N 1
ATOM 4183 C CA . ILE B 1 263 ? 6.965 1.857 3.057 1 98.94 263 ILE B CA 1
ATOM 4184 C C . ILE B 1 263 ? 8.062 1.876 1.994 1 98.94 263 ILE B C 1
ATOM 4186 O O . ILE B 1 263 ? 8.219 0.913 1.24 1 98.94 263 ILE B O 1
ATOM 4190 N N . THR B 1 264 ? 8.766 2.951 1.887 1 98.81 264 THR B N 1
ATOM 4191 C CA . THR B 1 264 ? 9.898 3.105 0.982 1 98.81 264 THR B CA 1
ATOM 4192 C C . THR B 1 264 ? 11.219 3.057 1.751 1 98.81 264 THR B C 1
ATOM 4194 O O . THR B 1 264 ? 11.391 3.766 2.746 1 98.81 264 THR B O 1
ATOM 4197 N N . ALA B 1 265 ? 12.156 2.24 1.308 1 98.12 265 ALA B N 1
ATOM 4198 C CA . ALA B 1 265 ? 13.43 2.021 1.989 1 98.12 265 ALA B CA 1
ATOM 4199 C C . ALA B 1 265 ? 14.375 3.197 1.771 1 98.12 265 ALA B C 1
ATOM 4201 O O . ALA B 1 265 ? 14.43 3.77 0.68 1 98.12 265 ALA B O 1
ATOM 4202 N N . ASP B 1 266 ? 15.031 3.617 2.832 1 96.5 266 ASP B N 1
ATOM 4203 C CA . ASP B 1 266 ? 16.203 4.48 2.824 1 96.5 266 ASP B CA 1
ATOM 4204 C C . ASP B 1 266 ? 15.844 5.902 2.396 1 96.5 266 ASP B C 1
ATOM 4206 O O . ASP B 1 266 ? 16.656 6.594 1.778 1 96.5 266 ASP B O 1
ATOM 4210 N N . VAL B 1 267 ? 14.641 6.297 2.586 1 97.62 267 VAL B N 1
ATOM 4211 C CA . VAL B 1 267 ? 14.242 7.68 2.326 1 97.62 267 VAL B CA 1
ATOM 4212 C C . VAL B 1 267 ? 13.805 8.344 3.627 1 97.62 267 VAL B C 1
ATOM 4214 O O . VAL B 1 267 ? 13.406 7.664 4.574 1 97.62 267 VAL B O 1
ATOM 4217 N N . PRO B 1 268 ? 13.891 9.617 3.742 1 96.81 268 PRO B N 1
ATOM 4218 C CA . PRO B 1 268 ? 13.656 10.328 5 1 96.81 268 PRO B CA 1
ATOM 4219 C C . PRO B 1 268 ? 12.18 10.625 5.242 1 96.81 268 PRO B C 1
ATOM 4221 O O . PRO B 1 268 ? 11.336 10.305 4.402 1 96.81 268 PRO B O 1
ATOM 4224 N N . HIS B 1 269 ? 11.922 11.219 6.445 1 97.62 269 HIS B N 1
ATOM 4225 C CA . HIS B 1 269 ? 10.625 11.727 6.887 1 97.62 269 HIS B CA 1
ATOM 4226 C C . HIS B 1 269 ? 10.008 12.648 5.844 1 97.62 269 HIS B C 1
ATOM 4228 O O . HIS B 1 269 ? 10.672 13.57 5.355 1 97.62 269 HIS B O 1
ATOM 4234 N N . VAL B 1 270 ? 8.711 12.289 5.402 1 98.56 270 VAL B N 1
ATOM 4235 C CA . VAL B 1 270 ? 7.941 13.047 4.426 1 98.56 270 VAL B CA 1
ATOM 4236 C C . VAL B 1 270 ? 8.734 13.18 3.129 1 98.56 270 VAL B C 1
ATOM 4238 O O . VAL B 1 270 ? 8.828 14.273 2.561 1 98.56 270 VAL B O 1
ATOM 4241 N N . PHE B 1 271 ? 9.312 12.133 2.674 1 98.12 271 PHE B N 1
ATOM 4242 C CA . PHE B 1 271 ? 10.133 12.141 1.472 1 98.12 271 PHE B CA 1
ATOM 4243 C C . PHE B 1 271 ? 9.32 12.562 0.256 1 98.12 271 PHE B C 1
ATOM 4245 O O . PHE B 1 271 ? 9.883 12.938 -0.775 1 98.12 271 PHE B O 1
ATOM 4252 N N . GLN B 1 272 ? 7.957 12.562 0.316 1 98.56 272 GLN B N 1
ATOM 4253 C CA . GLN B 1 272 ? 7.07 13.008 -0.754 1 98.56 272 GLN B CA 1
ATOM 4254 C C . GLN B 1 272 ? 7.359 14.461 -1.135 1 98.56 272 GLN B C 1
ATOM 4256 O O . GLN B 1 272 ? 7.152 14.859 -2.283 1 98.56 272 GLN B O 1
ATOM 4261 N N . SER B 1 273 ? 7.875 15.242 -0.186 1 97.75 273 SER B N 1
ATOM 4262 C CA . SER B 1 273 ? 8.156 16.656 -0.428 1 97.75 273 SER B CA 1
ATOM 4263 C C . SER B 1 273 ? 9.273 16.828 -1.449 1 97.75 273 SER B C 1
ATOM 4265 O O . SER B 1 273 ? 9.477 17.922 -1.971 1 97.75 273 SER B O 1
ATOM 4267 N N . PHE B 1 274 ? 9.969 15.797 -1.748 1 97.06 274 PHE B N 1
ATOM 4268 C CA . PHE B 1 274 ? 11.086 15.875 -2.684 1 97.06 274 PHE B CA 1
ATOM 4269 C C . PHE B 1 274 ? 10.648 15.461 -4.086 1 97.06 274 PHE B C 1
ATOM 4271 O O . PHE B 1 274 ? 11.438 14.922 -4.855 1 97.06 274 PHE B O 1
ATOM 4278 N N . ALA B 1 275 ? 9.391 15.641 -4.379 1 96.62 275 ALA B N 1
ATOM 4279 C CA . ALA B 1 275 ? 8.891 15.43 -5.738 1 96.62 275 ALA B CA 1
ATOM 4280 C C . ALA B 1 275 ? 9.719 16.203 -6.754 1 96.62 275 ALA B C 1
ATOM 4282 O O . ALA B 1 275 ? 10.086 17.359 -6.516 1 96.62 275 ALA B O 1
ATOM 4283 N N . GLY B 1 276 ? 10.008 15.594 -7.867 1 94.25 276 GLY B N 1
ATOM 4284 C CA . GLY B 1 276 ? 10.836 16.219 -8.891 1 94.25 276 GLY B CA 1
ATOM 4285 C C . GLY B 1 276 ? 12.32 15.969 -8.68 1 94.25 276 GLY B C 1
ATOM 4286 O O . GLY B 1 276 ? 13.125 16.188 -9.594 1 94.25 276 GLY B O 1
ATOM 4287 N N . VAL B 1 277 ? 12.719 15.477 -7.512 1 93.88 277 VAL B N 1
ATOM 4288 C CA . VAL B 1 277 ? 14.109 15.234 -7.152 1 93.88 277 VAL B CA 1
ATOM 4289 C C . VAL B 1 277 ? 14.328 13.742 -6.895 1 93.88 277 VAL B C 1
ATOM 4291 O O . VAL B 1 277 ? 15.305 13.164 -7.379 1 93.88 277 VAL B O 1
ATOM 4294 N N . LEU B 1 278 ? 13.422 13.188 -6.184 1 95.62 278 LEU B N 1
ATOM 4295 C CA . LEU B 1 278 ? 13.453 11.773 -5.82 1 95.62 278 LEU B CA 1
ATOM 4296 C C . LEU B 1 278 ? 12.375 11 -6.562 1 95.62 278 LEU B C 1
ATOM 4298 O O . LEU B 1 278 ? 11.18 11.273 -6.395 1 95.62 278 LEU B O 1
ATOM 4302 N N . ASP B 1 279 ? 12.727 10 -7.387 1 95.94 279 ASP B N 1
ATOM 4303 C CA . ASP B 1 279 ? 11.758 9.195 -8.133 1 95.94 279 ASP B CA 1
ATOM 4304 C C . ASP B 1 279 ? 10.734 8.57 -7.199 1 95.94 279 ASP B C 1
ATOM 4306 O O . ASP B 1 279 ? 9.547 8.5 -7.531 1 95.94 279 ASP B O 1
ATOM 4310 N N . GLU B 1 280 ? 11.219 8.117 -6.016 1 97.38 280 GLU B N 1
ATOM 4311 C CA . GLU B 1 280 ? 10.336 7.477 -5.043 1 97.38 280 GLU B CA 1
ATOM 4312 C C . GLU B 1 280 ? 9.266 8.445 -4.551 1 97.38 280 GLU B C 1
ATOM 4314 O O . GLU B 1 280 ? 8.148 8.031 -4.238 1 97.38 280 GLU B O 1
ATOM 4319 N N . ALA B 1 281 ? 9.617 9.734 -4.457 1 98.25 281 ALA B N 1
ATOM 4320 C CA . ALA B 1 281 ? 8.641 10.742 -4.055 1 98.25 281 ALA B CA 1
ATOM 4321 C C . ALA B 1 281 ? 7.52 10.859 -5.082 1 98.25 281 ALA B C 1
ATOM 4323 O O . ALA B 1 281 ? 6.34 10.844 -4.727 1 98.25 281 ALA B O 1
ATOM 4324 N N . ASP B 1 282 ? 7.914 10.938 -6.367 1 98 282 ASP B N 1
ATOM 4325 C CA . ASP B 1 282 ? 6.926 11.016 -7.438 1 98 282 ASP B CA 1
ATOM 4326 C C . ASP B 1 282 ? 6.051 9.766 -7.465 1 98 282 ASP B C 1
ATOM 4328 O O . ASP B 1 282 ? 4.828 9.852 -7.59 1 98 282 ASP B O 1
ATOM 4332 N N . GLN B 1 283 ? 6.645 8.625 -7.332 1 98.31 283 GLN B N 1
ATOM 4333 C CA . GLN B 1 283 ? 5.91 7.363 -7.348 1 98.31 283 GLN B CA 1
ATOM 4334 C C . GLN B 1 283 ? 4.918 7.289 -6.191 1 98.31 283 GLN B C 1
ATOM 4336 O O . GLN B 1 283 ? 3.771 6.879 -6.375 1 98.31 283 GLN B O 1
ATOM 4341 N N . ALA B 1 284 ? 5.379 7.664 -4.992 1 98.81 284 ALA B N 1
ATOM 4342 C CA . ALA B 1 284 ? 4.508 7.648 -3.822 1 98.81 284 ALA B CA 1
ATOM 4343 C C . ALA B 1 284 ? 3.314 8.578 -4.012 1 98.81 284 ALA B C 1
ATOM 4345 O O . ALA B 1 284 ? 2.186 8.234 -3.662 1 98.81 284 ALA B O 1
ATOM 4346 N N . LEU B 1 285 ? 3.564 9.766 -4.57 1 98.88 285 LEU B N 1
ATOM 4347 C CA . LEU B 1 285 ? 2.498 10.727 -4.797 1 98.88 285 LEU B CA 1
ATOM 4348 C C . LEU B 1 285 ? 1.527 10.227 -5.863 1 98.88 285 LEU B C 1
ATOM 4350 O O . LEU B 1 285 ? 0.321 10.469 -5.77 1 98.88 285 LEU B O 1
ATOM 4354 N N . ASP B 1 286 ? 2.045 9.547 -6.891 1 98.81 286 ASP B N 1
ATOM 4355 C CA . ASP B 1 286 ? 1.171 8.938 -7.891 1 98.81 286 ASP B CA 1
ATOM 4356 C C . ASP B 1 286 ? 0.258 7.891 -7.258 1 98.81 286 ASP B C 1
ATOM 4358 O O . ASP B 1 286 ? -0.934 7.828 -7.57 1 98.81 286 ASP B O 1
ATOM 4362 N N . ARG B 1 287 ? 0.789 7.082 -6.367 1 98.88 287 ARG B N 1
ATOM 4363 C CA . ARG B 1 287 ? -0.011 6.07 -5.684 1 98.88 287 ARG B CA 1
ATOM 4364 C C . ARG B 1 287 ? -1.034 6.715 -4.758 1 98.88 287 ARG B C 1
ATOM 4366 O O . ARG B 1 287 ? -2.17 6.246 -4.656 1 98.88 287 ARG B O 1
ATOM 4373 N N . ALA B 1 288 ? -0.641 7.805 -4.105 1 98.94 288 ALA B N 1
ATOM 4374 C CA . ALA B 1 288 ? -1.581 8.539 -3.266 1 98.94 288 ALA B CA 1
ATOM 4375 C C . ALA B 1 288 ? -2.723 9.125 -4.098 1 98.94 288 ALA B C 1
ATOM 4377 O O . ALA B 1 288 ? -3.887 9.047 -3.703 1 98.94 288 ALA B O 1
ATOM 4378 N N . ALA B 1 289 ? -2.383 9.688 -5.227 1 98.81 289 ALA B N 1
ATOM 4379 C CA . ALA B 1 289 ? -3.393 10.266 -6.105 1 98.81 289 ALA B CA 1
ATOM 4380 C C . ALA B 1 289 ? -4.367 9.211 -6.602 1 98.81 289 ALA B C 1
ATOM 4382 O O . ALA B 1 289 ? -5.582 9.43 -6.617 1 98.81 289 ALA B O 1
ATOM 4383 N N . LEU B 1 290 ? -3.869 8.055 -7.008 1 98.75 290 LEU B N 1
ATOM 4384 C CA . LEU B 1 290 ? -4.742 6.973 -7.445 1 98.75 290 LEU B CA 1
ATOM 4385 C C . LEU B 1 290 ? -5.676 6.535 -6.32 1 98.75 290 LEU B C 1
ATOM 4387 O O . LEU B 1 290 ? -6.871 6.344 -6.543 1 98.75 290 LEU B O 1
ATOM 4391 N N . PHE B 1 291 ? -5.129 6.355 -5.102 1 98.81 291 PHE B N 1
ATOM 4392 C CA . PHE B 1 291 ? -5.922 5.949 -3.947 1 98.81 291 PHE B CA 1
ATOM 4393 C C . PHE B 1 291 ? -7.059 6.934 -3.701 1 98.81 291 PHE B C 1
ATOM 4395 O O . PHE B 1 291 ? -8.211 6.527 -3.514 1 98.81 291 PHE B O 1
ATOM 4402 N N . LEU B 1 292 ? -6.68 8.227 -3.754 1 98.75 292 LEU B N 1
ATOM 4403 C CA . LEU B 1 292 ? -7.684 9.266 -3.547 1 98.75 292 LEU B CA 1
ATOM 4404 C C . LEU B 1 292 ? -8.773 9.188 -4.609 1 98.75 292 LEU B C 1
ATOM 4406 O O . LEU B 1 292 ? -9.961 9.242 -4.289 1 98.75 292 LEU B O 1
ATOM 4410 N N . THR B 1 293 ? -8.43 9.047 -5.844 1 98 293 THR B N 1
ATOM 4411 C CA . THR B 1 293 ? -9.398 9.023 -6.938 1 98 293 THR B CA 1
ATOM 4412 C C . THR B 1 293 ? -10.297 7.793 -6.848 1 98 293 THR B C 1
ATOM 4414 O O . THR B 1 293 ? -11.453 7.828 -7.266 1 98 293 THR B O 1
ATOM 4417 N N . GLN B 1 294 ? -9.797 6.734 -6.305 1 97.62 294 GLN B N 1
ATOM 4418 C CA . GLN B 1 294 ? -10.57 5.508 -6.145 1 97.62 294 GLN B CA 1
ATOM 4419 C C . GLN B 1 294 ? -11.609 5.656 -5.031 1 97.62 294 GLN B C 1
ATOM 4421 O O . GLN B 1 294 ? -12.727 5.141 -5.145 1 97.62 294 GLN B O 1
ATOM 4426 N N . GLN B 1 295 ? -11.195 6.367 -3.969 1 97.5 295 GLN B N 1
ATOM 4427 C CA . GLN B 1 295 ? -12.031 6.395 -2.777 1 97.5 295 GLN B CA 1
ATOM 4428 C C . GLN B 1 295 ? -13.055 7.527 -2.846 1 97.5 295 GLN B C 1
ATOM 4430 O O . GLN B 1 295 ? -14.125 7.445 -2.232 1 97.5 295 GLN B O 1
ATOM 4435 N N . VAL B 1 296 ? -12.609 8.594 -3.57 1 94.56 296 VAL B N 1
ATOM 4436 C CA . VAL B 1 296 ? -13.523 9.719 -3.717 1 94.56 296 VAL B CA 1
ATOM 4437 C C . VAL B 1 296 ? -14.508 9.445 -4.855 1 94.56 296 VAL B C 1
ATOM 4439 O O . VAL B 1 296 ? -14.094 9.234 -6 1 94.56 296 VAL B O 1
ATOM 4442 N N . ARG B 1 297 ? -15.617 8.992 -4.547 1 75.12 297 ARG B N 1
ATOM 4443 C CA . ARG B 1 297 ? -16.672 8.531 -5.441 1 75.12 297 ARG B CA 1
ATOM 4444 C C . ARG B 1 297 ? -17.188 9.672 -6.32 1 75.12 297 ARG B C 1
ATOM 4446 O O . ARG B 1 297 ? -17.406 10.789 -5.836 1 75.12 297 ARG B O 1
ATOM 4453 N N . ARG B 1 298 ? -17 9.383 -7.645 1 64.44 298 ARG B N 1
ATOM 4454 C CA . ARG B 1 298 ? -17.703 10.305 -8.516 1 64.44 298 ARG B CA 1
ATOM 4455 C C . ARG B 1 298 ? -19.219 10.164 -8.344 1 64.44 298 ARG B C 1
ATOM 4457 O O . ARG B 1 298 ? -19.719 9.062 -8.133 1 64.44 298 ARG B O 1
ATOM 4464 N N . PRO B 1 299 ? -19.906 11.258 -7.922 1 52.31 299 PRO B N 1
ATOM 4465 C CA . PRO B 1 299 ? -21.359 11.102 -7.957 1 52.31 299 PRO B CA 1
ATOM 4466 C C . PRO B 1 299 ? -21.828 10.242 -9.133 1 52.31 299 PRO B C 1
ATOM 4468 O O . PRO B 1 299 ? -21.281 10.344 -10.234 1 52.31 299 PRO B O 1
ATOM 4471 N N . ARG B 1 300 ? -22.047 8.875 -8.914 1 44.84 300 ARG B N 1
ATOM 4472 C CA . ARG B 1 300 ? -22.688 8.188 -10.039 1 44.84 300 ARG B CA 1
ATOM 4473 C C . ARG B 1 300 ? -23.656 9.109 -10.766 1 44.84 300 ARG B C 1
ATOM 4475 O O . ARG B 1 300 ? -24.375 9.883 -10.133 1 44.84 300 ARG B O 1
ATOM 4482 N N . ASP B 1 301 ? -23.266 9.531 -11.906 1 36.41 301 ASP B N 1
ATOM 4483 C CA . ASP B 1 301 ? -24.281 10.156 -12.742 1 36.41 301 ASP B CA 1
ATOM 4484 C C . ASP B 1 301 ? -25.609 9.406 -12.633 1 36.41 301 ASP B C 1
ATOM 4486 O O . ASP B 1 301 ? -25.656 8.18 -12.758 1 36.41 301 ASP B O 1
ATOM 4490 N N . HIS B 1 302 ? -26.391 9.672 -11.625 1 31.88 302 HIS B N 1
ATOM 4491 C CA . HIS B 1 302 ? -27.766 9.25 -11.883 1 31.88 302 HIS B CA 1
ATOM 4492 C C . HIS B 1 302 ? -28.109 9.375 -13.359 1 31.88 302 HIS B C 1
ATOM 4494 O O . HIS B 1 302 ? -28.234 10.492 -13.883 1 31.88 302 HIS B O 1
ATOM 4500 N N . ARG B 1 303 ? -27.578 8.562 -14.18 1 23.14 303 ARG B N 1
ATOM 4501 C CA . ARG B 1 303 ? -28.406 8.438 -15.383 1 23.14 303 ARG B CA 1
ATOM 4502 C C . ARG B 1 303 ? -29.672 7.629 -15.109 1 23.14 303 ARG B C 1
ATOM 4504 O O . ARG B 1 303 ? -29.641 6.684 -14.312 1 23.14 303 ARG B O 1
#

Sequence (606 aa):
MSKEQRAQVDAMLRQPRPDGPQPVEALRAGFKAMMARMAVPDGIRITRTTLGGRPSLHIEPDNGPRTGTILYFHGGGFVFGSPETALSLTGQLVARTGFRSYSLDYRLAPEHPFPAAIEDTLGAYRALLDSGEDPSTIAFAGDSAGGGLTVTTCLAARDAGLPMPAAIVAFSPGLDATRTGESMDTKAGIDPFFTRESLGHTGAMYLAGADPHQPVLSPAVLADLTGFPPMLLQAGTNEVLLDDSTRLAARARAAGVDVVLDITADVPHVFQSFAGVLDEADQALDRAALFLTQQVRRPRDHRMSKEQRAQVDAMLRQPRPDGPQPVEALRAGFKAMMARMAVPDGIRITRTTLGGRPSLHIEPDNGPRTGTILYFHGGGFVFGSPETALSLTGQLVARTGFRSYSLDYRLAPEHPFPAAIEDTLGAYRALLDSGEDPSTIAFAGDSAGGGLTVTTCLAARDAGLPMPAAIVAFSPGLDATRTGESMDTKAGIDPFFTRESLGHTGAMYLAGADPHQPVLSPAVLADLTGFPPMLLQAGTNEVLLDDSTRLAARARAAGVDVVLDITADVPHVFQSFAGVLDEADQALDRAALFLTQQVRRPRDHR

InterPro domains:
  IPR013094 Alpha/beta hydrolase fold-3 [PF07859] (70-272)
  IPR029058 Alpha/Beta hydrolase fold [G3DSA:3.40.50.1820] (3-302)
  IPR029058 Alpha/Beta hydrolase fold [SSF53474] (23-294)
  IPR033140 Lipase, GDXG, putative serine active site [PS01174] (138-150)
  IPR050300 GDXG lipolytic enzyme [PTHR48081] (47-294)

pLDDT: mean 94.88, std 10.04, range [23.02, 99.0]

Secondary structure (DSSP, 8-state):
--HHHHHHHHHHH-S-PPSSPPPHHHHHHHHHHHHTTSPPPSSEEEEEEEETTEEEEEEEETT---S-EEEEE--STTTS--TTTTHHHHHHHHHHH--EEEEE----TTTS-TTHHHHHHHHHHHHHHHTT--GGGEEEEEETHHHHHHHHHHHHHHHTTPPP-SEEEEES----TT---THHHHTTTT-SS--HHHHHHHHHHHHTT--S-STTT-HHHH---TTPPPEEEEEEEESTTHHHHHHHHHHHHHTT--EEEEEEEEEETTGGGGTTT-HHHHHHHHHHHHHHHHHS-------/--HHHHHHHHHHH-S---SSPPPHHHHHHHHHHHHTTSPPPSSEEEEEEEETTEEEEEEEETT---S-EEEEE--STTTS--TTTTHHHHHHHHHHH--EEEEE----TTTS-TTHHHHHHHHHHHHHHHTT--GGGEEEEEETHHHHHHHHHHHHHHHTTPPP-SEEEEES----TT---THHHHTTTT-SS--HHHHHHHHHHHHTT--S-STTT-HHHH---TTPPPEEEEEEEESTTHHHHHHHHHHHHHTT--EEEEEEEEEETTGGGGTTT-HHHHHHHHHHHHHHHHHS-------

Solvent-accessible surface area (backbone atoms only — not comparable to full-atom values): 29846 Å² total; per-residue (Å²): 128,51,74,68,35,47,51,53,53,46,63,70,60,63,57,85,75,74,86,72,89,69,58,67,68,56,50,35,51,51,49,47,57,58,38,68,69,38,58,59,59,76,61,59,40,80,43,82,48,71,43,46,90,26,51,23,38,39,36,30,23,65,88,55,54,51,91,34,36,33,46,32,30,40,31,38,58,49,51,32,67,33,34,75,52,31,34,33,53,52,38,45,46,22,58,67,52,29,18,26,32,41,22,43,43,53,55,37,18,66,90,32,27,67,62,40,39,51,53,36,51,38,33,28,52,51,40,45,45,73,72,64,51,58,45,51,27,28,28,32,27,19,29,28,38,9,13,23,43,41,54,35,27,49,53,52,29,52,76,70,69,42,79,62,46,26,27,36,39,23,30,34,23,48,24,46,60,67,64,77,43,67,26,45,62,77,21,54,86,57,16,84,85,53,46,69,65,58,51,46,57,43,42,49,38,23,37,65,82,54,74,35,89,37,39,78,47,11,38,31,80,58,45,82,43,62,84,49,47,38,34,39,39,34,34,20,59,20,17,37,52,40,35,26,46,56,39,30,45,53,49,28,49,75,39,55,18,33,31,33,43,38,40,39,47,82,32,38,69,47,43,53,53,38,38,92,61,33,69,67,15,42,51,51,50,52,52,49,25,51,51,48,57,68,44,32,51,66,76,71,72,82,118,130,52,75,67,35,48,52,52,52,45,62,71,58,64,56,85,74,73,85,73,89,69,56,66,68,56,51,34,52,51,50,47,56,56,39,68,69,37,57,57,58,76,61,58,42,80,43,83,49,71,44,45,90,27,51,21,38,38,36,29,22,64,88,57,53,50,91,34,37,34,45,33,30,40,30,39,58,51,50,32,68,33,35,75,51,32,35,32,52,54,37,46,46,21,60,68,53,29,19,27,33,40,23,43,42,55,54,37,17,66,88,33,28,66,62,39,38,50,53,34,51,37,33,29,53,50,43,45,46,74,74,63,50,58,44,52,28,27,28,31,29,20,30,28,38,8,12,22,43,41,55,36,26,49,52,50,30,52,75,71,68,43,80,62,46,26,27,35,38,22,32,34,23,48,24,44,61,68,64,75,43,66,25,46,63,78,20,55,87,57,16,85,84,52,47,68,64,60,52,47,55,42,44,46,37,23,37,65,83,55,74,36,90,37,38,79,47,11,39,32,81,58,44,82,43,62,85,48,48,38,34,39,37,35,35,20,59,21,18,38,51,39,34,26,46,58,38,30,44,53,48,28,48,74,40,55,18,33,32,32,42,38,38,38,48,82,32,38,68,47,43,55,52,37,38,92,60,34,68,66,14,43,52,51,49,52,53,49,25,52,52,48,59,68,45,32,52,64,76,71,73,83,119

Organism: Streptomyces rubellomurinus (strain ATCC 31215) (NCBI:txid359131)

Nearest PDB structures (foldseek):
  7b1x-assembly1_A  TM=9.231E-01  e=1.222E-32  uncultured bacterium
  7auy-assembly2_B  TM=9.412E-01  e=3.695E-27  uncultured bacterium
  6rky-assembly2_D  TM=8.734E-01  e=7.887E-24  metagenome
  5jd4-assembly3_C  TM=8.776E-01  e=1.910E-23  uncultured bacterium
  1jji-assembly1_A  TM=8.798E-01  e=5.491E-21  Archaeoglobus fulgidus